Protein AF-A0AA38GU38-F1 (afdb_monomer_lite)

Foldseek 3Di:
DDPDDPCLQVVQQVLVCVLCVVPDPPQWDDHRLDIDGDDPDLVCQVVSVVVVVVSCVVSVNDDDPVPDDPPDQWDDDPQWIQHPLAIHGHPVLLVVLLPDDDDQWLVSLVVNCVSLVVVVVQAPPLVVLCVQVVVQSPDDDTRDQDPSNVVSSVVSSVRSNVGDHDHDDPDDDDDDDDDDDDDDDDDPDPPPPPPPPPPDDDDDDDDPDPPPVVVVVVVVVCVVVVVVVVVVVVLVVLVVCVQVVCVVFKDKDKFWAPKDKDWAQAKAWDKDWQGDDDDAWWFFFDKDKAKAAPVRHGDDCLFKFFQKKFKWKKKFFPPDDPVRRGDPPVPCPDPRMGTPAFLALLDDPAHRGDDMRGQLAQVADPGFDPPEGATDNDPVPHDPRIDMIMMMITIMTGNPQAPDSVCSSLLFLVQQVDQFFPVRHGDDPPAGGADRRRYHGTGGHGDPPDGTDMGIMIMMMMIIIGRDDPRRFYKGKYKDFLQQPVDQADDVPDPDRCRSHPQFDKQAADDDDPPDDDPFKDKTKDKDWNQAKAWWAKKEKDKFQQWQWKWKAWLVRHTQDIKGFDAADDDRNSRHGRGGSHIYMDGDDQPPHIHHRRIMMMMMTMGGRNDIGHRITTMMMIIGTHRDDPVVSPPDDDDDDDDDDDPPCVVVVVVVVVVVVVVVVVVVVVVVVVVVVVVVVPD

Radius of gyration: 35.23 Å; chains: 1; bounding box: 75×99×99 Å

pLDDT: mean 77.48, std 21.02, range [23.34, 98.44]

Structure (mmCIF, N/CA/C/O backbone):
data_AF-A0AA38GU38-F1
#
_entry.id   AF-A0AA38GU38-F1
#
loop_
_atom_site.group_PDB
_atom_site.id
_atom_site.type_symbol
_atom_site.label_atom_id
_atom_site.label_alt_id
_atom_site.label_comp_id
_atom_site.label_asym_id
_atom_site.label_entity_id
_atom_site.label_seq_id
_atom_site.pdbx_PDB_ins_code
_atom_site.Cartn_x
_atom_site.Cartn_y
_atom_site.Cartn_z
_atom_site.occupancy
_atom_site.B_iso_or_equiv
_atom_site.auth_seq_id
_atom_site.auth_comp_id
_atom_site.auth_asym_id
_atom_site.auth_atom_id
_atom_site.pdbx_PDB_model_num
ATOM 1 N N . MET A 1 1 ? -27.903 15.390 -1.158 1.00 78.94 1 MET A N 1
ATOM 2 C CA . MET A 1 1 ? -26.995 16.475 -0.728 1.00 78.94 1 MET A CA 1
ATOM 3 C C . MET A 1 1 ? -27.728 17.801 -0.882 1.00 78.94 1 MET A C 1
ATOM 5 O O . MET A 1 1 ? -28.230 18.030 -1.975 1.00 78.94 1 MET A O 1
ATOM 9 N N . PRO A 1 2 ? -27.889 18.611 0.179 1.00 84.00 2 PRO A N 1
ATOM 10 C CA . PRO A 1 2 ? -28.575 19.902 0.093 1.00 84.00 2 PRO A CA 1
ATOM 11 C C . PRO A 1 2 ? -27.717 20.959 -0.626 1.00 84.00 2 PRO A C 1
ATOM 13 O O . PRO A 1 2 ? -26.487 20.878 -0.616 1.00 84.00 2 PRO A O 1
ATOM 16 N N . PHE A 1 3 ? -28.366 21.948 -1.247 1.00 77.62 3 PHE A N 1
ATOM 17 C CA . PHE A 1 3 ? -27.696 23.068 -1.919 1.00 77.62 3 PHE A CA 1
ATOM 18 C C . PHE A 1 3 ? -27.073 24.052 -0.914 1.00 77.62 3 PHE A C 1
ATOM 20 O O . PHE A 1 3 ? -27.555 24.190 0.207 1.00 77.62 3 PHE A O 1
ATOM 27 N N . GLY A 1 4 ? -26.016 24.757 -1.333 1.00 80.44 4 GLY A N 1
ATOM 28 C CA . GLY A 1 4 ? -25.374 25.824 -0.548 1.00 80.44 4 GLY A CA 1
ATOM 29 C C . GLY A 1 4 ? -24.222 25.379 0.360 1.00 80.44 4 GLY A C 1
ATOM 30 O O . GLY A 1 4 ? -23.578 26.225 0.974 1.00 80.44 4 GLY A O 1
ATOM 31 N N . LEU A 1 5 ? -23.914 24.079 0.430 1.00 85.56 5 LEU A N 1
ATOM 32 C CA . LEU A 1 5 ? -22.725 23.597 1.139 1.00 85.56 5 LEU A CA 1
ATOM 33 C C . LEU A 1 5 ? -21.456 23.888 0.328 1.00 85.56 5 LEU A C 1
ATOM 35 O O . LEU A 1 5 ? -21.386 23.558 -0.855 1.00 85.56 5 LEU A O 1
ATOM 39 N N . ILE A 1 6 ? -20.427 24.418 0.995 1.00 83.19 6 ILE A N 1
ATOM 40 C CA . ILE A 1 6 ? -19.150 24.832 0.380 1.00 83.19 6 ILE A CA 1
ATOM 41 C C . ILE A 1 6 ? -18.487 23.683 -0.403 1.00 83.19 6 ILE A C 1
ATOM 43 O O . ILE A 1 6 ? -17.951 23.899 -1.485 1.00 83.19 6 ILE A O 1
ATOM 47 N N . ASN A 1 7 ? -18.596 22.447 0.095 1.00 88.69 7 ASN A N 1
ATOM 48 C CA . ASN A 1 7 ? -17.994 21.256 -0.517 1.00 88.69 7 ASN A CA 1
ATOM 49 C C . ASN A 1 7 ? -18.990 20.390 -1.307 1.00 88.69 7 ASN A C 1
ATOM 51 O O . ASN A 1 7 ? -18.673 19.247 -1.644 1.00 88.69 7 ASN A O 1
ATOM 55 N N . ALA A 1 8 ? -20.203 20.881 -1.594 1.00 87.81 8 ALA A N 1
ATOM 56 C CA . ALA A 1 8 ? -21.181 20.085 -2.337 1.00 87.81 8 ALA A CA 1
ATOM 57 C C . ALA A 1 8 ? -20.684 19.742 -3.747 1.00 87.81 8 ALA A C 1
ATOM 59 O O . ALA A 1 8 ? -20.763 18.587 -4.154 1.00 87.81 8 ALA A O 1
ATOM 60 N N . GLY A 1 9 ? -20.121 20.721 -4.464 1.00 84.12 9 GLY A N 1
ATOM 61 C CA . GLY A 1 9 ? -19.617 20.524 -5.827 1.00 84.12 9 GLY A CA 1
ATOM 62 C C . GLY A 1 9 ? -18.460 19.526 -5.896 1.00 84.12 9 GLY A C 1
ATOM 63 O O . GLY A 1 9 ? -18.486 18.613 -6.712 1.00 84.12 9 GLY A O 1
ATOM 64 N N . THR A 1 10 ? -17.486 19.631 -4.987 1.00 86.62 10 THR A N 1
ATOM 65 C CA . THR A 1 10 ? -16.333 18.713 -4.930 1.00 86.62 10 THR A CA 1
ATOM 66 C C . THR A 1 10 ? -16.742 17.297 -4.532 1.00 86.62 10 THR A C 1
ATOM 68 O O . THR A 1 10 ? -16.254 16.322 -5.101 1.00 86.62 10 THR A O 1
ATOM 71 N N . THR A 1 11 ? -17.687 17.170 -3.597 1.00 88.62 11 THR A N 1
ATOM 72 C CA . THR A 1 11 ? -18.250 15.870 -3.208 1.00 88.62 11 THR A CA 1
ATOM 73 C C . THR A 1 11 ? -19.031 15.240 -4.361 1.00 88.62 11 THR A C 1
ATOM 75 O O . THR A 1 11 ? -18.888 14.043 -4.609 1.00 88.62 11 THR A O 1
ATOM 78 N N . PHE A 1 12 ? -19.820 16.036 -5.091 1.00 89.00 12 PHE A N 1
ATOM 79 C CA . PHE A 1 12 ? -20.568 15.569 -6.257 1.00 89.00 12 PHE A CA 1
ATOM 80 C C . PHE A 1 12 ? -19.630 15.125 -7.382 1.00 89.00 12 PHE A C 1
ATOM 82 O O . PHE A 1 12 ? -19.765 14.005 -7.864 1.00 89.00 12 PHE A O 1
ATOM 89 N N . GLN A 1 13 ? -18.627 15.942 -7.727 1.00 90.62 13 GLN A N 1
ATOM 90 C CA . GLN A 1 13 ? -17.620 15.605 -8.736 1.00 90.62 13 GLN A CA 1
ATOM 91 C C . GLN A 1 13 ? -16.947 14.269 -8.422 1.00 90.62 13 GLN A C 1
ATOM 93 O O . GLN A 1 13 ? -16.880 13.405 -9.286 1.00 90.62 13 GLN A O 1
ATOM 98 N N . ARG A 1 14 ? -16.498 14.062 -7.177 1.00 90.94 14 ARG A N 1
ATOM 99 C CA . ARG A 1 14 ? -15.852 12.805 -6.777 1.00 90.94 14 ARG A CA 1
ATOM 100 C C . ARG A 1 14 ? -16.788 11.603 -6.922 1.00 90.94 14 ARG A C 1
ATOM 102 O O . ARG A 1 14 ? -16.346 10.542 -7.349 1.00 90.94 14 ARG A O 1
ATOM 109 N N . ALA A 1 15 ? -18.063 11.753 -6.568 1.00 91.50 15 ALA A N 1
ATOM 110 C CA . ALA A 1 15 ? -19.044 10.684 -6.728 1.00 91.50 15 ALA A CA 1
ATOM 111 C C . ALA A 1 15 ? -19.285 10.345 -8.209 1.00 91.50 15 ALA A C 1
ATOM 113 O O . ALA A 1 15 ? -19.337 9.169 -8.563 1.00 91.50 15 ALA A O 1
ATOM 114 N N . MET A 1 16 ? -19.375 11.361 -9.071 1.00 91.31 16 MET A N 1
ATOM 115 C CA . MET A 1 16 ? -19.514 11.177 -10.517 1.00 91.31 16 MET A CA 1
ATOM 116 C C . MET A 1 16 ? -18.248 10.553 -11.124 1.00 91.31 16 MET A C 1
ATOM 118 O O . MET A 1 16 ? -18.344 9.598 -11.887 1.00 91.31 16 MET A O 1
ATOM 122 N N . ASP A 1 17 ? -17.058 10.998 -10.716 1.00 88.06 17 ASP A N 1
ATOM 123 C CA . ASP A 1 17 ? -15.782 10.411 -11.140 1.00 88.06 17 ASP A CA 1
ATOM 124 C C . ASP A 1 17 ? -15.694 8.921 -10.789 1.00 88.06 17 ASP A C 1
ATOM 126 O O . ASP A 1 17 ? -15.291 8.112 -11.620 1.00 88.06 17 ASP A O 1
ATOM 130 N N . MET A 1 18 ? -16.118 8.543 -9.579 1.00 90.88 18 MET A N 1
ATOM 131 C CA . MET A 1 18 ? -16.163 7.141 -9.155 1.00 90.88 18 MET A CA 1
ATOM 132 C C . MET A 1 18 ? -17.200 6.331 -9.942 1.00 90.88 18 MET A C 1
ATOM 134 O O . MET A 1 18 ? -16.926 5.194 -10.316 1.00 90.88 18 MET A O 1
ATOM 138 N N . ALA A 1 19 ? -18.378 6.900 -10.220 1.00 91.06 19 ALA A N 1
ATOM 139 C CA . ALA A 1 19 ? -19.432 6.213 -10.966 1.00 91.06 19 ALA A CA 1
ATOM 140 C C . ALA A 1 19 ? -19.010 5.879 -12.408 1.00 91.06 19 ALA A C 1
ATOM 142 O O . ALA A 1 19 ? -19.388 4.837 -12.942 1.00 91.06 19 ALA A O 1
ATOM 143 N N . PHE A 1 20 ? -18.199 6.729 -13.039 1.00 91.81 20 PHE A N 1
ATOM 144 C CA . PHE A 1 20 ? -17.807 6.588 -14.444 1.00 91.81 20 PHE A CA 1
ATOM 145 C C . PHE A 1 20 ? -16.311 6.325 -14.648 1.00 91.81 20 PHE A C 1
ATOM 147 O O . PHE A 1 20 ? -15.825 6.512 -15.761 1.00 91.81 20 PHE A O 1
ATOM 154 N N . VAL A 1 21 ? -15.585 5.872 -13.620 1.00 90.25 21 VAL A N 1
ATOM 155 C CA . VAL A 1 21 ? -14.116 5.713 -13.641 1.00 90.25 21 VAL A CA 1
ATOM 156 C C . VAL A 1 21 ? -13.598 4.939 -14.862 1.00 90.25 21 VAL A C 1
ATOM 158 O O . VAL A 1 21 ? -12.584 5.305 -15.447 1.00 90.25 21 VAL A O 1
ATOM 161 N N . ASP A 1 22 ? -14.343 3.931 -15.319 1.00 88.50 22 ASP A N 1
ATOM 162 C CA . ASP A 1 22 ? -13.954 3.090 -16.457 1.00 88.50 22 ASP A CA 1
ATOM 163 C C . ASP A 1 22 ? -14.033 3.817 -17.810 1.00 88.50 22 ASP A C 1
ATOM 165 O O . ASP A 1 22 ? -13.331 3.445 -18.758 1.00 88.50 22 ASP A O 1
ATOM 169 N N . TYR A 1 23 ? -14.897 4.834 -17.899 1.00 88.44 23 TYR A N 1
ATOM 170 C CA . TYR A 1 23 ? -15.282 5.541 -19.126 1.00 88.44 23 TYR A CA 1
ATOM 171 C C . TYR A 1 23 ? -14.782 6.985 -19.186 1.00 88.44 23 TYR A C 1
ATOM 173 O O . TYR A 1 23 ? -14.699 7.557 -20.281 1.00 88.44 23 TYR A O 1
ATOM 181 N N . LYS A 1 24 ? -14.476 7.568 -18.023 1.00 85.12 24 LYS A N 1
ATOM 182 C CA . LYS A 1 24 ? -13.972 8.930 -17.873 1.00 85.12 24 LYS A CA 1
ATOM 183 C C . LYS A 1 24 ? -12.735 9.132 -18.747 1.00 85.12 24 LYS A C 1
ATOM 185 O O . LYS A 1 24 ? -11.891 8.246 -18.854 1.00 85.12 24 LYS A O 1
ATOM 190 N N . ASP A 1 25 ? -12.693 10.273 -19.427 1.00 78.50 25 ASP A N 1
ATOM 191 C CA . ASP A 1 25 ? -11.630 10.708 -20.345 1.00 78.50 25 ASP A CA 1
ATOM 192 C C . ASP A 1 25 ? -11.420 9.805 -21.581 1.00 78.50 25 ASP A C 1
ATOM 194 O O . ASP A 1 25 ? -10.601 10.111 -22.444 1.00 78.50 25 ASP A O 1
ATOM 198 N N . LYS A 1 26 ? -12.208 8.728 -21.730 1.00 83.12 26 LYS A N 1
ATOM 199 C CA . LYS A 1 26 ? -12.199 7.836 -22.904 1.00 83.12 26 LYS A CA 1
ATOM 200 C C . LYS A 1 26 ? -13.375 8.100 -23.838 1.00 83.12 26 LYS A C 1
ATOM 202 O O . LYS A 1 26 ? -13.187 8.208 -25.047 1.00 83.12 26 LYS A O 1
ATOM 207 N N . ILE A 1 27 ? -14.582 8.161 -23.272 1.00 86.50 27 ILE A N 1
ATOM 208 C CA . ILE A 1 27 ? -15.843 8.380 -24.008 1.00 86.50 27 ILE A CA 1
ATOM 209 C C . ILE A 1 27 ? -16.762 9.406 -23.331 1.00 86.50 27 ILE A C 1
ATOM 211 O O . ILE A 1 27 ? -17.794 9.772 -23.892 1.00 86.50 27 ILE A O 1
ATOM 215 N N . ILE A 1 28 ? -16.424 9.862 -22.119 1.00 87.62 28 ILE A N 1
ATOM 216 C CA . ILE A 1 28 ? -17.206 10.850 -21.371 1.00 87.62 28 ILE A CA 1
ATOM 217 C C . ILE A 1 28 ? -16.297 11.822 -20.609 1.00 87.62 28 ILE A C 1
ATOM 219 O O . ILE A 1 28 ? -15.354 11.403 -19.940 1.00 87.62 28 ILE A O 1
ATOM 223 N N . VAL A 1 29 ? -16.603 13.118 -20.694 1.00 86.44 29 VAL A N 1
ATOM 224 C CA . VAL A 1 29 ? -16.071 14.169 -19.813 1.00 86.44 29 VAL A CA 1
ATOM 225 C C . VAL A 1 29 ? -17.142 14.537 -18.795 1.00 86.44 29 VAL A C 1
ATOM 227 O O . VAL A 1 29 ? -18.324 14.643 -19.130 1.00 86.44 29 VAL A O 1
ATOM 230 N N . ILE A 1 30 ? -16.723 14.724 -17.546 1.00 87.06 30 ILE A N 1
ATOM 231 C CA . ILE A 1 30 ? -17.608 14.954 -16.405 1.00 87.06 30 ILE A CA 1
ATOM 232 C C . ILE A 1 30 ? -17.157 16.210 -15.683 1.00 87.06 30 ILE A C 1
ATOM 234 O O . ILE A 1 30 ? -16.032 16.266 -15.183 1.00 87.06 30 ILE A O 1
ATOM 238 N N . TYR A 1 31 ? -18.053 17.184 -15.570 1.00 84.19 31 TYR A N 1
ATOM 239 C CA . TYR A 1 31 ? -17.835 18.362 -14.746 1.00 84.19 31 TYR A CA 1
ATOM 240 C C . TYR A 1 31 ? -19.055 18.625 -13.873 1.00 84.19 31 TYR A C 1
ATOM 242 O O . TYR A 1 31 ? -20.083 19.090 -14.346 1.00 84.19 31 TYR A O 1
ATOM 250 N N . ILE A 1 32 ? -18.919 18.341 -12.582 1.00 85.88 32 ILE A N 1
ATOM 251 C CA . ILE A 1 32 ? -19.969 18.403 -11.570 1.00 85.88 32 ILE A CA 1
ATOM 252 C C . ILE A 1 32 ? -21.215 17.664 -12.078 1.00 85.88 32 ILE A C 1
ATOM 254 O O . ILE A 1 32 ? -21.217 16.435 -12.079 1.00 85.88 32 ILE A O 1
ATOM 258 N N . ASP A 1 33 ? -22.255 18.382 -12.493 1.00 86.06 33 ASP A N 1
ATOM 259 C CA . ASP A 1 33 ? -23.531 17.864 -12.980 1.00 86.06 33 ASP A CA 1
ATOM 260 C C . ASP A 1 33 ? -23.630 17.761 -14.508 1.00 86.06 33 ASP A C 1
ATOM 262 O O . ASP A 1 33 ? -24.558 17.122 -15.009 1.00 86.06 33 ASP A O 1
ATOM 266 N N . ASP A 1 34 ? -22.659 18.302 -15.243 1.00 86.12 34 ASP A N 1
ATOM 267 C CA . ASP A 1 34 ? -22.602 18.236 -16.698 1.00 86.12 34 ASP A CA 1
ATOM 268 C C . ASP A 1 34 ? -21.835 16.994 -17.179 1.00 86.12 34 ASP A C 1
ATOM 270 O O . ASP A 1 34 ? -20.682 16.742 -16.811 1.00 86.12 34 ASP A O 1
ATOM 274 N N . LEU A 1 35 ? -22.487 16.227 -18.056 1.00 88.31 35 LEU A N 1
ATOM 275 C CA . LEU A 1 35 ? -21.951 15.025 -18.690 1.00 88.31 35 LEU A CA 1
ATOM 276 C C . LEU A 1 35 ? -21.861 15.224 -20.199 1.00 88.31 35 LEU A C 1
ATOM 278 O O . LEU A 1 35 ? -22.879 15.422 -20.864 1.00 88.31 35 LEU A O 1
ATOM 282 N N . MET A 1 36 ? -20.655 15.106 -20.747 1.00 88.62 36 MET A N 1
ATOM 283 C CA . MET A 1 36 ? -20.411 15.220 -22.179 1.00 88.62 36 MET A CA 1
ATOM 284 C C . MET A 1 36 ? -19.872 13.907 -22.740 1.00 88.62 36 MET A C 1
ATOM 286 O O . MET A 1 36 ? -18.704 13.572 -22.564 1.00 88.62 36 MET A O 1
ATOM 290 N N . LEU A 1 37 ? -20.740 13.169 -23.431 1.00 88.75 37 LEU A N 1
ATOM 291 C CA . LEU A 1 37 ? -20.391 11.949 -24.156 1.00 88.75 37 LEU A CA 1
ATOM 292 C C . LEU A 1 37 ? -19.831 12.299 -25.539 1.00 88.75 37 LEU A C 1
ATOM 294 O O . LEU A 1 37 ? -20.440 13.073 -26.279 1.00 88.75 37 LEU A O 1
ATOM 298 N N . PHE A 1 38 ? -18.735 11.658 -25.928 1.00 87.06 38 PHE A N 1
ATOM 299 C CA . PHE A 1 38 ? -18.154 11.784 -27.260 1.00 87.06 38 PHE A CA 1
ATOM 300 C C . PHE A 1 38 ? -17.706 10.417 -27.786 1.00 87.06 38 PHE A C 1
ATOM 302 O O . PHE A 1 38 ? -17.314 9.533 -27.029 1.00 87.06 38 PHE A O 1
ATOM 309 N N . SER A 1 39 ? -17.759 10.247 -29.107 1.00 85.88 39 SER A N 1
ATOM 310 C CA . SER A 1 39 ? -17.326 9.020 -29.782 1.00 85.88 39 SER A CA 1
ATOM 311 C C . SER A 1 39 ? -16.623 9.377 -31.084 1.00 85.88 39 SER A C 1
ATOM 313 O O . SER A 1 39 ? -17.010 10.326 -31.765 1.00 85.88 39 SER A O 1
ATOM 315 N N . LYS A 1 40 ? -15.607 8.593 -31.460 1.00 81.81 40 LYS A N 1
ATOM 316 C CA . LYS A 1 40 ? -14.831 8.821 -32.692 1.00 81.81 40 LYS A CA 1
ATOM 317 C C . LYS A 1 40 ? -15.660 8.591 -33.959 1.00 81.81 40 LYS A C 1
ATOM 319 O O . LYS A 1 40 ? -15.433 9.245 -34.972 1.00 81.81 40 LYS A O 1
ATOM 324 N N . LYS A 1 41 ? -16.608 7.650 -33.909 1.00 82.88 41 LYS A N 1
ATOM 325 C CA . LYS A 1 41 ? -17.479 7.278 -35.029 1.00 82.88 41 LYS A CA 1
ATOM 326 C C . LYS A 1 41 ? -18.945 7.369 -34.632 1.00 82.88 41 LYS A C 1
ATOM 328 O O . LYS A 1 41 ? -19.314 7.139 -33.479 1.00 82.88 41 LYS A O 1
ATOM 333 N N . ARG A 1 42 ? -19.800 7.672 -35.609 1.00 81.38 42 ARG A N 1
ATOM 334 C CA . ARG A 1 42 ? -21.248 7.827 -35.401 1.00 81.38 42 ARG A CA 1
ATOM 335 C C . ARG A 1 42 ? -21.910 6.508 -35.004 1.00 81.38 42 ARG A C 1
ATOM 337 O O . ARG A 1 42 ? -22.881 6.521 -34.253 1.00 81.38 42 ARG A O 1
ATOM 344 N N . GLU A 1 43 ? -21.383 5.395 -35.499 1.00 84.38 43 GLU A N 1
ATOM 345 C CA . GLU A 1 43 ? -21.880 4.037 -35.266 1.00 84.38 43 GLU A CA 1
ATOM 346 C C . GLU A 1 43 ? -21.598 3.573 -33.830 1.00 84.38 43 GLU A C 1
ATOM 348 O O . GLU A 1 43 ? -22.392 2.842 -33.239 1.00 84.38 43 GLU A O 1
ATOM 353 N N . ASP A 1 44 ? -20.497 4.047 -33.242 1.00 86.06 44 ASP A N 1
ATOM 354 C CA . ASP A 1 44 ? -20.101 3.725 -31.868 1.00 86.06 44 ASP A CA 1
ATOM 355 C C . ASP A 1 44 ? -20.923 4.509 -30.839 1.00 86.06 44 ASP A C 1
ATOM 357 O O . ASP A 1 44 ? -21.210 4.007 -29.753 1.00 86.06 44 ASP A O 1
ATOM 361 N N . HIS A 1 45 ? -21.396 5.698 -31.218 1.00 87.88 45 HIS A N 1
ATOM 362 C CA . HIS A 1 45 ? -22.025 6.645 -30.303 1.00 87.88 45 HIS A CA 1
ATOM 363 C C . HIS A 1 45 ? -23.288 6.124 -29.613 1.00 87.88 45 HIS A C 1
ATOM 365 O O . HIS A 1 45 ? -23.504 6.407 -28.439 1.00 87.88 45 HIS A O 1
ATOM 371 N N . LEU A 1 46 ? -24.117 5.335 -30.305 1.00 89.06 46 LEU A N 1
ATOM 372 C CA . LEU A 1 46 ? -25.306 4.740 -29.682 1.00 89.06 46 LEU A CA 1
ATOM 373 C C . LEU A 1 46 ? -24.936 3.674 -28.645 1.00 89.06 46 LEU A C 1
ATOM 375 O O . LEU A 1 46 ? -25.572 3.605 -27.597 1.00 89.06 46 LEU A O 1
ATOM 379 N N . ARG A 1 47 ? -23.889 2.885 -28.913 1.00 91.12 47 ARG A N 1
ATOM 380 C CA . ARG A 1 47 ? -23.395 1.862 -27.980 1.00 91.12 47 ARG A CA 1
ATOM 381 C C . ARG A 1 47 ? -22.750 2.499 -26.757 1.00 91.12 47 ARG A C 1
ATOM 383 O O . ARG A 1 47 ? -22.944 2.032 -25.641 1.00 91.12 47 ARG A O 1
ATOM 390 N N . ASP A 1 48 ? -21.993 3.571 -26.955 1.00 91.69 48 ASP A N 1
ATOM 391 C CA . ASP A 1 48 ? -21.377 4.306 -25.853 1.00 91.69 48 ASP A CA 1
ATOM 392 C C . ASP A 1 48 ? -22.431 5.028 -25.007 1.00 91.69 48 ASP A C 1
ATOM 394 O O . ASP A 1 48 ? -22.382 4.962 -23.779 1.00 91.69 48 ASP A O 1
ATOM 398 N N . LEU A 1 49 ? -23.446 5.620 -25.645 1.00 91.69 49 LEU A N 1
ATOM 399 C CA . LEU A 1 49 ? -24.595 6.191 -24.947 1.00 91.69 49 LEU A CA 1
ATOM 400 C C . LEU A 1 49 ? -25.324 5.140 -24.103 1.00 91.69 49 LEU A C 1
ATOM 402 O O . LEU A 1 49 ? -25.649 5.409 -22.950 1.00 91.69 49 LEU A O 1
ATOM 406 N N . GLU A 1 50 ? -25.549 3.941 -24.641 1.00 93.00 50 GLU A N 1
ATOM 407 C CA . GLU A 1 50 ? -26.174 2.843 -23.901 1.00 93.00 50 GLU A CA 1
ATOM 408 C C . GLU A 1 50 ? -25.375 2.473 -22.643 1.00 93.00 50 GLU A C 1
ATOM 410 O O . GLU A 1 50 ? -25.953 2.408 -21.558 1.00 93.00 50 GLU A O 1
ATOM 415 N N . LYS A 1 51 ? -24.046 2.324 -22.747 1.00 93.19 51 LYS A N 1
ATOM 416 C CA . LYS A 1 51 ? -23.174 2.050 -21.588 1.00 93.19 51 LYS A CA 1
ATOM 417 C C . LYS A 1 51 ? -23.285 3.136 -20.520 1.00 93.19 51 LYS A C 1
ATOM 419 O O . LYS A 1 51 ? -23.398 2.828 -19.333 1.00 93.19 51 LYS A O 1
ATOM 424 N N . ILE A 1 52 ? -23.266 4.407 -20.927 1.00 93.50 52 ILE A N 1
ATOM 425 C CA . ILE A 1 52 ? -23.369 5.533 -19.992 1.00 93.50 52 ILE A CA 1
ATOM 426 C C . ILE A 1 52 ? -24.745 5.564 -19.324 1.00 93.50 52 ILE A C 1
ATOM 428 O O . ILE A 1 52 ? -24.821 5.731 -18.109 1.00 93.50 52 ILE A O 1
ATOM 432 N N . LEU A 1 53 ? -25.831 5.328 -20.064 1.00 93.25 53 LEU A N 1
ATOM 433 C CA . LEU A 1 53 ? -27.177 5.261 -19.489 1.00 93.25 53 LEU A CA 1
ATOM 434 C C . LEU A 1 53 ? -27.338 4.077 -18.526 1.00 93.25 53 LEU A C 1
ATOM 436 O O . LEU A 1 53 ? -27.911 4.245 -17.450 1.00 93.25 53 LEU A O 1
ATOM 440 N N . GLN A 1 54 ? -26.784 2.907 -18.852 1.00 93.94 54 GLN A N 1
ATOM 441 C CA . GLN A 1 54 ? -26.742 1.760 -17.938 1.00 93.94 54 GLN A CA 1
ATOM 442 C C . GLN A 1 54 ? -25.965 2.093 -16.660 1.00 93.94 54 GLN A C 1
ATOM 444 O O . GLN A 1 54 ? -26.400 1.744 -15.561 1.00 93.94 54 GLN A O 1
ATOM 449 N N . ARG A 1 55 ? -24.856 2.833 -16.778 1.00 93.81 55 ARG A N 1
ATOM 450 C CA . ARG A 1 55 ? -24.082 3.282 -15.617 1.00 93.81 55 ARG A CA 1
ATOM 451 C C . ARG A 1 55 ? -24.855 4.288 -14.763 1.00 93.81 55 ARG A C 1
ATOM 453 O O . ARG A 1 55 ? -24.843 4.172 -13.537 1.00 93.81 55 ARG A O 1
ATOM 460 N N . CYS A 1 56 ? -25.594 5.207 -15.385 1.00 93.94 56 CYS A N 1
ATOM 461 C CA . CYS A 1 56 ? -26.513 6.092 -14.672 1.00 93.94 56 CYS A CA 1
ATOM 462 C C . CYS A 1 56 ? -27.558 5.295 -13.878 1.00 93.94 56 CYS A C 1
ATOM 464 O O . CYS A 1 56 ? -27.777 5.585 -12.704 1.00 93.94 56 CYS A O 1
ATOM 466 N N . ILE A 1 57 ? -28.158 4.262 -14.481 1.00 94.25 57 ILE A N 1
ATOM 467 C CA . ILE A 1 57 ? -29.139 3.392 -13.813 1.00 94.25 57 ILE A CA 1
ATOM 468 C C . ILE A 1 57 ? -28.503 2.678 -12.613 1.00 94.25 57 ILE A C 1
ATOM 470 O O . ILE A 1 57 ? -29.059 2.726 -11.514 1.00 94.25 57 ILE A O 1
ATOM 474 N N . LEU A 1 58 ? -27.322 2.079 -12.797 1.00 93.56 58 LEU A N 1
ATOM 475 C CA . LEU A 1 58 ? -26.595 1.356 -11.748 1.00 93.56 58 LEU A CA 1
ATOM 476 C C . LEU A 1 58 ? -26.320 2.238 -10.521 1.00 93.56 58 LEU A C 1
ATOM 478 O O . LEU A 1 58 ? -26.572 1.830 -9.388 1.00 93.56 58 LEU A O 1
ATOM 482 N N . HIS A 1 59 ? -25.852 3.467 -10.746 1.00 92.25 59 HIS A N 1
ATOM 483 C CA . HIS A 1 59 ? -25.522 4.411 -9.675 1.00 92.25 59 HIS A CA 1
ATOM 484 C C . HIS A 1 59 ? -26.688 5.318 -9.264 1.00 92.25 59 HIS A C 1
ATOM 486 O O . HIS A 1 59 ? -26.496 6.239 -8.470 1.00 92.25 59 HIS A O 1
ATOM 492 N N . LYS A 1 60 ? -27.905 5.058 -9.764 1.00 94.19 60 LYS A N 1
ATOM 493 C CA . LYS A 1 60 ? -29.120 5.841 -9.476 1.00 94.19 60 LYS A CA 1
ATOM 494 C C . LYS A 1 60 ? -28.971 7.336 -9.805 1.00 94.19 60 LYS A C 1
ATOM 496 O O . LYS A 1 60 ? -29.558 8.194 -9.145 1.00 94.19 60 LYS A O 1
ATOM 501 N N . ILE A 1 61 ? -28.198 7.646 -10.841 1.00 94.25 61 ILE A N 1
ATOM 502 C CA . ILE A 1 61 ? -28.007 8.996 -11.368 1.00 94.25 61 ILE A CA 1
ATOM 503 C C . ILE A 1 61 ? -29.156 9.295 -12.329 1.00 94.25 61 ILE A C 1
ATOM 505 O O . ILE A 1 61 ? -29.393 8.567 -13.290 1.00 94.25 61 ILE A O 1
ATOM 509 N N . SER A 1 62 ? -29.877 10.381 -12.066 1.00 91.69 62 SER A N 1
ATOM 510 C CA . SER A 1 62 ? -30.990 10.825 -12.908 1.00 91.69 62 SER A CA 1
ATOM 511 C C . SER A 1 62 ? -30.547 11.970 -13.813 1.00 91.69 62 SER A C 1
ATOM 513 O O . SER A 1 62 ? -30.049 12.983 -13.328 1.00 91.69 62 SER A O 1
ATOM 515 N N . LEU A 1 63 ? -30.760 11.823 -15.121 1.00 91.31 63 LEU A N 1
ATOM 516 C CA . LEU A 1 63 ? -30.498 12.869 -16.112 1.00 91.31 63 LEU A CA 1
ATOM 517 C C . LEU A 1 63 ? -31.761 13.702 -16.342 1.00 91.31 63 LEU A C 1
ATOM 519 O O . LEU A 1 63 ? -32.865 13.163 -16.317 1.00 91.31 63 LEU A O 1
ATOM 523 N N . ASN A 1 64 ? -31.612 15.006 -16.585 1.00 90.88 64 ASN A N 1
ATOM 524 C CA . ASN A 1 64 ? -32.736 15.893 -16.890 1.00 90.88 64 ASN A CA 1
ATOM 525 C C . ASN A 1 64 ? -33.022 15.908 -18.404 1.00 90.88 64 ASN A C 1
ATOM 527 O O . ASN A 1 64 ? -32.320 16.618 -19.127 1.00 90.88 64 ASN A O 1
ATOM 531 N N . PRO A 1 65 ? -34.088 15.246 -18.898 1.00 87.25 65 PRO A N 1
ATOM 532 C CA . PRO A 1 65 ? -34.299 15.082 -20.337 1.00 87.25 65 PRO A CA 1
ATOM 533 C C . PRO A 1 65 ? -34.513 16.404 -21.078 1.00 87.25 65 PRO A C 1
ATOM 535 O O . PRO A 1 65 ? -34.173 16.512 -22.248 1.00 87.25 65 PRO A O 1
ATOM 538 N N . LYS A 1 66 ? -35.045 17.434 -20.399 1.00 87.75 66 LYS A N 1
ATOM 539 C CA . LYS A 1 66 ? -35.279 18.760 -20.999 1.00 87.75 66 LYS A CA 1
ATOM 540 C C . LYS A 1 66 ? -33.985 19.530 -21.265 1.00 87.75 66 LYS A C 1
ATOM 542 O O . LYS A 1 66 ? -34.002 20.467 -22.053 1.00 87.75 66 LYS A O 1
ATOM 547 N N . LYS A 1 67 ? -32.901 19.176 -20.570 1.00 82.56 67 LYS A N 1
ATOM 548 C CA . LYS A 1 67 ? -31.577 19.796 -20.713 1.00 82.56 67 LYS A CA 1
ATOM 549 C C . LYS A 1 67 ? -30.581 18.897 -21.454 1.00 82.56 67 LYS A C 1
ATOM 551 O O . LYS A 1 67 ? -29.460 19.323 -21.695 1.00 82.56 67 LYS A O 1
ATOM 556 N N . SER A 1 68 ? -30.968 17.672 -21.806 1.00 87.19 68 SER A N 1
ATOM 557 C CA . SER A 1 68 ? -30.099 16.726 -22.505 1.00 87.19 68 SER A CA 1
ATOM 558 C C . SER A 1 68 ? -30.192 16.899 -24.021 1.00 87.19 68 SER A C 1
ATOM 560 O O . SER A 1 68 ? -31.281 16.861 -24.591 1.00 87.19 68 SER A O 1
ATOM 562 N N . GLY A 1 69 ? -29.040 17.039 -24.677 1.00 84.75 69 GLY A N 1
ATOM 563 C CA . GLY A 1 69 ? -28.903 16.937 -26.130 1.00 84.75 69 GLY A CA 1
ATOM 564 C C . GLY A 1 69 ? -28.324 15.577 -26.516 1.00 84.75 69 GLY A C 1
ATOM 565 O O . GLY A 1 69 ? -27.355 15.129 -25.911 1.00 84.75 69 GLY A O 1
ATOM 566 N N . PHE A 1 70 ? -28.899 14.919 -27.523 1.00 84.00 70 PHE A N 1
ATOM 567 C CA . PHE A 1 70 ? -28.424 13.620 -28.007 1.00 84.00 70 PHE A CA 1
ATOM 568 C C . PHE A 1 70 ? -28.086 13.687 -29.494 1.00 84.00 70 PHE A C 1
ATOM 570 O O . PHE A 1 70 ? -28.810 14.311 -30.269 1.00 84.00 70 PHE A O 1
ATOM 577 N N . ARG A 1 71 ? -27.014 12.990 -29.899 1.00 80.25 71 ARG A N 1
ATOM 578 C CA . ARG A 1 71 ? -26.591 12.848 -31.305 1.00 80.25 71 ARG A CA 1
ATOM 579 C C . ARG A 1 71 ? -26.347 14.190 -32.017 1.00 80.25 71 ARG A C 1
ATOM 581 O O . ARG A 1 71 ? -26.659 14.345 -33.199 1.00 80.25 71 ARG A O 1
ATOM 588 N N . VAL A 1 72 ? -25.781 15.142 -31.289 1.00 84.44 72 VAL A N 1
ATOM 589 C CA . VAL A 1 72 ? -25.382 16.454 -31.807 1.00 84.44 72 VAL A CA 1
ATOM 590 C C . VAL A 1 72 ? -24.001 16.378 -32.466 1.00 84.44 72 VAL A C 1
ATOM 592 O O . VAL A 1 72 ? -23.194 15.514 -32.131 1.00 84.44 72 VAL A O 1
ATOM 595 N N . THR A 1 73 ? -23.738 17.249 -33.439 1.00 82.06 73 THR A N 1
ATOM 596 C CA . THR A 1 73 ? -22.415 17.385 -34.083 1.00 82.06 73 THR A CA 1
ATOM 597 C C . THR A 1 73 ? -21.500 18.366 -33.354 1.00 82.06 73 THR A C 1
ATOM 599 O O . THR A 1 73 ? -20.295 18.361 -33.586 1.00 82.06 73 THR A O 1
ATOM 602 N N . GLU A 1 74 ? -22.077 19.181 -32.473 1.00 82.62 74 GLU A N 1
ATOM 603 C CA . GLU A 1 74 ? -21.397 20.124 -31.594 1.00 82.62 74 GLU A CA 1
ATOM 604 C C . GLU A 1 74 ? -22.022 20.054 -30.194 1.00 82.62 74 GLU A C 1
ATOM 606 O O . GLU A 1 74 ? -23.240 19.914 -30.061 1.00 82.62 74 GLU A O 1
ATOM 611 N N . GLY A 1 75 ? -21.199 20.101 -29.148 1.00 81.81 75 GLY A N 1
ATOM 612 C CA . GLY A 1 75 ? -21.646 20.023 -27.756 1.00 81.81 75 GLY A CA 1
ATOM 613 C C . GLY A 1 75 ? -21.169 21.218 -26.940 1.00 81.81 75 GLY A C 1
ATOM 614 O O . GLY A 1 75 ? -20.034 21.660 -27.099 1.00 81.81 75 GLY A O 1
ATOM 615 N N . LYS A 1 76 ? -22.027 21.733 -26.054 1.00 82.25 76 LYS A N 1
ATOM 616 C CA . LYS A 1 76 ? -21.708 22.843 -25.146 1.00 82.25 76 LYS A CA 1
ATOM 617 C C . LYS A 1 76 ? -21.338 22.305 -23.766 1.00 82.25 76 LYS A C 1
ATOM 619 O O . LYS A 1 76 ? -22.129 21.581 -23.168 1.00 82.25 76 LYS A O 1
ATOM 624 N N . LEU A 1 77 ? -20.176 22.699 -23.249 1.00 81.31 77 LEU A N 1
ATOM 625 C CA . LEU A 1 77 ? -19.726 22.387 -21.889 1.00 81.31 77 LEU A CA 1
ATOM 626 C C . LEU A 1 77 ? -18.917 23.574 -21.340 1.00 81.31 77 LEU A C 1
ATOM 628 O O . LEU A 1 77 ? -18.036 24.095 -22.018 1.00 81.31 77 LEU A O 1
ATOM 632 N N . LEU A 1 78 ? -19.246 24.050 -20.134 1.00 78.44 78 LEU A N 1
ATOM 633 C CA . LEU A 1 78 ? -18.570 25.176 -19.452 1.00 78.44 78 LEU A CA 1
ATOM 634 C C . LEU A 1 78 ? -18.461 26.490 -20.250 1.00 78.44 78 LEU A C 1
ATOM 636 O O . LEU A 1 78 ? -17.575 27.315 -20.013 1.00 78.44 78 LEU A O 1
ATOM 640 N N . GLY A 1 79 ? -19.394 26.725 -21.175 1.00 75.50 79 GLY A N 1
ATOM 641 C CA . GLY A 1 79 ? -19.373 27.902 -22.050 1.00 75.50 79 GLY A CA 1
ATOM 642 C C . GLY A 1 79 ? -18.345 27.808 -23.183 1.00 75.50 79 GLY A C 1
ATOM 643 O O . GLY A 1 79 ? -17.930 28.840 -23.712 1.00 75.50 79 GLY A O 1
ATOM 644 N N . HIS A 1 80 ? -17.944 26.588 -23.538 1.00 82.44 80 HIS A N 1
ATOM 645 C CA . HIS A 1 80 ? -17.201 26.248 -24.746 1.00 82.44 80 HIS A CA 1
ATOM 646 C C . HIS A 1 80 ? -18.053 25.343 -25.638 1.00 82.44 80 HIS A C 1
ATOM 648 O O . HIS A 1 80 ? -18.896 24.593 -25.140 1.00 82.44 80 HIS A O 1
ATOM 654 N N . ILE A 1 81 ? -17.825 25.423 -26.946 1.00 83.94 81 ILE A N 1
ATOM 655 C CA . ILE A 1 81 ? -18.436 24.566 -27.962 1.00 83.94 81 ILE A CA 1
ATOM 656 C C . ILE A 1 81 ? -17.362 23.617 -28.483 1.00 83.94 81 ILE A C 1
ATOM 658 O O . ILE A 1 81 ? -16.311 24.061 -28.935 1.00 83.94 81 ILE A O 1
ATOM 662 N N . PHE A 1 82 ? -17.626 22.320 -28.429 1.00 83.94 82 PHE A N 1
ATOM 663 C CA . PHE A 1 82 ? -16.733 21.287 -28.940 1.00 83.94 82 PHE A CA 1
ATOM 664 C C . PHE A 1 82 ? -17.339 20.683 -30.197 1.00 83.94 82 PHE A C 1
ATOM 666 O O . PHE A 1 82 ? -18.478 20.209 -30.170 1.00 83.94 82 PHE A O 1
ATOM 673 N N . SER A 1 83 ? -16.572 20.675 -31.280 1.00 83.56 83 SER A N 1
ATOM 674 C CA . SER A 1 83 ? -16.958 20.090 -32.561 1.00 83.56 83 SER A CA 1
ATOM 675 C C . SER A 1 83 ? -15.788 19.318 -33.176 1.00 83.56 83 SER A C 1
ATOM 677 O O . SER A 1 83 ? -14.702 19.231 -32.601 1.00 83.56 83 SER A O 1
ATOM 679 N N . LYS A 1 84 ? -15.995 18.743 -34.366 1.00 79.31 84 LYS A N 1
ATOM 680 C CA . LYS A 1 84 ? -14.923 18.055 -35.105 1.00 79.31 84 LYS A CA 1
ATOM 681 C C . LYS A 1 84 ? -13.783 19.000 -35.518 1.00 79.31 84 LYS A C 1
ATOM 683 O O . LYS A 1 84 ? -12.681 18.536 -35.775 1.00 79.31 84 LYS A O 1
ATOM 688 N N . GLU A 1 85 ? -14.060 20.299 -35.619 1.00 77.12 85 GLU A N 1
ATOM 689 C CA . GLU A 1 85 ? -13.103 21.346 -35.984 1.00 77.12 85 GLU A CA 1
ATOM 690 C C . GLU A 1 85 ? -12.232 21.790 -34.801 1.00 77.12 85 GLU A C 1
ATOM 692 O O . GLU A 1 85 ? -11.212 22.435 -35.019 1.00 77.12 85 GLU A O 1
ATOM 697 N N . GLY A 1 86 ? -12.616 21.453 -33.565 1.00 80.12 86 GLY A N 1
ATOM 698 C CA . GLY A 1 86 ? -11.891 21.811 -32.350 1.00 80.12 86 GLY A CA 1
ATOM 699 C C . GLY A 1 86 ? -12.789 22.410 -31.267 1.00 80.12 86 GLY A C 1
ATOM 700 O O . GLY A 1 86 ? -14.000 22.190 -31.229 1.00 80.12 86 GLY A O 1
ATOM 701 N N . THR A 1 87 ? -12.173 23.160 -30.358 1.00 84.56 87 THR A N 1
ATOM 702 C CA . THR A 1 87 ? -12.843 23.876 -29.269 1.00 84.56 87 THR A CA 1
ATOM 703 C C . THR A 1 87 ? -13.022 25.336 -29.657 1.00 84.56 87 THR A C 1
ATOM 705 O O . THR A 1 87 ? -12.060 26.015 -30.016 1.00 84.56 87 THR A O 1
ATOM 708 N N . ASN A 1 88 ? -14.248 25.831 -29.545 1.00 85.38 88 ASN A N 1
ATOM 709 C CA . ASN A 1 88 ? -14.622 27.219 -29.773 1.00 85.38 88 ASN A CA 1
ATOM 710 C C . ASN A 1 88 ? -15.217 27.831 -28.491 1.00 85.38 88 ASN A C 1
ATOM 712 O O . ASN A 1 88 ? -15.639 27.124 -27.571 1.00 85.38 88 ASN A O 1
ATOM 716 N N . ILE A 1 89 ? -15.245 29.156 -28.410 1.00 85.94 89 ILE A N 1
ATOM 717 C CA . ILE A 1 89 ? -15.919 29.889 -27.340 1.00 85.94 89 ILE A CA 1
ATOM 718 C C . ILE A 1 89 ? -17.405 29.973 -27.690 1.00 85.94 89 ILE A C 1
ATOM 720 O O . ILE A 1 89 ? -17.779 30.248 -28.827 1.00 85.94 89 ILE A O 1
ATOM 724 N N . ASP A 1 90 ? -18.268 29.749 -26.704 1.00 85.75 90 ASP A N 1
ATOM 725 C CA . ASP A 1 90 ? -19.704 29.924 -26.889 1.00 85.75 90 ASP A CA 1
ATOM 726 C C . ASP A 1 90 ? -20.060 31.375 -27.259 1.00 85.75 90 ASP A C 1
ATOM 728 O O . ASP A 1 90 ? -19.611 32.329 -26.614 1.00 85.75 90 ASP A O 1
ATOM 732 N N . LEU A 1 91 ? -20.906 31.542 -28.278 1.00 85.25 91 LEU A N 1
ATOM 733 C CA . LEU A 1 91 ? -21.313 32.848 -28.800 1.00 85.25 91 LEU A CA 1
ATOM 734 C C . LEU A 1 91 ? -21.974 33.716 -27.724 1.00 85.25 91 LEU A C 1
ATOM 736 O O . LEU A 1 91 ? -21.737 34.923 -27.687 1.00 85.25 91 LEU A O 1
ATOM 740 N N . GLU A 1 92 ? -22.744 33.117 -26.810 1.00 85.75 92 GLU A N 1
ATOM 741 C CA . GLU A 1 92 ? -23.351 33.842 -25.683 1.00 85.75 92 GLU A CA 1
ATOM 742 C C . GLU A 1 92 ? -22.280 34.468 -24.778 1.00 85.75 92 GLU A C 1
ATOM 744 O O . GLU A 1 92 ? -22.434 35.589 -24.285 1.00 85.75 92 GLU A O 1
ATOM 749 N N . ARG A 1 93 ? -21.152 33.773 -24.594 1.00 86.12 93 ARG A N 1
ATOM 750 C CA . ARG A 1 93 ? -20.029 34.244 -23.782 1.00 86.12 93 ARG A CA 1
ATOM 751 C C . ARG A 1 93 ? -19.241 35.342 -24.492 1.00 86.12 93 ARG A C 1
ATOM 753 O O . ARG A 1 93 ? -18.874 36.322 -23.842 1.00 86.12 93 ARG A O 1
ATOM 760 N N . ILE A 1 94 ? -19.046 35.223 -25.808 1.00 86.19 94 ILE A N 1
ATOM 761 C CA . ILE A 1 94 ? -18.456 36.288 -26.635 1.00 86.19 94 ILE A CA 1
ATOM 762 C C . ILE A 1 94 ? -19.321 37.552 -26.552 1.00 86.19 94 ILE A C 1
ATOM 764 O O . ILE A 1 94 ? -18.815 38.632 -26.249 1.00 86.19 94 ILE A O 1
ATOM 768 N N . GLN A 1 95 ? -20.638 37.424 -26.730 1.00 87.19 95 GLN A N 1
ATOM 769 C CA . GLN A 1 95 ? -21.577 38.547 -26.635 1.00 87.19 95 GLN A CA 1
ATOM 770 C C . GLN A 1 95 ? -21.580 39.184 -25.241 1.00 87.19 95 GLN A C 1
ATOM 772 O O . GLN A 1 95 ? -21.565 40.411 -25.119 1.00 87.19 95 GLN A O 1
ATOM 777 N N . ALA A 1 96 ? -21.549 38.371 -24.182 1.00 87.69 96 ALA A N 1
ATOM 778 C CA . ALA A 1 96 ? -21.474 38.869 -22.814 1.00 87.69 96 ALA A CA 1
ATOM 779 C C . ALA A 1 96 ? -20.204 39.698 -22.568 1.00 87.69 96 ALA A C 1
ATOM 781 O O . ALA A 1 96 ? -20.278 40.713 -21.879 1.00 87.69 96 ALA A O 1
ATOM 782 N N . ILE A 1 97 ? -19.062 39.299 -23.144 1.00 87.69 97 ILE A N 1
ATOM 783 C CA . ILE A 1 97 ? -17.785 40.022 -23.034 1.00 87.69 97 ILE A CA 1
ATOM 784 C C . ILE A 1 97 ? -17.784 41.293 -23.882 1.00 87.69 97 ILE A C 1
ATOM 786 O O . ILE A 1 97 ? -17.361 42.348 -23.407 1.00 87.69 97 ILE A O 1
ATOM 790 N N . LYS A 1 98 ? -18.326 41.227 -25.099 1.00 86.69 98 LYS A N 1
ATOM 791 C CA . LYS A 1 98 ? -18.484 42.384 -25.987 1.00 86.69 98 LYS A CA 1
ATOM 792 C C . LYS A 1 98 ? -19.297 43.503 -25.334 1.00 86.69 98 LYS A C 1
ATOM 794 O O . LYS A 1 98 ? -18.943 44.676 -25.446 1.00 86.69 98 LYS A O 1
ATOM 799 N N . ASN A 1 99 ? -20.331 43.127 -24.585 1.00 87.50 99 ASN A N 1
ATOM 800 C CA . ASN A 1 99 ? -21.219 44.050 -23.881 1.00 87.50 99 ASN A CA 1
ATOM 801 C C . ASN A 1 99 ? -20.696 44.493 -22.501 1.00 87.50 99 ASN A C 1
ATOM 803 O O . ASN A 1 99 ? -21.398 45.218 -21.793 1.00 87.50 99 ASN A O 1
ATOM 807 N N . LEU A 1 100 ? -19.488 44.085 -22.086 1.00 89.25 100 LEU A N 1
ATOM 808 C CA . LEU A 1 100 ? -18.912 44.557 -20.826 1.00 89.25 100 LEU A CA 1
ATOM 809 C C . LEU A 1 100 ? -18.616 46.056 -20.901 1.00 89.25 100 LEU A C 1
ATOM 811 O O . LEU A 1 100 ? -17.854 46.528 -21.748 1.00 89.25 100 LEU A O 1
ATOM 815 N N . SER A 1 101 ? -19.183 46.794 -19.951 1.00 89.50 101 SER A N 1
ATOM 816 C CA . SER A 1 101 ? -18.807 48.174 -19.673 1.00 89.50 101 SER A CA 1
ATOM 817 C C . SER A 1 101 ? -17.472 48.230 -18.937 1.00 89.50 101 SER A C 1
ATOM 819 O O . SER A 1 101 ? -17.168 47.353 -18.123 1.00 89.50 101 SER A O 1
ATOM 821 N N . LEU A 1 102 ? -16.725 49.310 -19.147 1.00 90.69 102 LEU A N 1
ATOM 822 C CA . LEU A 1 102 ? -15.476 49.567 -18.439 1.00 90.69 102 LEU A CA 1
ATOM 823 C C . LEU A 1 102 ? -15.701 49.573 -16.907 1.00 90.69 102 LEU A C 1
ATOM 825 O O . LEU A 1 102 ? -16.509 50.372 -16.421 1.00 90.69 102 LEU A O 1
ATOM 829 N N . PRO A 1 103 ? -15.022 48.711 -16.127 1.00 91.25 103 PRO A N 1
ATOM 830 C CA . PRO A 1 103 ? -15.215 48.653 -14.680 1.00 91.25 103 PRO A CA 1
ATOM 831 C C . PRO A 1 103 ? -14.839 49.963 -13.983 1.00 91.25 103 PRO A C 1
ATOM 833 O O . PRO A 1 103 ? -13.770 50.506 -14.215 1.00 91.25 103 PRO A O 1
ATOM 836 N N . THR A 1 104 ? -15.661 50.461 -13.063 1.00 87.94 104 THR A N 1
ATOM 837 C CA . THR A 1 104 ? -15.398 51.736 -12.363 1.00 87.94 104 THR A CA 1
ATOM 838 C C . THR A 1 104 ? -14.651 51.573 -11.035 1.00 87.94 104 THR A C 1
ATOM 840 O O . THR A 1 104 ? -14.347 52.561 -10.372 1.00 87.94 104 THR A O 1
ATOM 843 N N . SER A 1 105 ? -14.340 50.339 -10.627 1.00 87.94 105 SER A N 1
ATOM 844 C CA . SER A 1 105 ? -13.717 50.032 -9.336 1.00 87.94 105 SER A CA 1
ATOM 845 C C . SER A 1 105 ? -12.725 48.871 -9.428 1.00 87.94 105 SER A C 1
ATOM 847 O O . SER A 1 105 ? -12.843 48.008 -10.300 1.00 87.94 105 SER A O 1
ATOM 849 N N . LYS A 1 106 ? -11.764 48.813 -8.495 1.00 85.44 106 LYS A N 1
ATOM 850 C CA . LYS A 1 106 ? -10.782 47.716 -8.400 1.00 85.44 106 LYS A CA 1
ATOM 851 C C . LYS A 1 106 ? -11.443 46.328 -8.280 1.00 85.44 106 LYS A C 1
ATOM 853 O O . LYS A 1 106 ? -11.058 45.438 -9.035 1.00 85.44 106 LYS A O 1
ATOM 858 N N . PRO A 1 107 ? -12.482 46.119 -7.442 1.00 88.56 107 PRO A N 1
ATOM 859 C CA . PRO A 1 107 ? -13.235 44.862 -7.447 1.00 88.56 107 PRO A CA 1
ATOM 860 C C . PRO A 1 107 ? -13.871 44.542 -8.806 1.00 88.56 107 PRO A C 1
ATOM 862 O O . PRO A 1 107 ? -13.884 43.387 -9.224 1.00 88.56 107 PRO A O 1
ATOM 865 N N . GLY A 1 108 ? -14.349 45.560 -9.528 1.00 88.38 108 GLY A N 1
ATOM 866 C CA . GLY A 1 108 ? -14.860 45.402 -10.889 1.00 88.38 108 GLY A CA 1
ATOM 867 C C . GLY A 1 108 ? -13.788 44.932 -11.878 1.00 88.38 108 GLY A C 1
ATOM 868 O O . GLY A 1 108 ? -14.071 44.075 -12.711 1.00 88.38 108 GLY A O 1
ATOM 869 N N . VAL A 1 109 ? -12.550 45.424 -11.758 1.00 89.00 109 VAL A N 1
ATOM 870 C CA . VAL A 1 109 ? -11.408 44.960 -12.570 1.00 89.00 109 VAL A CA 1
ATOM 871 C C . VAL A 1 109 ? -11.004 43.529 -12.205 1.00 89.00 109 VAL A C 1
ATOM 873 O O . VAL A 1 109 ? -10.770 42.719 -13.097 1.00 89.00 109 VAL A O 1
ATOM 876 N N . HIS A 1 110 ? -11.007 43.160 -10.921 1.00 87.31 110 HIS A N 1
ATOM 877 C CA . HIS A 1 110 ? -10.801 41.762 -10.519 1.00 87.31 110 HIS A CA 1
ATOM 878 C C . HIS A 1 110 ? -11.895 40.835 -11.069 1.00 87.31 110 HIS A C 1
ATOM 880 O O . HIS A 1 110 ? -11.594 39.740 -11.541 1.00 87.31 110 HIS A O 1
ATOM 886 N N . SER A 1 111 ? -13.157 41.282 -11.068 1.00 86.75 111 SER A N 1
ATOM 887 C CA . SER A 1 111 ? -14.267 40.543 -11.681 1.00 86.75 111 SER A CA 1
ATOM 888 C C . SER A 1 111 ? -14.092 40.400 -13.195 1.00 86.75 111 SER A C 1
ATOM 890 O O . SER A 1 111 ? -14.312 39.316 -13.734 1.00 86.75 111 SER A O 1
ATOM 892 N N . LEU A 1 112 ? -13.648 41.462 -13.877 1.00 88.19 112 LEU A N 1
ATOM 893 C CA . LEU A 1 112 ? -13.292 41.420 -15.293 1.00 88.19 112 LEU A CA 1
ATOM 894 C C . LEU A 1 112 ? -12.206 40.370 -15.552 1.00 88.19 112 LEU A C 1
ATOM 896 O O . LEU A 1 112 ? -12.432 39.483 -16.372 1.00 88.19 112 LEU A O 1
ATOM 900 N N . PHE A 1 113 ? -11.081 40.417 -14.830 1.00 88.50 113 PHE A N 1
ATOM 901 C CA . PHE A 1 113 ? -10.006 39.431 -14.981 1.00 88.50 113 PHE A CA 1
ATOM 902 C C . PHE A 1 113 ? -10.476 38.007 -14.698 1.00 88.50 113 PHE A C 1
ATOM 904 O O . PHE A 1 113 ? -10.126 37.101 -15.447 1.00 88.50 113 PHE A O 1
ATOM 911 N N . GLY A 1 114 ? -11.346 37.800 -13.708 1.00 84.31 114 GLY A N 1
ATOM 912 C CA . GLY A 1 114 ? -11.977 36.499 -13.484 1.00 84.31 114 GLY A CA 1
ATOM 913 C C . GLY A 1 114 ? -12.755 35.989 -14.705 1.00 84.31 114 GLY A C 1
ATOM 914 O O . GLY A 1 114 ? -12.691 34.803 -15.020 1.00 84.31 114 GLY A O 1
ATOM 915 N N . LYS A 1 115 ? -13.448 36.874 -15.434 1.00 84.81 115 LYS A N 1
ATOM 916 C CA . LYS A 1 115 ? -14.213 36.512 -16.641 1.00 84.81 115 LYS A CA 1
ATOM 917 C C . LYS A 1 115 ? -13.320 36.233 -17.851 1.00 84.81 115 LYS A C 1
ATOM 919 O O . LYS A 1 115 ? -13.585 35.266 -18.565 1.00 84.81 115 LYS A O 1
ATOM 924 N N . VAL A 1 116 ? -12.293 37.058 -18.081 1.00 87.12 116 VAL A N 1
ATOM 925 C CA . VAL A 1 116 ? -11.435 36.959 -19.278 1.00 87.12 116 VAL A CA 1
ATOM 926 C C . VAL A 1 116 ? -10.300 35.941 -19.135 1.00 87.12 116 VAL A C 1
ATOM 928 O O . VAL A 1 116 ? -9.944 35.310 -20.123 1.00 87.12 116 VAL A O 1
ATOM 931 N N . ASN A 1 117 ? -9.795 35.680 -17.922 1.00 84.81 117 ASN A N 1
ATOM 932 C CA . ASN A 1 117 ? -8.712 34.709 -17.699 1.00 84.81 117 ASN A CA 1
ATOM 933 C C . ASN A 1 117 ? -9.099 33.279 -18.090 1.00 84.81 117 ASN A C 1
ATOM 935 O O . ASN A 1 117 ? -8.234 32.499 -18.481 1.00 84.81 117 ASN A O 1
ATOM 939 N N . VAL A 1 118 ? -10.389 32.935 -18.023 1.00 80.88 118 VAL A N 1
ATOM 940 C CA . VAL A 1 118 ? -10.898 31.628 -18.478 1.00 80.88 118 VAL A CA 1
ATOM 941 C C . VAL A 1 118 ? -10.710 31.444 -19.990 1.00 80.88 118 VAL A C 1
ATOM 943 O O . VAL A 1 118 ? -10.624 30.319 -20.463 1.00 80.88 118 VAL A O 1
ATOM 946 N N . LEU A 1 119 ? -10.597 32.537 -20.750 1.00 84.69 119 LEU A N 1
ATOM 947 C CA . LEU A 1 119 ? -10.439 32.532 -22.206 1.00 84.69 119 LEU A CA 1
ATOM 948 C C . LEU A 1 119 ? -8.999 32.809 -22.655 1.00 84.69 119 LEU A C 1
ATOM 950 O O . LEU A 1 119 ? -8.750 32.933 -23.850 1.00 84.69 119 LEU A O 1
ATOM 954 N N . ARG A 1 120 ? -8.039 32.885 -21.722 1.00 84.56 120 ARG A N 1
ATOM 955 C CA . ARG A 1 120 ? -6.644 33.255 -22.019 1.00 84.56 120 ARG A CA 1
ATOM 956 C C . ARG A 1 120 ? -5.991 32.389 -23.101 1.00 84.56 120 ARG A C 1
ATOM 958 O O . ARG A 1 120 ? -5.157 32.884 -23.837 1.00 84.56 120 ARG A O 1
ATOM 965 N N . SER A 1 121 ? -6.364 31.110 -23.206 1.00 80.88 121 SER A N 1
ATOM 966 C CA . SER A 1 121 ? -5.799 30.172 -24.189 1.00 80.88 121 SER A CA 1
ATOM 967 C C . SER A 1 121 ? -6.219 30.472 -25.629 1.00 80.88 121 SER A C 1
ATOM 969 O O . SER A 1 121 ? -5.583 29.988 -26.555 1.00 80.88 121 SER A O 1
ATOM 971 N N . PHE A 1 122 ? -7.285 31.251 -25.815 1.00 82.44 122 PHE A N 1
ATOM 972 C CA . PHE A 1 122 ? -7.794 31.663 -27.122 1.00 82.44 122 PHE A CA 1
ATOM 973 C C . PHE A 1 122 ? -7.204 32.999 -27.591 1.00 82.44 122 PHE A C 1
ATOM 975 O O . PHE A 1 122 ? -7.463 33.426 -28.711 1.00 82.44 122 PHE A O 1
ATOM 982 N N . VAL A 1 123 ? -6.436 33.679 -26.735 1.00 83.38 123 VAL A N 1
ATOM 983 C CA . VAL A 1 123 ? -5.915 35.021 -26.992 1.00 83.38 123 VAL A CA 1
ATOM 984 C C . VAL A 1 123 ? -4.391 34.982 -26.950 1.00 83.38 123 VAL A C 1
ATOM 986 O O . VAL A 1 123 ? -3.797 34.729 -25.903 1.00 83.38 123 VAL A O 1
ATOM 989 N N . LEU A 1 124 ? -3.759 35.248 -28.094 1.00 77.69 124 LEU A N 1
ATOM 990 C CA . LEU A 1 124 ? -2.304 35.346 -28.200 1.00 77.69 124 LEU A CA 1
ATOM 991 C C . LEU A 1 124 ? -1.783 36.498 -27.323 1.00 77.69 124 LEU A C 1
ATOM 993 O O . LEU A 1 124 ? -2.408 37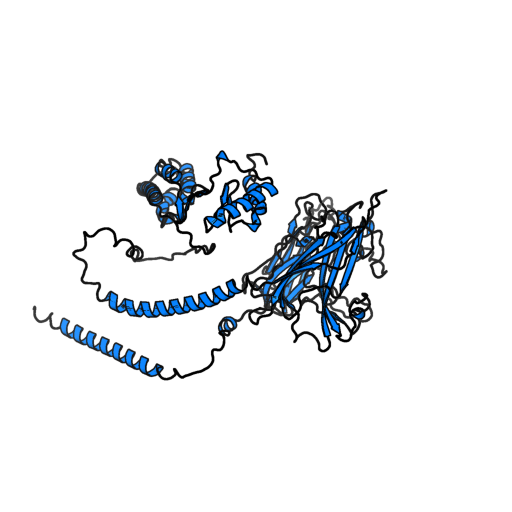.556 -27.258 1.00 77.69 124 LEU A O 1
ATOM 997 N N . ASP A 1 125 ? -0.667 36.268 -26.627 1.00 80.62 125 ASP A N 1
ATOM 998 C CA . ASP A 1 125 ? 0.015 37.254 -25.776 1.00 80.62 125 ASP A CA 1
ATOM 999 C C . ASP A 1 125 ? -0.900 37.954 -24.754 1.00 80.62 125 ASP A C 1
ATOM 1001 O O . ASP A 1 125 ? -0.738 39.125 -24.408 1.00 80.62 125 ASP A O 1
ATOM 1005 N N . PHE A 1 126 ? -1.868 37.211 -24.203 1.00 84.38 126 PHE A N 1
ATOM 1006 C CA . PHE A 1 126 ? -2.845 37.722 -23.236 1.00 84.38 126 PHE A CA 1
ATOM 1007 C C . PHE A 1 126 ? -2.207 38.457 -22.036 1.00 84.38 126 PHE A C 1
ATOM 1009 O O . PHE A 1 126 ? -2.752 39.444 -21.536 1.00 84.38 126 PHE A O 1
ATOM 1016 N N . SER A 1 127 ? -1.033 38.012 -21.578 1.00 82.88 127 SER A N 1
ATOM 1017 C CA . SER A 1 127 ? -0.277 38.666 -20.498 1.00 82.88 127 SER A CA 1
ATOM 1018 C C . SER A 1 127 ? 0.207 40.070 -20.876 1.00 82.88 127 SER A C 1
ATOM 1020 O O . SER A 1 127 ? 0.216 40.960 -20.029 1.00 82.88 127 SER A O 1
ATOM 1022 N N . GLU A 1 128 ? 0.575 40.291 -22.139 1.00 85.75 128 GLU A N 1
ATOM 1023 C CA . GLU A 1 128 ? 0.974 41.607 -22.641 1.00 85.75 128 GLU A CA 1
ATOM 1024 C C . GLU A 1 128 ? -0.248 42.518 -22.792 1.00 85.75 128 GLU A C 1
ATOM 1026 O O . GLU A 1 128 ? -0.236 43.656 -22.323 1.00 85.75 128 GLU A O 1
ATOM 1031 N N . LEU A 1 129 ? -1.354 41.987 -23.324 1.00 84.69 129 LEU A N 1
ATOM 1032 C CA . LEU A 1 129 ? -2.616 42.725 -23.458 1.00 84.69 129 LEU A CA 1
ATOM 1033 C C . LEU A 1 129 ? -3.195 43.179 -22.112 1.00 84.69 129 LEU A C 1
ATOM 1035 O O . LEU A 1 129 ? -3.865 44.206 -22.039 1.00 84.69 129 LEU A O 1
ATOM 1039 N N . THR A 1 130 ? -2.954 42.422 -21.042 1.00 88.31 130 THR A N 1
ATOM 1040 C CA . THR A 1 130 ? -3.461 42.735 -19.697 1.00 88.31 130 THR A CA 1
ATOM 1041 C C . THR A 1 130 ? -2.503 43.579 -18.858 1.00 88.31 130 THR A C 1
ATOM 1043 O O . THR A 1 130 ? -2.921 44.096 -17.819 1.00 88.31 130 THR A O 1
ATOM 1046 N N . LYS A 1 131 ? -1.256 43.775 -19.307 1.00 88.94 131 LYS A N 1
ATOM 1047 C CA . LYS A 1 131 ? -0.185 44.453 -18.562 1.00 88.94 131 LYS A CA 1
ATOM 1048 C C . LYS A 1 131 ? -0.588 45.838 -18.063 1.00 88.94 131 LYS A C 1
ATOM 1050 O O . LYS A 1 131 ? -0.540 46.081 -16.862 1.00 88.94 131 LYS A O 1
ATOM 1055 N N . GLU A 1 132 ? -1.070 46.698 -18.957 1.00 87.31 132 GLU A N 1
ATOM 1056 C CA . GLU A 1 132 ? -1.461 48.075 -18.619 1.00 87.31 132 GLU A CA 1
ATOM 1057 C C . GLU A 1 132 ? -2.601 48.110 -17.589 1.00 87.31 132 GLU A C 1
ATOM 1059 O O . GLU A 1 132 ? -2.617 48.933 -16.674 1.00 87.31 132 GLU A O 1
ATOM 1064 N N . ILE A 1 133 ? -3.542 47.162 -17.677 1.00 88.81 133 ILE A N 1
ATOM 1065 C CA . ILE A 1 133 ? -4.642 47.033 -16.712 1.00 88.81 133 ILE A CA 1
ATOM 1066 C C . ILE A 1 133 ? -4.127 46.544 -15.357 1.00 88.81 133 ILE A C 1
ATOM 1068 O O . ILE A 1 133 ? -4.540 47.062 -14.319 1.00 88.81 133 ILE A O 1
ATOM 1072 N N . THR A 1 134 ? -3.204 45.586 -15.351 1.00 88.19 134 THR A N 1
ATOM 1073 C CA . THR A 1 134 ? -2.578 45.074 -14.129 1.00 88.19 134 THR A CA 1
ATOM 1074 C C . THR A 1 134 ? -1.698 46.131 -13.457 1.00 88.19 134 THR A C 1
ATOM 1076 O O . THR A 1 134 ? -1.712 46.238 -12.230 1.00 88.19 134 THR A O 1
ATOM 1079 N N . ASP A 1 135 ? -0.986 46.957 -14.221 1.00 86.75 135 ASP A N 1
ATOM 1080 C CA . ASP A 1 135 ? -0.138 48.024 -13.689 1.00 86.75 135 ASP A CA 1
ATOM 1081 C C . ASP A 1 135 ? -0.965 49.130 -13.020 1.00 86.75 135 ASP A C 1
ATOM 1083 O O . ASP A 1 135 ? -0.647 49.533 -11.900 1.00 86.75 135 ASP A O 1
ATOM 1087 N N . MET A 1 136 ? -2.106 49.519 -13.601 1.00 83.81 136 MET A N 1
ATOM 1088 C CA . MET A 1 136 ? -3.062 50.442 -12.961 1.00 83.81 136 MET A CA 1
ATOM 1089 C C . MET A 1 136 ? -3.683 49.895 -11.665 1.00 83.81 136 MET A C 1
ATOM 1091 O O . MET A 1 136 ? -4.202 50.654 -10.841 1.00 83.81 136 MET A O 1
ATOM 1095 N N . MET A 1 137 ? -3.673 48.574 -11.477 1.00 84.94 137 MET A N 1
ATOM 1096 C CA . MET A 1 137 ? -4.187 47.931 -10.268 1.00 84.94 137 MET A CA 1
ATOM 1097 C C . MET A 1 137 ? -3.176 47.937 -9.113 1.00 84.94 137 MET A C 1
ATOM 1099 O O . MET A 1 137 ? -3.578 47.712 -7.966 1.00 84.94 137 MET A O 1
ATOM 1103 N N . LYS A 1 138 ? -1.896 48.246 -9.372 1.00 81.75 138 LYS A N 1
ATOM 1104 C CA . LYS A 1 138 ? -0.845 48.337 -8.347 1.00 81.75 138 LYS A CA 1
ATOM 1105 C C . LYS A 1 138 ? -1.057 49.583 -7.466 1.00 81.75 138 LYS A C 1
ATOM 1107 O O . LYS A 1 138 ? -1.341 50.673 -7.949 1.00 81.75 138 LYS A O 1
ATOM 1112 N N . GLY A 1 139 ? -0.933 49.427 -6.144 1.00 74.56 139 GLY A N 1
ATOM 1113 C CA . GLY A 1 139 ? -1.048 50.522 -5.162 1.00 74.56 139 GLY A CA 1
ATOM 1114 C C . GLY A 1 139 ? -2.411 50.642 -4.458 1.00 74.56 139 GLY A C 1
ATOM 1115 O O . GLY A 1 139 ? -3.370 49.941 -4.779 1.00 74.56 139 GLY A O 1
ATOM 1116 N N . LYS A 1 140 ? -2.503 51.530 -3.454 1.00 68.50 140 LYS A N 1
ATOM 1117 C CA . LYS A 1 140 ? -3.701 51.716 -2.598 1.00 68.50 140 LYS A CA 1
ATOM 1118 C C . LYS A 1 140 ? -4.688 52.782 -3.099 1.00 68.50 140 LYS A C 1
ATOM 1120 O O . LYS A 1 140 ? -5.761 52.922 -2.525 1.00 68.50 140 LYS A O 1
ATOM 1125 N N . GLU A 1 141 ? -4.352 53.512 -4.160 1.00 74.25 141 GLU A N 1
ATOM 1126 C CA . GLU A 1 141 ? -5.180 54.608 -4.684 1.00 74.25 141 GLU A CA 1
ATOM 1127 C C . GLU A 1 141 ? -6.462 54.119 -5.381 1.00 74.25 141 GLU A C 1
ATOM 1129 O O . GLU A 1 141 ? -6.598 52.938 -5.720 1.00 74.25 141 GLU A O 1
ATOM 1134 N N . SER A 1 142 ? -7.421 55.027 -5.591 1.00 74.88 142 SER A N 1
ATOM 1135 C CA . SER A 1 142 ? -8.645 54.747 -6.348 1.00 74.88 142 SER A CA 1
ATOM 1136 C C . SER A 1 142 ? -8.335 54.465 -7.825 1.00 74.88 142 SER A C 1
ATOM 1138 O O . SER A 1 142 ? -7.403 55.027 -8.396 1.00 74.88 142 SER A O 1
ATOM 1140 N N . LEU A 1 143 ? -9.108 53.564 -8.446 1.00 83.81 143 LEU A N 1
ATOM 1141 C CA . LEU A 1 143 ? -8.901 53.161 -9.841 1.00 83.81 143 LEU A CA 1
ATOM 1142 C C . LEU A 1 143 ? -9.062 54.367 -10.778 1.00 83.81 143 LEU A C 1
ATOM 1144 O O . LEU A 1 143 ? -10.144 54.949 -10.862 1.00 83.81 143 LEU A O 1
ATOM 1148 N N . LYS A 1 144 ? -8.004 54.697 -11.521 1.00 85.00 144 LYS A N 1
ATOM 1149 C CA . LYS A 1 144 ? -8.024 55.699 -12.590 1.00 85.00 144 LYS A CA 1
ATOM 1150 C C . LYS A 1 144 ? -7.614 55.030 -13.894 1.00 85.00 144 LYS A C 1
ATOM 1152 O O . LYS A 1 144 ? -6.490 54.562 -14.016 1.00 85.00 144 LYS A O 1
ATOM 1157 N N . TRP A 1 145 ? -8.527 54.993 -14.859 1.00 87.81 145 TRP A N 1
ATOM 1158 C CA . TRP A 1 145 ? -8.243 54.440 -16.181 1.00 87.81 145 TRP A CA 1
ATOM 1159 C C . TRP A 1 145 ? -7.389 55.402 -16.999 1.00 87.81 145 TRP A C 1
ATOM 1161 O O . TRP A 1 145 ? -7.892 56.452 -17.416 1.00 87.81 145 TRP A O 1
ATOM 1171 N N . SER A 1 146 ? -6.139 55.015 -17.251 1.00 88.44 146 SER A N 1
ATOM 1172 C CA . SER A 1 146 ? -5.279 55.655 -18.245 1.00 88.44 146 SER A CA 1
ATOM 1173 C C . SER A 1 146 ? -5.822 55.432 -19.660 1.00 88.44 146 SER A C 1
ATOM 1175 O O . SER A 1 146 ? -6.748 54.639 -19.883 1.00 88.44 146 SER A O 1
ATOM 1177 N N . LYS A 1 147 ? -5.266 56.158 -20.630 1.00 89.94 147 LYS A N 1
ATOM 1178 C CA . LYS A 1 147 ? -5.622 55.985 -22.040 1.00 89.94 147 LYS A CA 1
ATOM 1179 C C . LYS A 1 147 ? -5.219 54.583 -22.509 1.00 89.94 147 LYS A C 1
ATOM 1181 O O . LYS A 1 147 ? -6.037 53.867 -23.078 1.00 89.94 147 LYS A O 1
ATOM 1186 N N . GLU A 1 148 ? -4.014 54.173 -22.140 1.00 89.31 148 GLU A N 1
ATOM 1187 C CA . GLU A 1 148 ? -3.387 52.887 -22.439 1.00 89.31 148 GLU A CA 1
ATOM 1188 C C . GLU A 1 148 ? -4.201 51.732 -21.840 1.00 89.31 148 GLU A C 1
ATOM 1190 O O . GLU A 1 148 ? -4.468 50.731 -22.500 1.00 89.31 148 GLU A O 1
ATOM 1195 N N . GLY A 1 149 ? -4.710 51.911 -20.619 1.00 89.50 149 GLY A N 1
ATOM 1196 C CA . GLY A 1 149 ? -5.591 50.957 -19.960 1.00 89.50 149 GLY A CA 1
ATOM 1197 C C . GLY A 1 149 ? -6.932 50.758 -20.668 1.00 89.50 149 GLY A C 1
ATOM 1198 O O . GLY A 1 149 ? -7.412 49.632 -20.793 1.00 89.50 149 GLY A O 1
ATOM 1199 N N . ARG A 1 150 ? -7.554 51.840 -21.153 1.00 92.12 150 ARG A N 1
ATOM 1200 C CA . ARG A 1 150 ? -8.814 51.760 -21.919 1.00 92.12 150 ARG A CA 1
ATOM 1201 C C . ARG A 1 150 ? -8.600 51.091 -23.270 1.00 92.12 150 ARG A C 1
ATOM 1203 O O . ARG A 1 150 ? -9.425 50.282 -23.683 1.00 92.12 150 ARG A O 1
ATOM 1210 N N . GLU A 1 151 ? -7.491 51.406 -23.929 1.00 92.50 151 GLU A N 1
ATOM 1211 C CA . GLU A 1 151 ? -7.096 50.756 -25.177 1.00 92.50 151 GLU A CA 1
ATOM 1212 C C . GLU A 1 151 ? -6.846 49.258 -24.964 1.00 92.50 151 GLU A C 1
ATOM 1214 O O . GLU A 1 151 ? -7.343 48.445 -25.738 1.00 92.50 151 GLU A O 1
ATOM 1219 N N . ALA A 1 152 ? -6.158 48.877 -23.884 1.00 91.38 152 ALA A N 1
ATOM 1220 C CA . ALA A 1 152 ? -5.967 47.481 -23.499 1.00 91.38 152 ALA A CA 1
ATOM 1221 C C . ALA A 1 152 ? -7.303 46.753 -23.264 1.00 91.38 152 ALA A C 1
ATOM 1223 O O . ALA A 1 152 ? -7.489 45.632 -23.735 1.00 91.38 152 ALA A O 1
ATOM 1224 N N . PHE A 1 153 ? -8.270 47.399 -22.603 1.00 92.25 153 PHE A N 1
ATOM 1225 C CA . PHE A 1 153 ? -9.595 46.819 -22.361 1.00 92.25 153 PHE A CA 1
ATOM 1226 C C . PHE A 1 153 ? -10.350 46.503 -23.660 1.00 92.25 153 PHE A C 1
ATOM 1228 O O . PHE A 1 153 ? -10.876 45.399 -23.810 1.00 92.25 153 PHE A O 1
ATOM 1235 N N . GLU A 1 154 ? -10.377 47.434 -24.617 1.00 92.56 154 GLU A N 1
ATOM 1236 C CA . GLU A 1 154 ? -11.031 47.190 -25.908 1.00 92.56 154 GLU A CA 1
ATOM 1237 C C . GLU A 1 154 ? -10.249 46.187 -26.772 1.00 92.56 154 GLU A C 1
ATOM 1239 O O . GLU A 1 154 ? -10.869 45.343 -27.417 1.00 92.56 154 GLU A O 1
ATOM 1244 N N . LYS A 1 155 ? -8.907 46.182 -26.720 1.00 91.00 155 LYS A N 1
ATOM 1245 C CA . LYS A 1 155 ? -8.079 45.162 -27.393 1.00 91.00 155 LYS A CA 1
ATOM 1246 C C . LYS A 1 155 ? -8.370 43.751 -26.881 1.00 91.00 155 LYS A C 1
ATOM 1248 O O . LYS A 1 155 ? -8.462 42.829 -27.683 1.00 91.00 155 LYS A O 1
ATOM 1253 N N . ILE A 1 156 ? -8.559 43.572 -25.570 1.00 91.00 156 ILE A N 1
ATOM 1254 C CA . ILE A 1 156 ? -8.932 42.271 -24.989 1.00 91.00 156 ILE A CA 1
ATOM 1255 C C . ILE A 1 156 ? -10.295 41.813 -25.523 1.00 91.00 156 ILE A C 1
ATOM 1257 O O . ILE A 1 156 ? -10.453 40.645 -25.875 1.00 91.00 156 ILE A O 1
ATOM 1261 N N . LYS A 1 157 ? -11.279 42.717 -25.606 1.00 90.44 157 LYS A N 1
ATOM 1262 C CA . LYS A 1 157 ? -12.611 42.393 -26.145 1.00 90.44 157 LYS A CA 1
ATOM 1263 C C . LYS A 1 157 ? -12.545 41.999 -27.621 1.00 90.44 157 LYS A C 1
ATOM 1265 O O . LYS A 1 157 ? -13.126 40.983 -27.990 1.00 90.44 157 LYS A O 1
ATOM 1270 N N . ASP A 1 158 ? -11.808 42.757 -28.430 1.00 90.19 158 ASP A N 1
ATOM 1271 C CA . ASP A 1 158 ? -11.616 42.483 -29.859 1.00 90.19 158 ASP A CA 1
ATOM 1272 C C . ASP A 1 158 ? -10.873 41.158 -30.097 1.00 90.19 158 ASP A C 1
ATOM 1274 O O . ASP A 1 158 ? -11.275 40.362 -30.944 1.00 90.19 158 ASP A O 1
ATOM 1278 N N . ALA A 1 159 ? -9.841 40.867 -29.299 1.00 88.50 159 ALA A N 1
ATOM 1279 C CA . ALA A 1 159 ? -9.093 39.616 -29.395 1.00 88.50 159 ALA A CA 1
ATOM 1280 C C . ALA A 1 159 ? -9.946 38.387 -29.042 1.00 88.50 159 ALA A C 1
ATOM 1282 O O . ALA A 1 159 ? -9.820 37.349 -29.685 1.00 88.50 159 ALA A O 1
ATOM 1283 N N . ILE A 1 160 ? -10.845 38.506 -28.058 1.00 88.44 160 ILE A N 1
ATOM 1284 C CA . ILE A 1 160 ? -11.793 37.438 -27.703 1.00 88.44 160 ILE A CA 1
ATOM 1285 C C . ILE A 1 160 ? -12.867 37.268 -28.788 1.00 88.44 160 ILE A C 1
ATOM 1287 O O . ILE A 1 160 ? -13.274 36.145 -29.067 1.00 88.44 160 ILE A O 1
ATOM 1291 N N . GLU A 1 161 ? -13.320 38.355 -29.420 1.00 87.06 161 GLU A N 1
ATOM 1292 C CA . GLU A 1 161 ? -14.274 38.291 -30.538 1.00 87.06 161 GLU A CA 1
ATOM 1293 C C . GLU A 1 161 ? -13.664 37.621 -31.780 1.00 87.06 161 GLU A C 1
ATOM 1295 O O . GLU A 1 161 ? -14.354 36.895 -32.491 1.00 87.06 161 GLU A O 1
ATOM 1300 N N . LYS A 1 162 ? -12.362 37.820 -32.009 1.00 85.44 162 LYS A N 1
ATOM 1301 C CA . LYS A 1 162 ? -11.595 37.238 -33.123 1.00 85.44 162 LYS A CA 1
ATOM 1302 C C . LYS A 1 162 ? -10.871 35.939 -32.755 1.00 85.44 162 LYS A C 1
ATOM 1304 O O . LYS A 1 162 ? -9.979 35.512 -33.489 1.00 85.44 162 LYS A O 1
ATOM 1309 N N . ALA A 1 163 ? -11.225 35.332 -31.624 1.00 84.06 163 ALA A N 1
ATOM 1310 C CA . ALA A 1 163 ? -10.587 34.120 -31.133 1.00 84.06 163 ALA A CA 1
ATOM 1311 C C . ALA A 1 163 ? -10.636 32.991 -32.187 1.00 84.06 163 ALA A C 1
ATOM 1313 O O . ALA A 1 163 ? -11.708 32.712 -32.735 1.00 84.06 163 ALA A O 1
ATOM 1314 N N . PRO A 1 164 ? -9.506 32.320 -32.476 1.00 83.19 164 PRO A N 1
ATOM 1315 C CA . PRO A 1 164 ? -9.487 31.183 -33.381 1.00 83.19 164 PRO A CA 1
ATOM 1316 C C . PRO A 1 164 ? -10.097 29.939 -32.722 1.00 83.19 164 PRO A C 1
ATOM 1318 O O . PRO A 1 164 ? -10.167 29.820 -31.497 1.00 83.19 164 PRO A O 1
ATOM 1321 N N . ILE A 1 165 ? -10.483 28.968 -33.551 1.00 80.69 165 ILE A N 1
ATOM 1322 C CA . ILE A 1 165 ? -10.830 27.622 -33.085 1.00 80.69 165 ILE A CA 1
ATOM 1323 C C . ILE A 1 165 ? -9.538 26.917 -32.659 1.00 80.69 165 ILE A C 1
ATOM 1325 O O . ILE A 1 165 ? -8.570 26.875 -33.419 1.00 80.69 165 ILE A O 1
ATOM 1329 N N . LEU A 1 166 ? -9.525 26.354 -31.450 1.00 80.56 166 LEU A N 1
ATOM 1330 C CA . LEU A 1 166 ? -8.385 25.600 -30.933 1.00 80.56 166 LEU A CA 1
ATOM 1331 C C . LEU A 1 166 ? -8.546 24.117 -31.276 1.00 80.56 166 LEU A C 1
ATOM 1333 O O . LEU A 1 166 ? -9.457 23.458 -30.775 1.00 80.56 166 LEU A O 1
ATOM 1337 N N . VAL A 1 167 ? -7.661 23.574 -32.109 1.00 72.69 167 VAL A N 1
ATOM 1338 C CA . VAL A 1 167 ? -7.642 22.138 -32.421 1.00 72.69 167 VAL A CA 1
ATOM 1339 C C . VAL A 1 167 ? -6.921 21.401 -31.292 1.00 72.69 167 VAL A C 1
ATOM 1341 O O . VAL A 1 167 ? -5.756 21.671 -31.011 1.00 72.69 167 VAL A O 1
ATOM 1344 N N . LEU A 1 168 ? -7.624 20.482 -30.629 1.00 54.25 168 LEU A N 1
ATOM 1345 C CA . LEU A 1 168 ? -7.029 19.563 -29.660 1.00 54.25 168 LEU A CA 1
ATOM 1346 C C . LEU A 1 168 ? -6.346 18.437 -30.438 1.00 54.25 168 LEU A C 1
ATOM 1348 O O . LEU A 1 168 ? -7.032 17.559 -30.960 1.00 54.25 168 LEU A O 1
ATOM 1352 N N . ASP A 1 169 ? -5.017 18.467 -30.535 1.00 43.44 169 ASP A N 1
ATOM 1353 C CA . ASP A 1 169 ? -4.276 17.314 -31.042 1.00 43.44 169 ASP A CA 1
ATOM 1354 C C . ASP A 1 169 ? -4.272 16.220 -29.964 1.00 43.44 169 ASP A C 1
ATOM 1356 O O . ASP A 1 169 ? -4.062 16.493 -28.778 1.00 43.44 169 ASP A O 1
ATOM 1360 N N . THR A 1 170 ? -4.598 14.985 -30.345 1.00 38.81 170 THR A N 1
ATOM 1361 C CA . THR A 1 170 ? -4.814 13.866 -29.415 1.00 38.81 170 THR A CA 1
ATOM 1362 C C . THR A 1 170 ? -3.494 13.308 -28.888 1.00 38.81 170 THR A C 1
ATOM 1364 O O . THR A 1 170 ? -3.117 12.195 -29.232 1.00 38.81 170 THR A O 1
ATOM 1367 N N . LEU A 1 171 ? -2.808 14.068 -28.037 1.00 31.56 171 LEU A N 1
ATOM 1368 C CA . LEU A 1 171 ? -1.744 13.608 -27.145 1.00 31.56 171 LEU A CA 1
ATOM 1369 C C . LEU A 1 171 ? -1.910 14.355 -25.810 1.00 31.56 171 LEU A C 1
ATOM 1371 O O . LEU A 1 171 ? -1.944 15.583 -25.764 1.00 31.56 171 LEU A O 1
ATOM 1375 N N . GLN A 1 172 ? -2.123 13.603 -24.730 1.00 34.50 172 GLN A N 1
ATOM 1376 C CA . GLN A 1 172 ? -2.457 14.104 -23.392 1.00 34.50 172 GLN A CA 1
ATOM 1377 C C . GLN A 1 172 ? -1.490 15.185 -22.878 1.00 34.50 172 GLN A C 1
ATOM 1379 O O . GLN A 1 172 ? -0.282 14.989 -22.862 1.00 34.50 172 GLN A O 1
ATOM 1384 N N . PHE A 1 173 ? -2.066 16.285 -22.377 1.00 31.28 173 PHE A N 1
ATOM 1385 C CA . PHE A 1 173 ? -1.624 17.053 -21.203 1.00 31.28 173 PHE A CA 1
ATOM 1386 C C . PHE A 1 173 ? -0.110 17.055 -20.890 1.00 31.28 173 PHE A C 1
ATOM 1388 O O . PHE A 1 173 ? 0.312 16.587 -19.837 1.00 31.28 173 PHE A O 1
ATOM 1395 N N . ALA A 1 174 ? 0.697 17.686 -21.742 1.00 25.84 174 ALA A N 1
ATOM 1396 C CA . ALA A 1 174 ? 2.008 18.206 -21.358 1.00 25.84 174 ALA A CA 1
ATOM 1397 C C . ALA A 1 174 ? 1.953 19.739 -21.405 1.00 25.84 174 ALA A C 1
ATOM 1399 O O . ALA A 1 174 ? 1.936 20.354 -22.470 1.00 25.84 174 ALA A O 1
ATOM 1400 N N . ILE A 1 175 ? 1.858 20.368 -20.232 1.00 29.02 175 ILE A N 1
ATOM 1401 C CA . ILE A 1 175 ? 1.987 21.820 -20.088 1.00 29.02 175 ILE A CA 1
ATOM 1402 C C . ILE A 1 175 ? 3.443 22.182 -20.401 1.00 29.02 175 ILE A C 1
ATOM 1404 O O . ILE A 1 175 ? 4.332 21.912 -19.597 1.00 29.02 175 ILE A O 1
ATOM 1408 N N . LEU A 1 176 ? 3.686 22.824 -21.545 1.00 25.31 176 LEU A N 1
ATOM 1409 C CA . LEU A 1 176 ? 4.951 23.500 -21.822 1.00 25.31 176 LEU A CA 1
ATOM 1410 C C . LEU A 1 176 ? 4.839 24.954 -21.334 1.00 25.31 176 LEU A C 1
ATOM 1412 O O . LEU A 1 176 ? 4.180 25.788 -21.955 1.00 25.31 176 LEU A O 1
ATOM 1416 N N . VAL A 1 177 ? 5.471 25.260 -20.199 1.00 25.28 177 VAL A N 1
ATOM 1417 C CA . VAL A 1 177 ? 5.771 26.643 -19.803 1.00 25.28 177 VAL A CA 1
ATOM 1418 C C . VAL A 1 177 ? 6.993 27.079 -20.610 1.00 25.28 177 VAL A C 1
ATOM 1420 O O . VAL A 1 177 ? 8.112 26.675 -20.304 1.00 25.28 177 VAL A O 1
ATOM 1423 N N . LEU A 1 178 ? 6.797 27.896 -21.645 1.00 28.97 178 LEU A N 1
ATOM 1424 C CA . LEU A 1 178 ? 7.901 28.609 -22.288 1.00 28.97 178 LEU A CA 1
ATOM 1425 C C . LEU A 1 178 ? 8.267 29.823 -21.427 1.00 28.97 178 LEU A C 1
ATOM 1427 O O . LEU A 1 178 ? 7.545 30.819 -21.400 1.00 28.97 178 LEU A O 1
ATOM 1431 N N . PHE A 1 179 ? 9.400 29.746 -20.726 1.00 23.34 179 PHE A N 1
ATOM 1432 C CA . PHE A 1 179 ? 10.098 30.937 -20.246 1.00 23.34 179 PHE A CA 1
ATOM 1433 C C . PHE A 1 179 ? 10.746 31.620 -21.455 1.00 23.34 179 PHE A C 1
ATOM 1435 O O . PHE A 1 179 ? 11.752 31.150 -21.984 1.00 23.34 179 PHE A O 1
ATOM 1442 N N . GLY A 1 180 ? 10.163 32.731 -21.900 1.00 26.16 180 GLY A N 1
ATOM 1443 C CA . GLY A 1 180 ? 10.851 33.671 -22.773 1.00 26.16 180 GLY A CA 1
ATOM 1444 C C . GLY A 1 180 ? 11.856 34.472 -21.951 1.00 26.16 180 GLY A C 1
ATOM 1445 O O . GLY A 1 180 ? 11.467 35.365 -21.202 1.00 26.16 180 GLY A O 1
ATOM 1446 N N . LEU A 1 181 ? 13.145 34.164 -22.088 1.00 25.69 181 LEU A N 1
ATOM 1447 C CA . LEU A 1 181 ? 14.186 35.167 -21.894 1.00 25.69 181 LEU A CA 1
ATOM 1448 C C . LEU A 1 181 ? 14.264 35.976 -23.186 1.00 25.69 181 LEU A C 1
ATOM 1450 O O . LEU A 1 181 ? 14.648 35.445 -24.225 1.00 25.69 181 LEU A O 1
ATOM 1454 N N . LEU A 1 182 ? 13.904 37.252 -23.116 1.00 27.48 182 LEU A N 1
ATOM 1455 C CA . LEU A 1 182 ? 14.296 38.232 -24.118 1.00 27.48 182 LEU A CA 1
ATOM 1456 C C . LEU A 1 182 ? 14.624 39.533 -23.398 1.00 27.48 182 LEU A C 1
ATOM 1458 O O . LEU A 1 182 ? 13.743 40.298 -23.013 1.00 27.48 182 LEU A O 1
ATOM 1462 N N . GLU A 1 183 ? 15.922 39.766 -23.235 1.00 28.53 183 GLU A N 1
ATOM 1463 C CA . GLU A 1 183 ? 16.453 41.114 -23.169 1.00 28.53 183 GLU A CA 1
ATOM 1464 C C . GLU A 1 183 ? 17.019 41.445 -24.558 1.00 28.53 183 GLU A C 1
ATOM 1466 O O . GLU A 1 183 ? 17.959 40.817 -25.039 1.00 28.53 183 GLU A O 1
ATOM 1471 N N . SER A 1 184 ? 16.416 42.462 -25.173 1.00 31.97 184 SER A N 1
ATOM 1472 C CA . SER A 1 184 ? 16.902 43.282 -26.291 1.00 31.97 184 SER A CA 1
ATOM 1473 C C . SER A 1 184 ? 16.929 42.739 -27.738 1.00 31.97 184 SER A C 1
ATOM 1475 O O . SER A 1 184 ? 17.529 41.725 -28.075 1.00 31.97 184 SER A O 1
ATOM 1477 N N . SER A 1 185 ? 16.350 43.587 -28.600 1.00 34.38 185 SER A N 1
ATOM 1478 C CA . SER A 1 185 ? 16.511 43.744 -30.056 1.00 34.38 185 SER A CA 1
ATOM 1479 C C . SER A 1 185 ? 15.904 42.696 -31.006 1.00 34.38 185 SER A C 1
ATOM 1481 O O . SER A 1 185 ? 16.489 41.664 -31.298 1.00 34.38 185 SER A O 1
ATOM 1483 N N . GLU A 1 186 ? 14.729 43.077 -31.529 1.00 43.97 186 GLU A N 1
ATOM 1484 C CA . GLU A 1 186 ? 14.216 42.869 -32.895 1.00 43.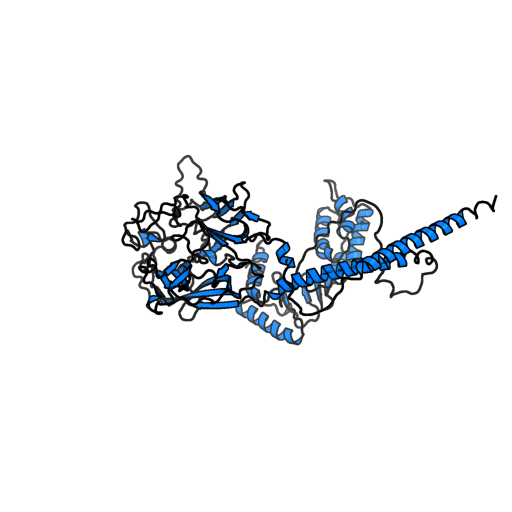97 186 GLU A CA 1
ATOM 1485 C C . GLU A 1 186 ? 14.328 41.476 -33.531 1.00 43.97 186 GLU A C 1
ATOM 1487 O O . GLU A 1 186 ? 15.313 41.176 -34.191 1.00 43.97 186 GLU A O 1
ATOM 1492 N N . LEU A 1 187 ? 13.239 40.691 -33.477 1.00 33.06 187 LEU A N 1
ATOM 1493 C CA . LEU A 1 187 ? 12.797 39.829 -34.594 1.00 33.06 187 LEU A CA 1
ATOM 1494 C C . LEU A 1 187 ? 11.394 39.240 -34.342 1.00 33.06 187 LEU A C 1
ATOM 1496 O O . LEU A 1 187 ? 11.165 38.034 -34.350 1.00 33.06 187 LEU A O 1
ATOM 1500 N N . GLY A 1 188 ? 10.413 40.116 -34.125 1.00 37.81 188 GLY A N 1
ATOM 1501 C CA . GLY A 1 188 ? 8.999 39.747 -34.041 1.00 37.81 188 GLY A CA 1
ATOM 1502 C C . GLY A 1 188 ? 8.279 39.889 -35.381 1.00 37.81 188 GLY A C 1
ATOM 1503 O O . GLY A 1 188 ? 7.406 40.739 -35.485 1.00 37.81 188 GLY A O 1
ATOM 1504 N N . THR A 1 189 ? 8.635 39.135 -36.434 1.00 41.16 189 THR A N 1
ATOM 1505 C CA . THR A 1 189 ? 7.828 39.100 -37.688 1.00 41.16 189 THR A CA 1
ATOM 1506 C C . THR A 1 189 ? 8.085 37.875 -38.590 1.00 41.16 189 THR A C 1
ATOM 1508 O O . THR A 1 189 ? 8.112 38.009 -39.811 1.00 41.16 189 THR A O 1
ATOM 1511 N N . LEU A 1 190 ? 8.279 36.657 -38.058 1.00 32.28 190 LEU A N 1
ATOM 1512 C CA . LEU A 1 190 ? 8.545 35.495 -38.934 1.00 32.28 190 LEU A CA 1
ATOM 1513 C C . LEU A 1 190 ? 7.875 34.169 -38.535 1.00 32.28 190 LEU A C 1
ATOM 1515 O O . LEU A 1 190 ? 8.466 33.114 -38.713 1.00 32.28 190 LEU A O 1
ATOM 1519 N N . ILE A 1 191 ? 6.633 34.189 -38.036 1.00 34.19 191 ILE A N 1
ATOM 1520 C CA . ILE A 1 191 ? 5.777 32.974 -38.006 1.00 34.19 191 ILE A CA 1
ATOM 1521 C C . ILE A 1 191 ? 4.384 33.216 -38.639 1.00 34.19 191 ILE A C 1
ATOM 1523 O O . ILE A 1 191 ? 3.686 32.271 -38.988 1.00 34.19 191 ILE A O 1
ATOM 1527 N N . PHE A 1 192 ? 4.010 34.467 -38.950 1.00 33.84 192 PHE A N 1
ATOM 1528 C CA . PHE A 1 192 ? 2.699 34.807 -39.536 1.00 33.84 192 PHE A CA 1
ATOM 1529 C C . PHE A 1 192 ? 2.664 35.022 -41.065 1.00 33.84 192 PHE A C 1
ATOM 1531 O O . PHE A 1 192 ? 1.644 35.460 -41.594 1.00 33.84 192 PHE A O 1
ATOM 1538 N N . VAL A 1 193 ? 3.729 34.703 -41.814 1.00 32.47 193 VAL A N 1
ATOM 1539 C CA . VAL A 1 193 ? 3.763 34.951 -43.278 1.00 32.47 193 VAL A CA 1
ATOM 1540 C C . VAL A 1 193 ? 3.368 33.733 -44.132 1.00 32.47 193 VAL A C 1
ATOM 1542 O O . VAL A 1 193 ? 3.048 33.903 -45.304 1.00 32.47 193 VAL A O 1
ATOM 1545 N N . PHE A 1 194 ? 3.250 32.516 -43.583 1.00 30.28 194 PHE A N 1
ATOM 1546 C CA . PHE A 1 194 ? 2.891 31.343 -44.407 1.00 30.28 194 PHE A CA 1
ATOM 1547 C C . PHE A 1 194 ? 1.388 31.036 -44.542 1.00 30.28 194 PHE A C 1
ATOM 1549 O O . PHE A 1 194 ? 1.030 30.112 -45.265 1.00 30.28 194 PHE A O 1
ATOM 1556 N N . SER A 1 195 ? 0.493 31.831 -43.936 1.00 33.09 195 SER A N 1
ATOM 1557 C CA . SER A 1 195 ? -0.966 31.620 -44.052 1.00 33.09 195 SER A CA 1
ATOM 1558 C C . SER A 1 195 ? -1.756 32.794 -44.651 1.00 33.09 195 SER A C 1
ATOM 1560 O O . SER A 1 195 ? -2.945 32.633 -44.915 1.00 33.09 195 SER A O 1
ATOM 1562 N N . CYS A 1 196 ? -1.146 33.960 -44.902 1.00 31.28 196 CYS A N 1
ATOM 1563 C CA . CYS A 1 196 ? -1.875 35.157 -45.361 1.00 31.28 196 CYS A CA 1
ATOM 1564 C C . CYS A 1 196 ? -1.629 35.532 -46.840 1.00 31.28 196 CYS A C 1
ATOM 1566 O O . CYS A 1 196 ? -1.966 36.630 -47.269 1.00 31.28 196 CYS A O 1
ATOM 1568 N N . LEU A 1 197 ? -1.060 34.627 -47.645 1.00 32.25 197 LEU A N 1
ATOM 1569 C CA . LEU A 1 197 ? -0.796 34.856 -49.078 1.00 32.25 197 LEU A CA 1
ATOM 1570 C C . LEU A 1 197 ? -1.845 34.253 -50.032 1.00 32.25 197 LEU A C 1
ATOM 1572 O O . LEU A 1 197 ? -1.673 34.323 -51.245 1.00 32.25 197 LEU A O 1
ATOM 1576 N N . LEU A 1 198 ? -2.957 33.711 -49.520 1.00 39.22 198 LEU A N 1
ATOM 1577 C CA . LEU A 1 198 ? -4.040 33.163 -50.355 1.00 39.22 198 LEU A CA 1
ATOM 1578 C C . LEU A 1 198 ? -5.298 34.046 -50.446 1.00 39.22 198 LEU A C 1
ATOM 1580 O O . LEU A 1 198 ? -6.296 33.610 -51.011 1.00 39.22 198 LEU A O 1
ATOM 1584 N N . ALA A 1 199 ? -5.268 35.293 -49.961 1.00 34.47 199 ALA A N 1
ATOM 1585 C CA . ALA A 1 199 ? -6.458 36.151 -49.977 1.00 34.47 199 ALA A CA 1
ATOM 1586 C C . ALA A 1 199 ? -6.173 37.657 -50.164 1.00 34.47 199 ALA A C 1
ATOM 1588 O O . ALA A 1 199 ? -6.573 38.445 -49.321 1.00 34.47 199 ALA A O 1
ATOM 1589 N N . CYS A 1 200 ? -5.476 38.065 -51.238 1.00 28.89 200 CYS A N 1
ATOM 1590 C CA . CYS A 1 200 ? -5.693 39.339 -51.973 1.00 28.89 200 CYS A CA 1
ATOM 1591 C C . CYS A 1 200 ? -4.540 39.625 -52.959 1.00 28.89 200 CYS A C 1
ATOM 1593 O O . CYS A 1 200 ? -3.416 39.870 -52.520 1.00 28.89 200 CYS A O 1
ATOM 1595 N N . PRO A 1 201 ? -4.776 39.680 -54.282 1.00 32.81 201 PRO A N 1
ATOM 1596 C CA . PRO A 1 201 ? -3.766 40.073 -55.257 1.00 32.81 201 PRO A CA 1
ATOM 1597 C C . PRO A 1 201 ? -3.854 41.576 -55.552 1.00 32.81 201 PRO A C 1
ATOM 1599 O O . PRO A 1 201 ? -4.319 41.980 -56.614 1.00 32.81 201 PRO A O 1
ATOM 1602 N N . CYS A 1 202 ? -3.429 42.428 -54.620 1.00 34.50 202 CYS A N 1
ATOM 1603 C CA . CYS A 1 202 ? -3.313 43.863 -54.894 1.00 34.50 202 CYS A CA 1
ATOM 1604 C C . CYS A 1 202 ? -2.513 44.595 -53.815 1.00 34.50 202 CYS A C 1
ATOM 1606 O O . CYS A 1 202 ? -3.111 45.304 -53.029 1.00 34.50 202 CYS A O 1
ATOM 1608 N N . LEU A 1 203 ? -1.184 44.428 -53.772 1.00 34.41 203 LEU A N 1
ATOM 1609 C CA . LEU A 1 203 ? -0.204 45.447 -53.329 1.00 34.41 203 LEU A CA 1
ATOM 1610 C C . LEU A 1 203 ? 1.187 44.809 -53.164 1.00 34.41 203 LEU A C 1
ATOM 1612 O O . LEU A 1 203 ? 1.657 44.613 -52.053 1.00 34.41 203 LEU A O 1
ATOM 1616 N N . VAL A 1 204 ? 1.869 44.483 -54.268 1.00 31.39 204 VAL A N 1
ATOM 1617 C CA . VAL A 1 204 ? 3.333 44.300 -54.244 1.00 31.39 204 VAL A CA 1
ATOM 1618 C C . VAL A 1 204 ? 3.929 44.798 -55.563 1.00 31.39 204 VAL A C 1
ATOM 1620 O O . VAL A 1 204 ? 4.095 44.055 -56.528 1.00 31.39 204 VAL A O 1
ATOM 1623 N N . LYS A 1 205 ? 4.257 46.085 -55.606 1.00 33.28 205 LYS A N 1
ATOM 1624 C CA . LYS A 1 205 ? 5.412 46.584 -56.356 1.00 33.28 205 LYS A CA 1
ATOM 1625 C C . LYS A 1 205 ? 6.284 47.292 -55.323 1.00 33.28 205 LYS A C 1
ATOM 1627 O O . LYS A 1 205 ? 5.742 48.000 -54.487 1.00 33.28 205 LYS A O 1
ATOM 1632 N N . ASP A 1 206 ? 7.586 47.038 -55.390 1.00 37.94 206 ASP A N 1
ATOM 1633 C CA . ASP A 1 206 ? 8.664 47.716 -54.646 1.00 37.94 206 ASP A CA 1
ATOM 1634 C C . ASP A 1 206 ? 9.286 47.021 -53.428 1.00 37.94 206 ASP A C 1
ATOM 1636 O O . ASP A 1 206 ? 9.789 47.685 -52.530 1.00 37.94 206 ASP A O 1
ATOM 1640 N N . MET A 1 207 ? 9.418 45.689 -53.435 1.00 30.47 207 MET A N 1
ATOM 1641 C CA . MET A 1 207 ? 10.408 45.053 -52.545 1.00 30.47 207 MET A CA 1
ATOM 1642 C C . MET A 1 207 ? 10.998 43.749 -53.101 1.00 30.47 207 MET A C 1
ATOM 1644 O O . MET A 1 207 ? 10.984 42.702 -52.465 1.00 30.47 207 MET A O 1
ATOM 1648 N N . ILE A 1 208 ? 11.522 43.789 -54.329 1.00 38.66 208 ILE A N 1
ATOM 1649 C CA . ILE A 1 208 ? 12.331 42.695 -54.887 1.00 38.66 208 ILE A CA 1
ATOM 1650 C C . ILE A 1 208 ? 13.670 43.284 -55.309 1.00 38.66 208 ILE A C 1
ATOM 1652 O O . ILE A 1 208 ? 13.795 43.779 -56.426 1.00 38.66 208 ILE A O 1
ATOM 1656 N N . LYS A 1 209 ? 14.654 43.231 -54.407 1.00 33.62 209 LYS A N 1
ATOM 1657 C CA . LYS A 1 209 ? 16.086 43.263 -54.751 1.00 33.62 209 LYS A CA 1
ATOM 1658 C C . LYS A 1 209 ? 16.998 42.609 -53.698 1.00 33.62 209 LYS A C 1
ATOM 1660 O O . LYS A 1 209 ? 18.038 42.098 -54.092 1.00 33.62 209 LYS A O 1
ATOM 1665 N N . ASP A 1 210 ? 16.553 42.429 -52.450 1.00 40.94 210 ASP A N 1
ATOM 1666 C CA . ASP A 1 210 ? 17.421 41.874 -51.385 1.00 40.94 210 ASP A CA 1
ATOM 1667 C C . ASP A 1 210 ? 17.203 40.384 -51.037 1.00 40.94 210 ASP A C 1
ATOM 1669 O O . ASP A 1 210 ? 17.867 39.829 -50.165 1.00 40.94 210 ASP A O 1
ATOM 1673 N N . VAL A 1 211 ? 16.317 39.674 -51.746 1.00 37.59 211 VAL A N 1
ATOM 1674 C CA . VAL A 1 211 ? 15.920 38.291 -51.386 1.00 37.59 211 VAL A CA 1
ATOM 1675 C C . VAL A 1 211 ? 16.893 37.210 -51.898 1.00 37.59 211 VAL A C 1
ATOM 1677 O O . VAL A 1 211 ? 16.922 36.095 -51.379 1.00 37.59 211 VAL A O 1
ATOM 1680 N N . TRP A 1 212 ? 17.753 37.509 -52.875 1.00 30.95 212 TRP A N 1
ATOM 1681 C CA . TRP A 1 212 ? 18.567 36.472 -53.533 1.00 30.95 212 TRP A CA 1
ATOM 1682 C C . TRP A 1 212 ? 19.793 35.994 -52.737 1.00 30.95 212 TRP A C 1
ATOM 1684 O O . TRP A 1 212 ? 20.244 34.869 -52.945 1.00 30.95 212 TRP A O 1
ATOM 1694 N N . VAL A 1 213 ? 20.310 36.786 -51.793 1.00 39.34 213 VAL A N 1
ATOM 1695 C CA . VAL A 1 213 ? 21.482 36.394 -50.978 1.00 39.34 213 VAL A CA 1
ATOM 1696 C C . VAL A 1 213 ? 21.071 35.563 -49.755 1.00 39.34 213 VAL A C 1
ATOM 1698 O O . VAL A 1 213 ? 21.777 34.632 -49.368 1.00 39.34 213 VAL A O 1
ATOM 1701 N N . ILE A 1 214 ? 19.883 35.817 -49.199 1.00 41.69 214 ILE A N 1
ATOM 1702 C CA . ILE A 1 214 ? 19.355 35.093 -48.031 1.00 41.69 214 ILE A CA 1
ATOM 1703 C C . ILE A 1 214 ? 18.936 33.663 -48.415 1.00 41.69 214 ILE A C 1
ATOM 1705 O O . ILE A 1 214 ? 19.159 32.720 -47.655 1.00 41.69 214 ILE A O 1
ATOM 1709 N N . MET A 1 215 ? 18.434 33.462 -49.638 1.00 34.31 215 MET A N 1
ATOM 1710 C CA . MET A 1 215 ? 17.940 32.161 -50.108 1.00 34.31 215 MET A CA 1
ATOM 1711 C C . MET A 1 215 ? 19.052 31.108 -50.310 1.00 34.31 215 MET A C 1
ATOM 1713 O O . MET A 1 215 ? 18.795 29.910 -50.195 1.00 34.31 215 MET A O 1
ATOM 1717 N N . TYR A 1 216 ? 20.300 31.532 -50.553 1.00 37.44 216 TYR A N 1
ATOM 1718 C CA . TYR A 1 216 ? 21.435 30.621 -50.776 1.00 37.44 216 TYR A CA 1
ATOM 1719 C C . TYR A 1 216 ? 22.091 30.133 -49.470 1.00 37.44 216 TYR A C 1
ATOM 1721 O O . TYR A 1 216 ? 22.583 29.006 -49.406 1.00 37.44 216 TYR A O 1
ATOM 1729 N N . LEU A 1 217 ? 22.054 30.939 -48.402 1.00 40.50 217 LEU A N 1
ATOM 1730 C CA . LEU A 1 217 ? 22.544 30.547 -47.071 1.00 40.50 217 LEU A CA 1
ATOM 1731 C C . LEU A 1 217 ? 21.505 29.725 -46.286 1.00 40.50 217 LEU A C 1
ATOM 1733 O O . LEU A 1 217 ? 21.878 28.848 -45.506 1.00 40.50 217 LEU A O 1
ATOM 1737 N N . TYR A 1 218 ? 20.210 29.930 -46.557 1.00 40.16 218 TYR A N 1
ATOM 1738 C CA . TYR A 1 218 ? 19.117 29.176 -45.936 1.00 40.16 218 TYR A CA 1
ATOM 1739 C C . TYR A 1 218 ? 19.099 27.681 -46.313 1.00 40.16 218 TYR A C 1
ATOM 1741 O O . TYR A 1 218 ? 18.735 26.856 -45.477 1.00 40.16 218 TYR A O 1
ATOM 1749 N N . SER A 1 219 ? 19.532 27.283 -47.519 1.00 46.31 219 SER A N 1
ATOM 1750 C CA . SER A 1 219 ? 19.373 25.883 -47.968 1.00 46.31 219 SER A CA 1
ATOM 1751 C C . SER A 1 219 ? 20.328 24.887 -47.289 1.00 46.31 219 SER A C 1
ATOM 1753 O O . SER A 1 219 ? 19.970 23.727 -47.085 1.00 46.31 219 SER A O 1
ATOM 1755 N N . ARG A 1 220 ? 21.524 25.327 -46.867 1.00 44.31 220 ARG A N 1
ATOM 1756 C CA . ARG A 1 220 ? 22.505 24.462 -46.180 1.00 44.31 220 ARG A CA 1
ATOM 1757 C C . ARG A 1 220 ? 22.246 24.327 -44.680 1.00 44.31 220 ARG A C 1
ATOM 1759 O O . ARG A 1 220 ? 22.474 23.253 -44.128 1.00 44.31 220 ARG A O 1
ATOM 1766 N N . ALA A 1 221 ? 21.727 25.376 -44.041 1.00 50.44 221 ALA A N 1
ATOM 1767 C CA . ALA A 1 221 ? 21.318 25.332 -42.638 1.00 50.44 221 ALA A CA 1
AT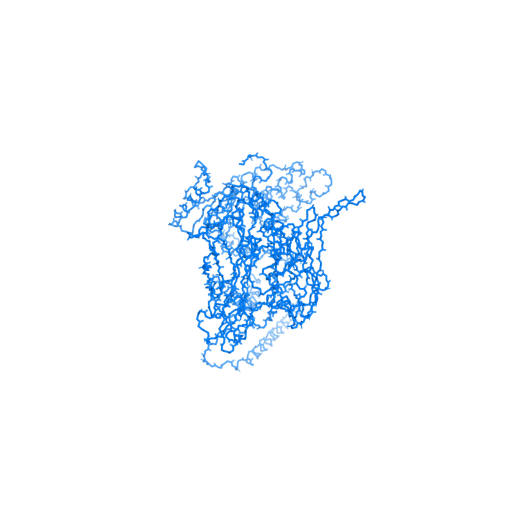OM 1768 C C . ALA A 1 221 ? 20.066 24.462 -42.445 1.00 50.44 221 ALA A C 1
ATOM 1770 O O . ALA A 1 221 ? 20.008 23.683 -41.498 1.00 50.44 221 ALA A O 1
ATOM 1771 N N . TRP A 1 222 ? 19.115 24.511 -43.386 1.00 46.91 222 TRP A N 1
ATOM 1772 C CA . TRP A 1 222 ? 17.930 23.649 -43.373 1.00 46.91 222 TRP A CA 1
ATOM 1773 C C . TRP A 1 222 ? 18.255 22.170 -43.581 1.00 46.91 222 TRP A C 1
ATOM 1775 O O . TRP A 1 222 ? 17.648 21.329 -42.930 1.00 46.91 222 TRP A O 1
ATOM 1785 N N . LEU A 1 223 ? 19.245 21.824 -44.409 1.00 50.19 223 LEU A N 1
ATOM 1786 C CA . LEU A 1 223 ? 19.683 20.431 -44.557 1.00 50.19 223 LEU A CA 1
ATOM 1787 C C . LEU A 1 223 ? 20.301 19.880 -43.262 1.00 50.19 223 LEU A C 1
ATOM 1789 O O . LEU A 1 223 ? 19.954 18.778 -42.849 1.00 50.19 223 LEU A O 1
ATOM 1793 N N . LEU A 1 224 ? 21.133 20.662 -42.568 1.00 53.62 224 LEU A N 1
ATOM 1794 C CA . LEU A 1 224 ? 21.713 20.262 -41.279 1.00 53.62 224 LEU A CA 1
ATOM 1795 C C . LEU A 1 224 ? 20.673 20.212 -40.153 1.00 53.62 224 LEU A C 1
ATOM 1797 O O . LEU A 1 224 ? 20.674 19.257 -39.385 1.00 53.62 224 LEU A O 1
ATOM 1801 N N . LEU A 1 225 ? 19.754 21.181 -40.090 1.00 54.38 225 LEU A N 1
ATOM 1802 C CA . LEU A 1 225 ? 18.649 21.187 -39.126 1.00 54.38 225 LEU A CA 1
ATOM 1803 C C . LEU A 1 225 ? 17.641 20.070 -39.400 1.00 54.38 225 LEU A C 1
ATOM 1805 O O . LEU A 1 225 ? 17.152 19.475 -38.453 1.00 54.38 225 LEU A O 1
ATOM 1809 N N . SER A 1 226 ? 17.374 19.728 -40.663 1.00 51.38 226 SER A N 1
ATOM 1810 C CA . SER A 1 226 ? 16.502 18.602 -41.019 1.00 51.38 226 SER A CA 1
ATOM 1811 C C . SER A 1 226 ? 17.146 17.251 -40.707 1.00 51.38 226 SER A C 1
ATOM 1813 O O . SER A 1 226 ? 16.455 16.362 -40.233 1.00 51.38 226 SER A O 1
ATOM 1815 N N . LEU A 1 227 ? 18.465 17.101 -40.878 1.00 51.06 227 LEU A N 1
ATOM 1816 C CA . LEU A 1 227 ? 19.193 15.898 -40.462 1.00 51.06 227 LEU A CA 1
ATOM 1817 C C . LEU A 1 227 ? 19.278 15.785 -38.933 1.00 51.06 227 LEU A C 1
ATOM 1819 O O . LEU A 1 227 ? 19.123 14.684 -38.411 1.00 51.06 227 LEU A O 1
ATOM 1823 N N . LEU A 1 228 ? 19.449 16.905 -38.215 1.00 53.94 228 LEU A N 1
ATOM 1824 C CA . LEU A 1 228 ? 19.363 16.936 -36.750 1.00 53.94 228 LEU A CA 1
ATOM 1825 C C . LEU A 1 228 ? 17.946 16.598 -36.276 1.00 53.94 228 LEU A C 1
ATOM 1827 O O . LEU A 1 228 ? 17.798 15.807 -35.357 1.00 53.94 228 LEU A O 1
ATOM 1831 N N . TRP A 1 229 ? 16.923 17.146 -36.939 1.00 48.19 229 TRP A N 1
ATOM 1832 C CA . TRP A 1 229 ? 15.516 16.897 -36.639 1.00 48.19 229 TRP A CA 1
ATOM 1833 C C . TRP A 1 229 ? 15.132 15.445 -36.927 1.00 48.19 229 TRP A C 1
ATOM 1835 O O . TRP A 1 229 ? 14.478 14.823 -36.106 1.00 48.19 229 TRP A O 1
ATOM 1845 N N . ILE A 1 230 ? 15.604 14.852 -38.029 1.00 52.88 230 ILE A N 1
ATOM 1846 C CA . ILE A 1 230 ? 15.410 13.426 -38.328 1.00 52.88 230 ILE A CA 1
ATOM 1847 C C . ILE A 1 230 ? 16.148 12.555 -37.304 1.00 52.88 230 ILE A C 1
ATOM 1849 O O . ILE A 1 230 ? 15.586 11.559 -36.865 1.00 52.88 230 ILE A O 1
ATOM 1853 N N . ALA A 1 231 ? 17.352 12.935 -36.859 1.00 48.84 231 ALA A N 1
ATOM 1854 C CA . ALA A 1 231 ? 18.077 12.217 -35.810 1.00 48.84 231 ALA A CA 1
ATOM 1855 C C . ALA A 1 231 ? 17.384 12.317 -34.436 1.00 48.84 231 ALA A C 1
ATOM 1857 O O . ALA A 1 231 ? 17.309 11.313 -33.725 1.00 48.84 231 ALA A O 1
ATOM 1858 N N . THR A 1 232 ? 16.823 13.482 -34.080 1.00 51.09 232 THR A N 1
ATOM 1859 C CA . THR A 1 232 ? 16.051 13.685 -32.840 1.00 51.09 232 THR A CA 1
ATOM 1860 C C . THR A 1 232 ? 14.671 13.042 -32.902 1.00 51.09 232 THR A C 1
ATOM 1862 O O . THR A 1 232 ? 14.226 12.470 -31.918 1.00 51.09 232 THR A O 1
ATOM 1865 N N . VAL A 1 233 ? 14.012 13.055 -34.064 1.00 47.81 233 VAL A N 1
ATOM 1866 C CA . VAL A 1 233 ? 12.731 12.375 -34.291 1.00 47.81 233 VAL A CA 1
ATOM 1867 C C . VAL A 1 233 ? 12.938 10.865 -34.324 1.00 47.81 233 VAL A C 1
ATOM 1869 O O . VAL A 1 233 ? 12.106 10.156 -33.786 1.00 47.81 233 VAL A O 1
ATOM 1872 N N . HIS A 1 234 ? 14.047 10.335 -34.853 1.00 40.44 234 HIS A N 1
ATOM 1873 C CA . HIS A 1 234 ? 14.353 8.904 -34.728 1.00 40.44 234 HIS A CA 1
ATOM 1874 C C . HIS A 1 234 ? 14.682 8.497 -33.288 1.00 40.44 234 HIS A C 1
ATOM 1876 O O . HIS A 1 234 ? 14.188 7.469 -32.842 1.00 40.44 234 HIS A O 1
ATOM 1882 N N . THR A 1 235 ? 15.433 9.296 -32.524 1.00 41.72 235 THR A N 1
ATOM 1883 C CA . THR A 1 235 ? 15.692 8.993 -31.099 1.00 41.72 235 THR A CA 1
ATOM 1884 C C . THR A 1 235 ? 14.443 9.153 -30.221 1.00 41.72 235 THR A C 1
ATOM 1886 O O . THR A 1 235 ? 14.251 8.362 -29.297 1.00 41.72 235 THR A O 1
ATOM 1889 N N . GLN A 1 236 ? 13.544 10.090 -30.541 1.00 41.56 236 GLN A N 1
ATOM 1890 C CA . GLN A 1 236 ? 12.238 10.242 -29.882 1.00 41.56 236 GLN A CA 1
ATOM 1891 C C . GLN A 1 236 ? 11.223 9.176 -30.305 1.00 41.56 236 GLN A C 1
ATOM 1893 O O . GLN A 1 236 ? 10.461 8.705 -29.469 1.00 41.56 236 GLN A O 1
ATOM 1898 N N . LEU A 1 237 ? 11.240 8.735 -31.567 1.00 36.72 237 LEU A N 1
ATOM 1899 C CA . LEU A 1 237 ? 10.385 7.645 -32.032 1.00 36.72 237 LEU A CA 1
ATOM 1900 C C . LEU A 1 237 ? 10.816 6.324 -31.392 1.00 36.72 237 LEU A C 1
ATOM 1902 O O . LEU A 1 237 ? 9.944 5.588 -30.964 1.00 36.72 237 LEU A O 1
ATOM 1906 N N . ILE A 1 238 ? 12.125 6.071 -31.233 1.00 38.66 238 ILE A N 1
ATOM 1907 C CA . ILE A 1 238 ? 12.656 4.875 -30.551 1.00 38.66 238 ILE A CA 1
ATOM 1908 C C . ILE A 1 238 ? 12.270 4.861 -29.057 1.00 38.66 238 ILE A C 1
ATOM 1910 O O . ILE A 1 238 ? 11.872 3.814 -28.546 1.00 38.66 238 ILE A O 1
ATOM 1914 N N . THR A 1 239 ? 12.290 6.016 -28.376 1.00 36.94 239 THR A N 1
ATOM 1915 C CA . THR A 1 239 ? 11.933 6.136 -26.944 1.00 36.94 239 THR A CA 1
ATOM 1916 C C . THR A 1 239 ? 10.422 6.185 -26.674 1.00 36.94 239 THR A C 1
ATOM 1918 O O . THR A 1 239 ? 9.965 5.638 -25.671 1.00 36.94 239 THR A O 1
ATOM 1921 N N . GLN A 1 240 ? 9.612 6.756 -27.574 1.00 36.03 240 GLN A N 1
ATOM 1922 C CA . GLN A 1 240 ? 8.148 6.652 -27.491 1.00 36.03 240 GLN A CA 1
ATOM 1923 C C . GLN A 1 240 ? 7.650 5.259 -27.871 1.00 36.03 240 GLN A C 1
ATOM 1925 O O . GLN A 1 240 ? 6.748 4.755 -27.206 1.00 36.03 240 GLN A O 1
ATOM 1930 N N . THR A 1 241 ? 8.268 4.574 -28.844 1.00 34.91 241 THR A N 1
ATOM 1931 C CA . THR A 1 241 ? 7.947 3.158 -29.052 1.00 34.91 241 THR A CA 1
ATOM 1932 C C . THR A 1 241 ? 8.296 2.320 -27.827 1.00 34.91 241 THR A C 1
ATOM 1934 O O . THR A 1 241 ? 7.491 1.476 -27.472 1.00 34.91 241 THR A O 1
ATOM 1937 N N . SER A 1 242 ? 9.402 2.554 -27.108 1.00 38.41 242 SER A N 1
ATOM 1938 C CA . SER A 1 242 ? 9.725 1.727 -25.929 1.00 38.41 242 SER A CA 1
ATOM 1939 C C . SER A 1 242 ? 8.764 1.908 -24.746 1.00 38.41 242 SER A C 1
ATOM 1941 O O . SER A 1 242 ? 8.567 0.962 -23.991 1.00 38.41 242 SER A O 1
ATOM 1943 N N . LEU A 1 243 ? 8.153 3.089 -24.587 1.00 40.56 243 LEU A N 1
ATOM 1944 C CA . LEU A 1 243 ? 7.203 3.366 -23.498 1.00 40.56 243 LEU A CA 1
ATOM 1945 C C . LEU A 1 243 ? 5.756 2.965 -23.845 1.00 40.56 243 LEU A C 1
ATOM 1947 O O . LEU A 1 243 ? 5.046 2.478 -22.970 1.00 40.56 243 LEU A O 1
ATOM 1951 N N . ASP A 1 244 ? 5.333 3.082 -25.110 1.00 34.78 244 ASP A N 1
ATOM 1952 C CA . ASP A 1 244 ? 3.977 2.698 -25.555 1.00 34.78 244 ASP A CA 1
ATOM 1953 C C . ASP A 1 244 ? 3.878 1.223 -26.025 1.00 34.78 244 ASP A C 1
ATOM 1955 O O . ASP A 1 244 ? 2.784 0.670 -26.143 1.00 34.78 244 ASP A O 1
ATOM 1959 N N . LEU A 1 245 ? 5.007 0.526 -26.242 1.00 42.56 245 LEU A N 1
ATOM 1960 C CA . LEU A 1 245 ? 5.030 -0.920 -26.540 1.00 42.56 245 LEU A CA 1
ATOM 1961 C C . LEU A 1 245 ? 4.744 -1.808 -25.313 1.00 42.56 245 LEU A C 1
ATOM 1963 O O . LEU A 1 245 ? 4.408 -2.980 -25.492 1.00 42.56 245 LEU A O 1
ATOM 1967 N N . ASN A 1 246 ? 4.860 -1.295 -24.081 1.00 42.06 246 ASN A N 1
ATOM 1968 C CA . ASN A 1 246 ? 4.805 -2.126 -22.867 1.00 42.06 246 ASN A CA 1
ATOM 1969 C C . ASN A 1 246 ? 3.427 -2.214 -22.196 1.00 42.06 246 ASN A C 1
ATOM 1971 O O . ASN A 1 246 ? 3.161 -3.200 -21.507 1.00 42.06 246 ASN A O 1
ATOM 1975 N N . ALA A 1 247 ? 2.498 -1.288 -22.461 1.00 42.50 247 ALA A N 1
ATOM 1976 C CA . ALA A 1 247 ? 1.127 -1.392 -21.944 1.00 42.50 247 ALA A CA 1
ATOM 1977 C C . ALA A 1 247 ? 0.394 -2.660 -22.447 1.00 42.50 247 ALA A C 1
ATOM 1979 O O . ALA A 1 247 ? -0.536 -3.138 -21.801 1.00 42.50 247 ALA A O 1
ATOM 1980 N N . GLY A 1 248 ? 0.843 -3.241 -23.570 1.00 49.84 248 GLY A N 1
ATOM 1981 C CA . GLY A 1 248 ? 0.371 -4.526 -24.099 1.00 49.84 248 GLY A CA 1
ATOM 1982 C C . GLY A 1 248 ? 1.113 -5.772 -23.586 1.00 49.84 248 GLY A C 1
ATOM 1983 O O . GLY A 1 248 ? 0.720 -6.879 -23.947 1.00 49.84 248 GLY A O 1
ATOM 1984 N N . LYS A 1 249 ? 2.170 -5.621 -22.773 1.00 74.88 249 LYS A N 1
ATOM 1985 C CA . LYS A 1 249 ? 3.005 -6.733 -22.271 1.00 74.88 249 LYS A CA 1
ATOM 1986 C C . LYS A 1 249 ? 2.710 -7.145 -20.829 1.00 74.88 249 LYS A C 1
ATOM 1988 O O . LYS A 1 249 ? 3.073 -8.253 -20.437 1.00 74.88 249 LYS A O 1
ATOM 1993 N N . ILE A 1 250 ? 2.062 -6.288 -20.037 1.00 89.19 250 ILE A N 1
ATOM 1994 C CA . ILE A 1 250 ? 1.703 -6.622 -18.654 1.00 89.19 250 ILE A CA 1
ATOM 1995 C C . ILE A 1 250 ? 0.570 -7.651 -18.666 1.00 89.19 250 ILE A C 1
ATOM 1997 O O . ILE A 1 250 ? -0.562 -7.370 -19.061 1.00 89.19 250 ILE A O 1
ATOM 2001 N N . LYS A 1 251 ? 0.886 -8.857 -18.207 1.00 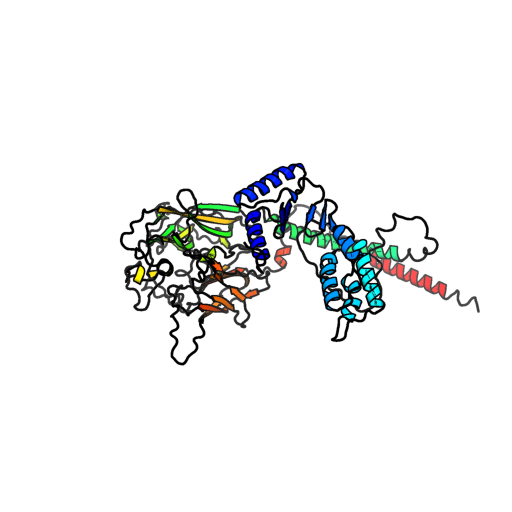93.94 251 LYS A N 1
ATOM 2002 C CA . LYS A 1 251 ? -0.048 -9.950 -17.964 1.00 93.94 251 LYS A CA 1
ATOM 2003 C C . LYS A 1 251 ? -0.687 -9.799 -16.588 1.00 93.94 251 LYS A C 1
ATOM 2005 O O . LYS A 1 251 ? -0.116 -9.213 -15.667 1.00 93.94 251 LYS A O 1
ATOM 2010 N N . SER A 1 252 ? -1.887 -10.350 -16.453 1.00 94.81 252 SER A N 1
ATOM 2011 C CA . SER A 1 252 ? -2.590 -10.433 -15.180 1.00 94.81 252 SER A CA 1
ATOM 2012 C C . SER A 1 252 ? -3.394 -11.722 -15.098 1.00 94.81 252 SER A C 1
ATOM 2014 O O . SER A 1 252 ? -3.928 -12.194 -16.105 1.00 94.81 252 SER A O 1
ATOM 2016 N N . ALA A 1 253 ? -3.477 -12.291 -13.900 1.00 95.38 253 ALA A N 1
ATOM 2017 C CA . ALA A 1 253 ? -4.298 -13.452 -13.599 1.00 95.38 253 ALA A CA 1
ATOM 2018 C C . ALA A 1 253 ? -4.802 -13.387 -12.161 1.00 95.38 253 ALA A C 1
ATOM 2020 O O . ALA A 1 253 ? -4.141 -12.840 -11.275 1.00 95.38 253 ALA A O 1
ATOM 2021 N N . VAL A 1 254 ? -5.982 -13.971 -11.962 1.00 95.69 254 VAL A N 1
ATOM 2022 C CA . VAL A 1 254 ? -6.648 -14.090 -10.667 1.00 95.69 254 VAL A CA 1
ATOM 2023 C C . VAL A 1 254 ? -6.548 -15.532 -10.197 1.00 95.69 254 VAL A C 1
ATOM 2025 O O . VAL A 1 254 ? -6.893 -16.456 -10.933 1.00 95.69 254 VAL A O 1
ATOM 2028 N N . PHE A 1 255 ? -6.132 -15.706 -8.953 1.00 95.44 255 PHE A N 1
ATOM 2029 C CA . PHE A 1 255 ? -5.961 -16.987 -8.289 1.00 95.44 255 PHE A CA 1
ATOM 2030 C C . PHE A 1 255 ? -6.777 -17.024 -6.993 1.00 95.44 255 PHE A C 1
ATOM 2032 O O . PHE A 1 255 ? -7.306 -16.005 -6.529 1.00 95.44 255 PHE A O 1
ATOM 2039 N N . LYS A 1 256 ? -6.895 -18.213 -6.402 1.00 94.81 256 LYS A N 1
ATOM 2040 C CA . LYS A 1 256 ? -7.552 -18.424 -5.110 1.00 94.81 256 LYS A CA 1
ATOM 2041 C C . LYS A 1 256 ? -6.677 -19.301 -4.224 1.00 94.81 256 LYS A C 1
ATOM 2043 O O . LYS A 1 256 ? -6.152 -20.309 -4.685 1.00 94.81 256 LYS A O 1
ATOM 2048 N N . SER A 1 257 ? -6.562 -18.940 -2.949 1.00 94.62 257 SER A N 1
ATOM 2049 C CA . SER A 1 257 ? -5.955 -19.808 -1.939 1.00 94.62 257 SER A CA 1
ATOM 2050 C C . SER A 1 257 ? -6.772 -21.093 -1.761 1.00 94.62 257 SER A C 1
ATOM 2052 O O . SER A 1 257 ? -7.945 -21.138 -2.141 1.00 94.62 257 SER A O 1
ATOM 2054 N N . PRO A 1 258 ? -6.228 -22.118 -1.088 1.00 93.56 258 PRO A N 1
ATOM 2055 C CA . PRO A 1 258 ? -7.059 -23.155 -0.494 1.00 93.56 258 PRO A CA 1
ATOM 2056 C C . PRO A 1 258 ? -8.124 -22.553 0.433 1.00 93.56 258 PRO A C 1
ATOM 2058 O O . PRO A 1 258 ? -7.940 -21.473 1.008 1.00 93.56 258 PRO A O 1
ATOM 2061 N N . ALA A 1 259 ? -9.245 -23.259 0.561 1.00 94.81 259 ALA A N 1
ATOM 2062 C CA . ALA A 1 259 ? -10.354 -22.834 1.399 1.00 94.81 259 ALA A CA 1
ATOM 2063 C C . ALA A 1 259 ? -9.963 -22.843 2.883 1.00 94.81 259 ALA A C 1
ATOM 2065 O O . ALA A 1 259 ? -9.347 -23.796 3.366 1.00 94.81 259 ALA A O 1
ATOM 2066 N N . PHE A 1 260 ? -10.414 -21.840 3.627 1.00 94.12 260 PHE A N 1
ATOM 2067 C CA . PHE A 1 260 ? -10.387 -21.838 5.086 1.00 94.12 260 PHE A CA 1
ATOM 2068 C C . PHE A 1 260 ? -11.769 -21.584 5.657 1.00 94.12 260 PHE A C 1
ATOM 2070 O O . PHE A 1 260 ? -12.667 -21.111 4.970 1.00 94.12 260 PHE A O 1
ATOM 2077 N N . THR A 1 261 ? -11.967 -21.961 6.916 1.00 94.50 261 THR A N 1
ATOM 2078 C CA . THR A 1 261 ? -13.281 -21.894 7.549 1.00 94.50 261 THR A CA 1
ATOM 2079 C C . THR A 1 261 ? -13.214 -21.068 8.818 1.00 94.50 261 THR A C 1
ATOM 2081 O O . THR A 1 261 ? -12.439 -21.386 9.713 1.00 94.50 261 THR A O 1
ATOM 2084 N N . LEU A 1 262 ? -14.073 -20.055 8.911 1.00 94.38 262 LEU A N 1
ATOM 2085 C CA . LEU A 1 262 ? -14.151 -19.146 10.050 1.00 94.38 262 LEU A CA 1
ATOM 2086 C C . LEU A 1 262 ? -15.562 -19.124 10.644 1.00 94.38 262 LEU A C 1
ATOM 2088 O O . LEU A 1 262 ? -16.555 -18.915 9.942 1.00 94.38 262 LEU A O 1
ATOM 2092 N N . GLY A 1 263 ? -15.658 -19.377 11.947 1.00 94.69 263 GLY A N 1
ATOM 2093 C CA . GLY A 1 263 ? -16.830 -19.071 12.767 1.00 94.69 263 GLY A CA 1
ATOM 2094 C C . GLY A 1 263 ? -16.673 -17.732 13.483 1.00 94.69 263 GLY A C 1
ATOM 2095 O O . GLY A 1 263 ? -15.592 -17.161 13.496 1.00 94.69 263 GLY A O 1
ATOM 2096 N N . HIS A 1 264 ? -17.741 -17.258 14.124 1.00 95.50 264 HIS A N 1
ATOM 2097 C CA . HIS A 1 264 ? -17.731 -15.995 14.874 1.00 95.50 264 HIS A CA 1
ATOM 2098 C C . HIS A 1 264 ? -16.567 -15.931 15.873 1.00 95.50 264 HIS A C 1
ATOM 2100 O O . HIS A 1 264 ? -16.377 -16.861 16.665 1.00 95.50 264 HIS A O 1
ATOM 2106 N N . GLY A 1 265 ? -15.806 -14.837 15.842 1.00 94.25 265 GLY A N 1
ATOM 2107 C CA . GLY A 1 265 ? -14.654 -14.600 16.713 1.00 94.25 265 GLY A CA 1
ATOM 2108 C C . GLY A 1 265 ? -13.416 -15.431 16.389 1.00 94.25 265 GLY A C 1
ATOM 2109 O O . GLY A 1 265 ? -12.378 -15.184 16.991 1.00 94.25 265 GLY A O 1
ATOM 2110 N N . GLN A 1 266 ? -13.495 -16.430 15.506 1.00 95.88 266 GLN A N 1
ATOM 2111 C CA . GLN A 1 266 ? -12.366 -17.322 15.252 1.00 95.88 266 GLN A CA 1
ATOM 2112 C C . GLN A 1 266 ? -11.272 -16.617 14.454 1.00 95.88 266 GLN A C 1
ATOM 2114 O O . GLN A 1 266 ? -11.551 -15.752 13.618 1.00 95.88 266 GLN A O 1
ATOM 2119 N N . VAL A 1 267 ? -10.038 -17.040 14.698 1.00 95.75 267 VAL A N 1
ATOM 2120 C CA . VAL A 1 267 ? -8.863 -16.619 13.947 1.00 95.75 267 VAL A CA 1
ATOM 2121 C C . VAL A 1 267 ? -8.378 -17.762 13.079 1.00 95.75 267 VAL A C 1
ATOM 2123 O O . VAL A 1 267 ? -8.385 -18.930 13.471 1.00 95.75 267 VAL A O 1
ATOM 2126 N N . GLN A 1 268 ? -7.969 -17.397 11.877 1.00 94.38 268 GLN A N 1
ATOM 2127 C CA . GLN A 1 268 ? -7.298 -18.258 10.935 1.00 94.38 268 GLN A CA 1
ATOM 2128 C C . GLN A 1 268 ? -5.938 -17.638 10.657 1.00 94.38 268 GLN A C 1
ATOM 2130 O O . GLN A 1 268 ? -5.911 -16.540 10.126 1.00 94.38 268 GLN A O 1
ATOM 2135 N N . ASP A 1 269 ? -4.850 -18.339 10.963 1.00 91.88 269 ASP A N 1
ATOM 2136 C CA . ASP A 1 269 ? -3.480 -17.922 10.629 1.00 91.88 269 ASP A CA 1
ATOM 2137 C C . ASP A 1 269 ? -2.747 -19.097 9.970 1.00 91.88 269 ASP A C 1
ATOM 2139 O O . ASP A 1 269 ? -2.026 -19.866 10.608 1.00 91.88 269 ASP A O 1
ATOM 2143 N N . LYS A 1 270 ? -3.051 -19.327 8.685 1.00 87.62 270 LYS A N 1
ATOM 2144 C CA . LYS A 1 270 ? -2.594 -20.518 7.951 1.00 87.62 270 LYS A CA 1
ATOM 2145 C C . LYS A 1 270 ? -1.574 -20.187 6.887 1.00 87.62 270 LYS A C 1
ATOM 2147 O O . LYS A 1 270 ? -1.742 -19.255 6.107 1.00 87.62 270 LYS A O 1
ATOM 2152 N N . PHE A 1 271 ? -0.588 -21.069 6.793 1.00 86.44 271 PHE A N 1
ATOM 2153 C CA . PHE A 1 271 ? 0.411 -21.093 5.738 1.00 86.44 271 PHE A CA 1
ATOM 2154 C C . PHE A 1 271 ? 0.022 -22.118 4.667 1.00 86.44 271 PHE A C 1
ATOM 2156 O O . PHE A 1 271 ? -0.139 -23.307 4.952 1.00 86.44 271 PHE A O 1
ATOM 2163 N N . TYR A 1 272 ? -0.102 -21.654 3.429 1.00 88.31 272 TYR A N 1
ATOM 2164 C CA . TYR A 1 272 ? -0.355 -22.456 2.239 1.00 88.31 272 TYR A CA 1
ATOM 2165 C C . TYR A 1 272 ? 0.900 -22.498 1.382 1.00 88.31 272 TYR A C 1
ATOM 2167 O O . TYR A 1 272 ? 1.430 -21.462 0.993 1.00 88.31 272 TYR A O 1
ATOM 2175 N N . TYR A 1 273 ? 1.355 -23.701 1.060 1.00 86.00 273 TYR A N 1
ATOM 2176 C CA . TYR A 1 273 ? 2.577 -23.925 0.299 1.00 86.00 273 TYR A CA 1
ATOM 2177 C C . TYR A 1 273 ? 2.258 -24.452 -1.090 1.00 86.00 273 TYR A C 1
ATOM 2179 O O . TYR A 1 273 ? 1.335 -25.255 -1.241 1.00 86.00 273 TYR A O 1
ATOM 2187 N N . GLY A 1 274 ? 3.046 -24.028 -2.079 1.00 86.25 274 GLY A N 1
ATOM 2188 C CA . GLY A 1 274 ? 2.820 -24.412 -3.469 1.00 86.25 274 GLY A CA 1
ATOM 2189 C C . GLY A 1 274 ? 1.547 -23.785 -4.023 1.00 86.25 274 GLY A C 1
ATOM 2190 O O . GLY A 1 274 ? 0.797 -24.453 -4.728 1.00 86.25 274 GLY A O 1
ATOM 2191 N N . ILE A 1 275 ? 1.263 -22.534 -3.645 1.00 90.38 275 ILE A N 1
ATOM 2192 C CA . ILE A 1 275 ? 0.113 -21.815 -4.194 1.00 90.38 275 ILE A CA 1
ATOM 2193 C C . ILE A 1 275 ? 0.299 -21.543 -5.687 1.00 90.38 275 ILE A C 1
ATOM 2195 O O . ILE A 1 275 ? 1.425 -21.400 -6.172 1.00 90.38 275 ILE A O 1
ATOM 2199 N N . ASP A 1 276 ? -0.815 -21.419 -6.405 1.00 92.56 276 ASP A N 1
ATOM 2200 C CA . ASP A 1 276 ? -0.779 -21.029 -7.808 1.00 92.56 276 ASP A CA 1
ATOM 2201 C C . ASP A 1 276 ? -0.213 -19.614 -7.947 1.00 92.56 276 ASP A C 1
ATOM 2203 O O . ASP A 1 276 ? -0.683 -18.658 -7.326 1.00 92.56 276 ASP A O 1
ATOM 2207 N N . PHE A 1 277 ? 0.808 -19.478 -8.778 1.00 93.31 277 PHE A N 1
ATOM 2208 C CA . PHE A 1 277 ? 1.487 -18.216 -9.018 1.00 93.31 277 PHE A CA 1
ATOM 2209 C C . PHE A 1 277 ? 2.056 -18.215 -10.444 1.00 93.31 277 PHE A C 1
ATOM 2211 O O . PHE A 1 277 ? 2.346 -19.295 -10.976 1.00 93.31 277 PHE A O 1
ATOM 2218 N N . PRO A 1 278 ? 2.208 -17.049 -11.101 1.00 93.56 278 PRO A N 1
ATOM 2219 C CA . PRO A 1 278 ? 2.850 -16.976 -12.409 1.00 93.56 278 PRO A CA 1
ATOM 2220 C C . PRO A 1 278 ? 4.225 -17.661 -12.421 1.00 93.56 278 PRO A C 1
ATOM 2222 O O . PRO A 1 278 ? 5.063 -17.403 -11.560 1.00 93.56 278 PRO A O 1
ATOM 2225 N N . LYS A 1 279 ? 4.438 -18.551 -13.397 1.00 89.94 279 LYS A N 1
ATOM 2226 C CA . LYS A 1 279 ? 5.668 -19.343 -13.549 1.00 89.94 279 LYS A CA 1
ATOM 2227 C C . LYS A 1 279 ? 6.563 -18.789 -14.657 1.00 89.94 279 LYS A C 1
ATOM 2229 O O . LYS A 1 279 ? 6.078 -18.167 -15.601 1.00 89.94 279 LYS A O 1
ATOM 2234 N N . GLY A 1 280 ? 7.845 -19.136 -14.585 1.00 90.62 280 GLY A N 1
ATOM 2235 C CA . GLY A 1 280 ? 8.869 -18.763 -15.560 1.00 90.62 280 GLY A CA 1
ATOM 2236 C C . GLY A 1 280 ? 9.725 -17.593 -15.087 1.00 90.62 280 GLY A C 1
ATOM 2237 O O . GLY A 1 280 ? 9.526 -17.075 -13.992 1.00 90.62 280 GLY A O 1
ATOM 2238 N N . HIS A 1 281 ? 10.675 -17.185 -15.926 1.00 93.81 281 HIS A N 1
ATOM 2239 C CA . HIS A 1 281 ? 11.495 -16.009 -15.665 1.00 93.81 281 HIS A CA 1
ATOM 2240 C C . HIS A 1 281 ? 10.676 -14.757 -15.994 1.00 93.81 281 HIS A C 1
ATOM 2242 O O . HIS A 1 281 ? 10.405 -14.473 -17.163 1.00 93.81 281 HIS A O 1
ATOM 2248 N N . ILE A 1 282 ? 10.215 -14.057 -14.960 1.00 94.81 282 ILE A N 1
ATOM 2249 C CA . ILE A 1 282 ? 9.249 -12.960 -15.081 1.00 94.81 282 ILE A CA 1
ATOM 2250 C C . ILE A 1 282 ? 9.616 -11.792 -14.166 1.00 94.81 282 ILE A C 1
ATOM 2252 O O . ILE A 1 282 ? 10.366 -11.935 -13.199 1.00 94.81 282 ILE A O 1
ATOM 2256 N N . ALA A 1 283 ? 9.021 -10.639 -14.451 1.00 95.44 283 ALA A N 1
ATOM 2257 C CA . ALA A 1 283 ? 9.101 -9.445 -13.627 1.00 95.44 283 ALA A CA 1
ATOM 2258 C C . ALA A 1 283 ? 7.730 -9.128 -13.023 1.00 95.44 283 ALA A C 1
ATOM 2260 O O . ALA A 1 283 ? 6.781 -8.810 -13.743 1.00 95.44 283 ALA A O 1
ATOM 2261 N N . LEU A 1 284 ? 7.610 -9.212 -11.699 1.00 95.19 284 LEU A N 1
ATOM 2262 C CA . LEU A 1 284 ? 6.383 -8.863 -10.988 1.00 95.19 284 LEU A CA 1
ATOM 2263 C C . LEU A 1 284 ? 6.205 -7.346 -10.943 1.00 95.19 284 LEU A C 1
ATOM 2265 O O . LEU A 1 284 ? 7.163 -6.592 -10.752 1.00 95.19 284 LEU A O 1
ATOM 2269 N N . LYS A 1 285 ? 4.951 -6.922 -11.112 1.00 94.25 285 LYS A N 1
ATOM 2270 C CA . LYS A 1 285 ? 4.526 -5.522 -11.210 1.00 94.25 285 LYS A CA 1
ATOM 2271 C C . LYS A 1 285 ? 3.544 -5.123 -10.115 1.00 94.25 285 LYS A C 1
ATOM 2273 O O . LYS A 1 285 ? 3.508 -3.956 -9.747 1.00 94.25 285 LYS A O 1
ATOM 2278 N N . GLY A 1 286 ? 2.761 -6.062 -9.590 1.00 91.81 286 GLY A N 1
ATOM 2279 C CA . GLY A 1 286 ? 1.801 -5.789 -8.524 1.00 91.81 286 GLY A CA 1
ATOM 2280 C C . GLY A 1 286 ? 1.106 -7.048 -8.017 1.00 91.81 286 GLY A C 1
ATOM 2281 O O . GLY A 1 286 ? 1.087 -8.075 -8.702 1.00 91.81 286 GLY A O 1
ATOM 2282 N N . PHE A 1 287 ? 0.540 -6.946 -6.817 1.00 91.56 287 PHE A N 1
ATOM 2283 C CA . PHE A 1 287 ? -0.228 -8.001 -6.167 1.00 91.56 287 PHE A CA 1
ATOM 2284 C C . PHE A 1 287 ? -1.355 -7.371 -5.345 1.00 91.56 287 PHE A C 1
ATOM 2286 O O . PHE A 1 287 ? -1.090 -6.583 -4.436 1.00 91.56 287 PHE A O 1
ATOM 2293 N N . ASP A 1 288 ? -2.589 -7.776 -5.623 1.00 89.00 288 ASP A N 1
ATOM 2294 C CA . ASP A 1 288 ? -3.788 -7.352 -4.900 1.00 89.00 288 ASP A CA 1
ATOM 2295 C C . ASP A 1 288 ? -4.490 -8.566 -4.295 1.00 89.00 288 ASP A C 1
ATOM 2297 O O . ASP A 1 288 ? -4.579 -9.606 -4.945 1.00 89.00 288 ASP A O 1
ATOM 2301 N N . ALA A 1 289 ? -5.024 -8.445 -3.077 1.00 90.88 289 ALA A N 1
ATOM 2302 C CA . ALA A 1 289 ? -5.690 -9.550 -2.389 1.00 90.88 289 ALA A CA 1
ATOM 2303 C C . ALA A 1 289 ? -6.952 -9.108 -1.646 1.00 90.88 289 ALA A C 1
ATOM 2305 O O . ALA A 1 289 ? -7.003 -8.029 -1.054 1.00 90.88 289 ALA A O 1
ATOM 2306 N N . GLU A 1 290 ? -7.953 -9.982 -1.617 1.00 91.31 290 GLU A N 1
ATOM 2307 C CA . GLU A 1 290 ? -9.165 -9.805 -0.823 1.00 91.31 290 GLU A CA 1
ATOM 2308 C C . GLU A 1 290 ? -9.753 -11.146 -0.368 1.00 91.31 290 GLU A C 1
ATOM 2310 O O . GLU A 1 290 ? -9.570 -12.182 -1.012 1.00 91.31 290 GLU A O 1
ATOM 2315 N N . VAL A 1 291 ? -10.490 -11.131 0.745 1.00 93.31 291 VAL A N 1
ATOM 2316 C CA . VAL A 1 291 ? -11.229 -12.307 1.220 1.00 93.31 291 VAL A CA 1
ATOM 2317 C C . VAL A 1 291 ? -12.562 -12.399 0.485 1.00 93.31 291 VAL A C 1
ATOM 2319 O O . VAL A 1 291 ? -13.311 -11.422 0.422 1.00 93.31 291 VAL A O 1
ATOM 2322 N N . VAL A 1 292 ? -12.876 -13.582 -0.041 1.00 95.50 292 VAL A N 1
ATOM 2323 C CA . VAL A 1 292 ? -14.121 -13.861 -0.765 1.00 95.50 292 VAL A CA 1
ATOM 2324 C C . VAL A 1 292 ? -14.832 -15.105 -0.233 1.00 95.50 292 VAL A C 1
ATOM 2326 O O . VAL A 1 292 ? -14.203 -15.995 0.342 1.00 95.50 292 VAL A O 1
ATOM 2329 N N . ASP A 1 293 ? -16.144 -15.177 -0.451 1.00 95.06 293 ASP A N 1
ATOM 2330 C CA . ASP A 1 293 ? -16.942 -16.386 -0.222 1.00 95.06 293 ASP A CA 1
ATOM 2331 C C . ASP A 1 293 ? -16.736 -17.451 -1.324 1.00 95.06 293 ASP A C 1
ATOM 2333 O O . ASP A 1 293 ? -15.995 -17.265 -2.296 1.00 95.06 293 ASP A O 1
ATOM 2337 N N . GLU A 1 294 ? -17.429 -18.584 -1.190 1.00 93.81 294 GLU A N 1
ATOM 2338 C CA . GLU A 1 294 ? -17.434 -19.680 -2.172 1.00 93.81 294 GLU A CA 1
ATOM 2339 C C . GLU A 1 294 ? -17.873 -19.240 -3.580 1.00 93.81 294 GLU A C 1
ATOM 2341 O O . GLU A 1 294 ? -17.376 -19.761 -4.580 1.00 93.81 294 GLU A O 1
ATOM 2346 N N . ASN A 1 295 ? -18.744 -18.232 -3.670 1.00 93.81 295 ASN A N 1
ATOM 2347 C CA . ASN A 1 295 ? -19.231 -17.674 -4.931 1.00 93.81 295 ASN A CA 1
ATOM 2348 C C . ASN A 1 295 ? -18.280 -16.612 -5.515 1.00 93.81 295 ASN A C 1
ATOM 2350 O O . ASN A 1 295 ? -18.494 -16.141 -6.631 1.00 93.81 295 ASN A O 1
ATOM 2354 N N . GLY A 1 296 ? -17.212 -16.246 -4.798 1.00 91.44 296 GLY A N 1
ATOM 2355 C CA . GLY A 1 296 ? -16.258 -15.213 -5.196 1.00 91.44 296 GLY A CA 1
ATOM 2356 C C . GLY A 1 296 ? -16.678 -13.782 -4.846 1.00 91.44 296 GLY A C 1
ATOM 2357 O O . GLY A 1 296 ? -16.025 -12.846 -5.314 1.00 91.44 296 GLY A O 1
ATOM 2358 N N . ASN A 1 297 ? -17.724 -13.600 -4.035 1.00 93.31 297 ASN A N 1
ATOM 2359 C CA . ASN A 1 297 ? -18.138 -12.287 -3.548 1.00 93.31 297 ASN A CA 1
ATOM 2360 C C . ASN A 1 297 ? -17.209 -11.821 -2.429 1.00 93.31 297 ASN A C 1
ATOM 2362 O O . ASN A 1 297 ? -16.916 -12.581 -1.506 1.00 93.31 297 ASN A O 1
ATOM 2366 N N . SER A 1 298 ? -16.788 -10.560 -2.486 1.00 92.44 298 SER A N 1
ATOM 2367 C CA . SER A 1 298 ? -15.958 -9.933 -1.458 1.00 92.44 298 SER A CA 1
ATOM 2368 C C . SER A 1 298 ? -16.655 -9.913 -0.101 1.00 92.44 298 SER A C 1
ATOM 2370 O O . SER A 1 298 ? -17.823 -9.529 0.007 1.00 92.44 298 SER A O 1
ATOM 2372 N N . ILE A 1 299 ? -15.919 -10.284 0.944 1.00 92.06 299 ILE A N 1
ATOM 2373 C CA . ILE A 1 299 ? -16.399 -10.224 2.323 1.00 92.06 299 ILE A CA 1
ATOM 2374 C C . ILE A 1 299 ? -16.111 -8.838 2.914 1.00 92.06 299 ILE A C 1
ATOM 2376 O O . ILE A 1 299 ? -14.979 -8.355 2.823 1.00 92.06 299 ILE A O 1
ATOM 2380 N N . PRO A 1 300 ? -17.098 -8.180 3.550 1.00 89.38 300 PRO A N 1
ATOM 2381 C CA . PRO A 1 300 ? -16.855 -6.944 4.282 1.00 89.38 300 PRO A CA 1
ATOM 2382 C C . PRO A 1 300 ? -15.858 -7.149 5.429 1.00 89.38 300 PRO A C 1
ATOM 2384 O O . PRO A 1 300 ? -15.969 -8.109 6.192 1.00 89.38 300 PRO A O 1
ATOM 2387 N N . LEU A 1 301 ? -14.937 -6.201 5.628 1.00 86.69 301 LEU A N 1
ATOM 2388 C CA . LEU A 1 301 ? -13.995 -6.261 6.758 1.00 86.69 301 LEU A CA 1
ATOM 2389 C C . LEU A 1 301 ? -14.663 -6.152 8.134 1.00 86.69 301 LEU A C 1
ATOM 2391 O O . LEU A 1 301 ? -14.102 -6.606 9.129 1.00 86.69 301 LEU A O 1
ATOM 2395 N N . SER A 1 302 ? -15.878 -5.602 8.181 1.00 86.31 302 SER A N 1
ATOM 2396 C CA . SER A 1 302 ? -16.721 -5.624 9.374 1.00 86.31 302 SER A CA 1
ATOM 2397 C C . SER A 1 302 ? -17.191 -7.015 9.773 1.00 86.31 302 SER A C 1
ATOM 2399 O O . SER A 1 302 ? -17.669 -7.190 10.891 1.00 86.31 302 SER A O 1
ATOM 2401 N N . GLU A 1 303 ? -17.063 -7.991 8.875 1.00 90.69 303 GLU A N 1
ATOM 2402 C CA . GLU A 1 303 ? -17.389 -9.388 9.127 1.00 90.69 303 GLU A CA 1
ATOM 2403 C C . GLU A 1 303 ? -16.133 -10.253 9.237 1.00 90.69 303 GLU A C 1
ATOM 2405 O O . GLU A 1 303 ? -16.011 -11.052 10.164 1.00 90.69 303 GLU A O 1
ATOM 2410 N N . THR A 1 304 ? -15.196 -10.107 8.299 1.00 93.06 304 THR A N 1
ATOM 2411 C CA . THR A 1 304 ? -13.922 -10.831 8.322 1.00 93.06 304 THR A CA 1
ATOM 2412 C C . THR A 1 304 ? -12.784 -9.868 8.064 1.00 93.06 304 THR A C 1
ATOM 2414 O O . THR A 1 304 ? -12.565 -9.401 6.948 1.00 93.06 304 THR A O 1
ATOM 2417 N N . TYR A 1 305 ? -12.046 -9.589 9.124 1.00 91.75 305 TYR A N 1
ATOM 2418 C CA . TYR A 1 305 ? -10.890 -8.728 9.104 1.00 91.75 305 TYR A CA 1
ATOM 2419 C C . TYR A 1 305 ? -9.669 -9.489 8.587 1.00 91.75 305 TYR A C 1
ATOM 2421 O O . TYR A 1 305 ? -9.216 -10.441 9.216 1.00 91.75 305 TYR A O 1
ATOM 2429 N N . LEU A 1 306 ? -9.131 -9.077 7.441 1.00 91.56 306 LEU A N 1
ATOM 2430 C CA . LEU A 1 306 ? -7.886 -9.618 6.899 1.00 91.56 306 LEU A CA 1
ATOM 2431 C C . LEU A 1 306 ? -6.701 -8.894 7.547 1.00 91.56 306 LEU A C 1
ATOM 2433 O O . LEU A 1 306 ? -6.216 -7.906 6.998 1.00 91.56 306 LEU A O 1
ATOM 2437 N N . HIS A 1 307 ? -6.268 -9.380 8.712 1.00 89.69 307 HIS A N 1
ATOM 2438 C CA . HIS A 1 307 ? -5.185 -8.774 9.488 1.00 89.69 307 HIS A CA 1
ATOM 2439 C C . HIS A 1 307 ? -3.895 -8.705 8.683 1.00 89.69 307 HIS A C 1
ATOM 2441 O O . HIS A 1 307 ? -3.258 -7.661 8.628 1.00 89.69 307 HIS A O 1
ATOM 2447 N N . HIS A 1 308 ? -3.495 -9.808 8.058 1.00 90.38 308 HIS A N 1
ATOM 2448 C CA . HIS A 1 308 ? -2.458 -9.779 7.046 1.00 90.38 308 HIS A CA 1
ATOM 2449 C C . HIS A 1 308 ? -2.601 -10.947 6.083 1.00 90.38 308 HIS A C 1
ATOM 2451 O O . HIS A 1 308 ? -3.257 -11.956 6.334 1.00 90.38 308 HIS A O 1
ATOM 2457 N N . TRP A 1 309 ? -1.979 -10.770 4.936 1.00 92.12 309 TRP A N 1
ATOM 2458 C CA . TRP A 1 309 ? -1.639 -11.840 4.023 1.00 92.12 309 TRP A CA 1
ATOM 2459 C C . TRP A 1 309 ? -0.195 -11.583 3.645 1.00 92.12 309 TRP A C 1
ATOM 2461 O O . TRP A 1 309 ? 0.175 -10.424 3.494 1.00 92.12 309 TRP A O 1
ATOM 2471 N N . VAL A 1 310 ? 0.617 -12.622 3.554 1.00 90.50 310 VAL A N 1
ATOM 2472 C CA . VAL A 1 310 ? 2.046 -12.498 3.264 1.00 90.50 310 VAL A CA 1
ATOM 2473 C C . VAL A 1 310 ? 2.401 -13.507 2.191 1.00 90.50 310 VAL A C 1
ATOM 2475 O O . VAL A 1 310 ? 2.009 -14.668 2.284 1.00 90.50 310 VAL A O 1
ATOM 2478 N N . VAL A 1 311 ? 3.118 -13.049 1.165 1.00 90.62 311 VAL A N 1
ATOM 2479 C CA . VAL A 1 311 ? 3.577 -13.893 0.063 1.00 90.62 311 VAL A CA 1
ATOM 2480 C C . VAL A 1 311 ? 5.097 -13.960 0.066 1.00 90.62 311 VAL A C 1
ATOM 2482 O O . VAL A 1 311 ? 5.784 -12.955 -0.150 1.00 90.62 311 VAL A O 1
ATOM 2485 N N . ASP A 1 312 ? 5.591 -15.175 0.279 1.00 87.88 312 ASP A N 1
ATOM 2486 C CA . ASP A 1 312 ? 7.004 -15.517 0.368 1.00 87.88 312 ASP A CA 1
ATOM 2487 C C . ASP A 1 312 ? 7.396 -16.480 -0.745 1.00 87.88 312 ASP A C 1
ATOM 2489 O O . ASP A 1 312 ? 6.628 -17.354 -1.156 1.00 87.88 312 ASP A O 1
ATOM 2493 N N . ARG A 1 313 ? 8.642 -16.362 -1.189 1.00 89.06 313 ARG A N 1
ATOM 2494 C CA . ARG A 1 313 ? 9.242 -17.301 -2.126 1.00 89.06 313 ARG A CA 1
ATOM 2495 C C . ARG A 1 313 ? 10.120 -18.299 -1.380 1.00 89.06 313 ARG A C 1
ATOM 2497 O O . ARG A 1 313 ? 10.833 -17.950 -0.439 1.00 89.06 313 ARG A O 1
ATOM 2504 N N . PHE A 1 314 ? 10.126 -19.542 -1.842 1.00 87.75 314 PHE A N 1
ATOM 2505 C CA . PHE A 1 314 ? 11.063 -20.555 -1.374 1.00 87.75 314 PHE A CA 1
ATOM 2506 C C . PHE A 1 314 ? 11.489 -21.488 -2.508 1.00 87.75 314 PHE A C 1
ATOM 2508 O O . PHE A 1 314 ? 10.794 -21.645 -3.508 1.00 87.75 314 PHE A O 1
ATOM 2515 N N . TYR A 1 315 ? 12.628 -22.142 -2.329 1.00 88.62 315 TYR A N 1
ATOM 2516 C CA . TYR A 1 315 ? 13.102 -23.224 -3.177 1.00 88.62 315 TYR A CA 1
ATOM 2517 C C . TYR A 1 315 ? 12.916 -24.556 -2.456 1.00 88.62 315 TYR A C 1
ATOM 2519 O O . TYR A 1 315 ? 13.135 -24.642 -1.247 1.00 88.62 315 TYR A O 1
ATOM 2527 N N . HIS A 1 316 ? 12.546 -25.606 -3.181 1.00 87.31 316 HIS A N 1
ATOM 2528 C CA . HIS A 1 316 ? 12.451 -26.967 -2.646 1.00 87.31 316 HIS A CA 1
ATOM 2529 C C . HIS A 1 316 ? 13.115 -27.973 -3.583 1.00 87.31 316 HIS A C 1
ATOM 2531 O O . HIS A 1 316 ? 13.185 -27.739 -4.787 1.00 87.31 316 HIS A O 1
ATOM 2537 N N . LYS A 1 317 ? 13.623 -29.089 -3.051 1.00 87.31 317 LYS A N 1
ATOM 2538 C CA . LYS A 1 317 ? 14.272 -30.112 -3.884 1.00 87.31 317 LYS A CA 1
ATOM 2539 C C . LYS A 1 317 ? 13.295 -30.755 -4.867 1.00 87.31 317 LYS A C 1
ATOM 2541 O O . LYS A 1 317 ? 12.233 -31.234 -4.479 1.00 87.31 317 LYS A O 1
ATOM 2546 N N . THR A 1 318 ? 13.740 -30.887 -6.111 1.00 85.19 318 THR A N 1
ATOM 2547 C CA . THR A 1 318 ? 13.013 -31.541 -7.217 1.00 85.19 318 THR A CA 1
ATOM 2548 C C . THR A 1 318 ? 12.737 -33.032 -6.991 1.00 85.19 318 THR A C 1
ATOM 2550 O O . THR A 1 318 ? 11.857 -33.605 -7.624 1.00 85.19 318 THR A O 1
ATOM 2553 N N . SER A 1 319 ? 13.469 -33.685 -6.083 1.00 82.62 319 SER A N 1
ATOM 2554 C CA . SER A 1 319 ? 13.260 -35.093 -5.725 1.00 82.62 319 SER A CA 1
ATOM 2555 C C . SER A 1 319 ? 12.066 -35.330 -4.794 1.00 82.62 319 SER A C 1
ATOM 2557 O O . SER A 1 319 ? 11.731 -36.486 -4.524 1.00 82.62 319 SER A O 1
ATOM 2559 N N . LEU A 1 320 ? 11.451 -34.271 -4.261 1.00 79.50 320 LEU A N 1
ATOM 2560 C CA . LEU A 1 320 ? 10.289 -34.378 -3.387 1.00 79.50 320 LEU A CA 1
ATOM 2561 C C . LEU A 1 320 ? 9.016 -34.632 -4.201 1.00 79.50 320 LEU A C 1
ATOM 2563 O O . LEU A 1 320 ? 8.785 -34.028 -5.243 1.00 79.50 320 LEU A O 1
ATOM 2567 N N . THR A 1 321 ? 8.154 -35.507 -3.692 1.00 69.88 321 THR A N 1
ATOM 2568 C CA . THR A 1 321 ? 6.789 -35.670 -4.218 1.00 69.88 321 THR A CA 1
ATOM 2569 C C . THR A 1 321 ? 5.915 -34.465 -3.860 1.00 69.88 321 THR A C 1
ATOM 2571 O O . THR A 1 321 ? 6.158 -33.799 -2.857 1.00 69.88 321 THR A O 1
ATOM 2574 N N . GLU A 1 322 ? 4.844 -34.221 -4.617 1.00 65.06 322 GLU A N 1
ATOM 2575 C CA . GLU A 1 322 ? 3.903 -33.103 -4.401 1.00 65.06 322 GLU A CA 1
ATOM 2576 C C . GLU A 1 322 ? 3.260 -33.085 -2.994 1.00 65.06 322 GLU A C 1
ATOM 2578 O O . GLU A 1 322 ? 2.867 -32.044 -2.471 1.00 65.06 322 GLU A O 1
ATOM 2583 N N . GLU A 1 323 ? 3.178 -34.239 -2.329 1.00 65.06 323 GLU A N 1
ATOM 2584 C CA . GLU A 1 323 ? 2.719 -34.335 -0.939 1.00 65.06 323 GLU A CA 1
ATOM 2585 C C . GLU A 1 323 ? 3.829 -33.971 0.066 1.00 65.06 323 GLU A C 1
ATOM 2587 O O . GLU A 1 323 ? 3.562 -33.444 1.145 1.00 65.06 323 GLU A O 1
ATOM 2592 N N . GLN A 1 324 ? 5.094 -34.199 -0.295 1.00 64.25 324 GLN A N 1
ATOM 2593 C CA . GLN A 1 324 ? 6.262 -33.828 0.506 1.00 64.25 324 GLN A CA 1
ATOM 2594 C C . GLN A 1 324 ? 6.652 -32.352 0.353 1.00 64.25 324 GLN A C 1
ATOM 2596 O O . GLN A 1 324 ? 7.271 -31.818 1.276 1.00 64.25 324 GLN A O 1
ATOM 2601 N N . THR A 1 325 ? 6.280 -31.696 -0.753 1.00 56.44 325 THR A N 1
ATOM 2602 C CA . THR A 1 325 ? 6.505 -30.257 -0.993 1.00 56.44 325 THR A CA 1
ATOM 2603 C C . THR A 1 325 ? 5.555 -29.351 -0.216 1.00 56.44 325 THR A C 1
ATOM 2605 O O . THR A 1 325 ? 5.783 -28.145 -0.177 1.00 56.44 325 THR A O 1
ATOM 2608 N N . LYS A 1 326 ? 4.525 -29.907 0.437 1.00 61.22 326 LYS A N 1
ATOM 2609 C CA . LYS A 1 326 ? 3.687 -29.208 1.421 1.00 61.22 326 LYS A CA 1
ATOM 2610 C C . LYS A 1 326 ? 4.338 -29.331 2.804 1.00 61.22 326 LYS A C 1
ATOM 2612 O O . LYS A 1 326 ? 4.091 -30.316 3.506 1.00 61.22 326 LYS A O 1
ATOM 2617 N N . PRO A 1 327 ? 5.202 -28.395 3.237 1.00 55.62 327 PRO A N 1
ATOM 2618 C CA . PRO A 1 327 ? 5.779 -28.459 4.565 1.00 55.62 327 PRO A CA 1
ATOM 2619 C C . PRO A 1 327 ? 4.674 -28.317 5.613 1.00 55.62 327 PRO A C 1
ATOM 2621 O O . PRO A 1 327 ? 4.006 -27.297 5.745 1.00 55.62 327 PRO A O 1
ATOM 2624 N N . ILE A 1 328 ? 4.537 -29.348 6.441 1.00 54.16 328 ILE A N 1
ATOM 2625 C CA . ILE A 1 328 ? 4.102 -29.152 7.822 1.00 54.16 328 ILE A CA 1
ATOM 2626 C C . ILE A 1 328 ? 5.163 -28.222 8.407 1.00 54.16 328 ILE A C 1
ATOM 2628 O O . ILE A 1 328 ? 6.337 -28.575 8.326 1.00 54.16 328 ILE A O 1
ATOM 2632 N N . THR A 1 329 ? 4.781 -27.060 8.936 1.00 49.38 329 THR A N 1
ATOM 2633 C CA . THR A 1 329 ? 5.624 -25.969 9.489 1.00 49.38 329 THR A CA 1
ATOM 2634 C C . THR A 1 329 ? 6.956 -26.390 10.144 1.00 49.38 329 THR A C 1
ATOM 2636 O O . THR A 1 329 ? 7.939 -25.662 10.075 1.00 49.38 329 THR A O 1
ATOM 2639 N N . LYS A 1 330 ? 7.051 -27.607 10.693 1.00 45.38 330 LYS A N 1
ATOM 2640 C CA . LYS A 1 330 ? 8.281 -28.258 11.180 1.00 45.38 330 LYS A CA 1
ATOM 2641 C C . LYS A 1 330 ? 9.363 -28.590 10.123 1.00 45.38 330 LYS A C 1
ATOM 2643 O O . LYS A 1 330 ? 10.501 -28.819 10.518 1.00 45.38 330 LYS A O 1
ATOM 2648 N N . ARG A 1 331 ? 9.062 -28.665 8.815 1.00 48.75 331 ARG A N 1
ATOM 2649 C CA . ARG A 1 331 ? 9.997 -29.129 7.753 1.00 48.75 331 ARG A CA 1
ATOM 2650 C C . ARG A 1 331 ? 10.779 -28.029 7.027 1.00 48.75 331 ARG A C 1
ATOM 2652 O O . ARG A 1 331 ? 11.765 -28.357 6.372 1.00 48.75 331 ARG A O 1
ATOM 2659 N N . LEU A 1 332 ? 10.408 -26.755 7.168 1.00 52.81 332 LEU A N 1
ATOM 2660 C CA . LEU A 1 332 ? 11.140 -25.625 6.565 1.00 52.81 332 LEU A CA 1
ATOM 2661 C C . LEU A 1 332 ? 12.568 -25.454 7.112 1.00 52.81 332 LEU A C 1
ATOM 2663 O O . LEU A 1 332 ? 13.388 -24.795 6.488 1.00 52.81 332 LEU A O 1
ATOM 2667 N N . HIS A 1 333 ? 12.880 -26.075 8.252 1.00 51.75 333 HIS A N 1
ATOM 2668 C CA . HIS A 1 333 ? 14.233 -26.132 8.814 1.00 51.75 333 HIS A CA 1
ATOM 2669 C C . HIS A 1 333 ? 15.077 -27.304 8.280 1.00 51.75 333 HIS A C 1
ATOM 2671 O O . HIS A 1 333 ? 16.191 -27.523 8.753 1.00 51.75 333 HIS A O 1
ATOM 2677 N N . SER A 1 334 ? 14.553 -28.097 7.338 1.00 64.25 334 SER A N 1
ATOM 2678 C CA . SER A 1 334 ? 15.315 -29.171 6.693 1.00 64.25 334 SER A CA 1
ATOM 2679 C C . SER A 1 334 ? 16.128 -28.638 5.515 1.00 64.25 334 SER A C 1
ATOM 2681 O O . SER A 1 334 ? 15.749 -27.662 4.875 1.00 64.25 334 SER A O 1
ATOM 2683 N N . SER A 1 335 ? 17.213 -29.333 5.168 1.00 72.00 335 SER A N 1
ATOM 2684 C CA . SER A 1 335 ? 18.023 -29.042 3.977 1.00 72.00 335 SER A CA 1
ATOM 2685 C C . SER A 1 335 ? 17.303 -29.314 2.650 1.00 72.00 335 SER A C 1
ATOM 2687 O O . SER A 1 335 ? 17.944 -29.311 1.603 1.00 72.00 335 SER A O 1
ATOM 2689 N N . ASP A 1 336 ? 16.002 -29.605 2.680 1.00 80.25 336 ASP A N 1
ATOM 2690 C CA . ASP A 1 336 ? 15.173 -29.821 1.498 1.00 80.25 336 ASP A CA 1
ATOM 2691 C C . ASP A 1 336 ? 14.462 -28.539 1.034 1.00 80.25 336 ASP A C 1
ATOM 2693 O O . ASP A 1 336 ? 13.951 -28.513 -0.087 1.00 80.25 336 ASP A O 1
ATOM 2697 N N . PHE A 1 337 ? 14.462 -27.483 1.860 1.00 80.75 337 PHE A N 1
ATOM 2698 C CA . PHE A 1 337 ? 13.836 -26.191 1.576 1.00 80.75 337 PHE A CA 1
ATOM 2699 C C . PHE A 1 337 ? 14.804 -25.033 1.838 1.00 80.75 337 PHE A C 1
ATOM 2701 O O . PHE A 1 337 ? 15.592 -25.066 2.781 1.00 80.75 337 PHE A O 1
ATOM 2708 N N . ILE A 1 338 ? 14.725 -23.987 1.017 1.00 83.38 338 ILE A N 1
ATOM 2709 C CA . ILE A 1 338 ? 15.515 -22.760 1.156 1.00 83.38 338 ILE A CA 1
ATOM 2710 C C . ILE A 1 338 ? 14.560 -21.575 1.026 1.00 83.38 338 ILE A C 1
ATOM 2712 O O . ILE A 1 338 ? 13.942 -21.398 -0.019 1.00 83.38 338 ILE A O 1
ATOM 2716 N N . LEU A 1 339 ? 14.430 -20.753 2.067 1.00 81.12 339 LEU A N 1
ATOM 2717 C CA . LEU A 1 339 ? 13.664 -19.508 1.973 1.00 81.12 339 LEU A CA 1
ATOM 2718 C C . LEU A 1 339 ? 14.399 -18.517 1.064 1.00 81.12 339 LEU A C 1
ATOM 2720 O O . LEU A 1 339 ? 15.591 -18.270 1.241 1.00 81.12 339 LEU A O 1
ATOM 2724 N N . ALA A 1 340 ? 13.679 -17.947 0.102 1.00 85.06 340 ALA A N 1
ATOM 2725 C CA . ALA A 1 340 ? 14.190 -16.947 -0.824 1.00 85.06 340 ALA A CA 1
ATOM 2726 C C . ALA A 1 340 ? 13.611 -15.584 -0.435 1.00 85.06 340 ALA A C 1
ATOM 2728 O O . ALA A 1 340 ? 12.710 -15.081 -1.104 1.00 85.06 340 ALA A O 1
ATOM 2729 N N . GLY A 1 341 ? 14.087 -15.043 0.690 1.00 82.06 341 GLY A N 1
ATOM 2730 C CA . GLY A 1 341 ? 13.625 -13.764 1.230 1.00 82.06 341 GLY A CA 1
ATOM 2731 C C . GLY A 1 341 ? 14.040 -12.561 0.381 1.00 82.06 341 GLY A C 1
ATOM 2732 O O . GLY A 1 341 ? 14.857 -12.667 -0.537 1.00 82.06 341 GLY A O 1
ATOM 2733 N N . ASN A 1 342 ? 13.469 -11.405 0.710 1.00 89.88 342 ASN A N 1
ATOM 2734 C CA . ASN A 1 342 ? 13.849 -10.120 0.124 1.00 89.88 342 ASN A CA 1
ATOM 2735 C C . ASN A 1 342 ? 15.278 -9.669 0.521 1.00 89.88 342 ASN A C 1
ATOM 2737 O O . ASN A 1 342 ? 15.982 -10.343 1.272 1.00 89.88 342 ASN A O 1
ATOM 2741 N N . ASP A 1 343 ? 15.708 -8.508 0.023 1.00 89.50 343 ASP A N 1
ATOM 2742 C CA . ASP A 1 343 ? 17.043 -7.933 0.255 1.00 89.50 343 ASP A CA 1
ATOM 2743 C C . ASP A 1 343 ? 17.166 -7.187 1.604 1.00 89.50 343 ASP A C 1
ATOM 2745 O O . ASP A 1 343 ? 18.200 -6.587 1.909 1.00 89.50 343 ASP A O 1
ATOM 2749 N N . GLY A 1 344 ? 16.103 -7.202 2.412 1.00 85.38 344 GLY A N 1
ATOM 2750 C CA . GLY A 1 344 ? 15.985 -6.534 3.703 1.00 85.38 344 GLY A CA 1
ATOM 2751 C C . GLY A 1 344 ? 16.860 -7.120 4.814 1.00 85.38 344 GLY A C 1
ATOM 2752 O O . GLY A 1 344 ? 17.409 -8.215 4.731 1.00 85.38 344 GLY A O 1
ATOM 2753 N N . ILE A 1 345 ? 16.972 -6.369 5.911 1.00 82.44 345 ILE A N 1
ATOM 2754 C CA . ILE A 1 345 ? 17.894 -6.675 7.020 1.00 82.44 345 ILE A CA 1
ATOM 2755 C C . ILE A 1 345 ? 17.223 -7.563 8.089 1.00 82.44 345 ILE A C 1
ATOM 2757 O O . ILE A 1 345 ? 17.900 -8.237 8.865 1.00 82.44 345 ILE A O 1
ATOM 2761 N N . CYS A 1 346 ? 15.889 -7.614 8.110 1.00 79.88 346 CYS A N 1
ATOM 2762 C CA . CYS A 1 346 ? 15.090 -8.413 9.043 1.00 79.88 346 CYS A CA 1
ATOM 2763 C C . CYS A 1 346 ? 14.858 -9.863 8.555 1.00 79.88 346 CYS A C 1
ATOM 2765 O O . CYS A 1 346 ? 13.788 -10.445 8.754 1.00 79.88 346 CYS A O 1
ATOM 2767 N N . GLN A 1 347 ? 15.866 -10.444 7.899 1.00 73.75 347 GLN A N 1
ATOM 2768 C CA . GLN A 1 347 ? 15.852 -11.786 7.306 1.00 73.75 347 GLN A CA 1
ATOM 2769 C C . GLN A 1 347 ? 16.670 -12.795 8.127 1.00 73.75 347 GLN A C 1
ATOM 2771 O O . GLN A 1 347 ? 17.652 -12.398 8.757 1.00 73.75 347 GLN A O 1
ATOM 2776 N N . PRO A 1 348 ? 16.339 -14.104 8.089 1.00 58.78 348 PRO A N 1
ATOM 2777 C CA . PRO A 1 348 ? 15.261 -14.722 7.302 1.00 58.78 348 PRO A CA 1
ATOM 2778 C C . PRO A 1 348 ? 13.950 -14.955 8.077 1.00 58.78 348 PRO A C 1
ATOM 2780 O O . PRO A 1 348 ? 13.023 -15.550 7.542 1.00 58.78 348 PRO A O 1
ATOM 2783 N N . HIS A 1 349 ? 13.867 -14.554 9.351 1.00 62.09 349 HIS A N 1
ATOM 2784 C CA . HIS A 1 349 ? 12.818 -15.042 10.263 1.00 62.09 349 HIS A CA 1
ATOM 2785 C C . HIS A 1 349 ? 11.743 -14.022 10.663 1.00 62.09 349 HIS A C 1
ATOM 2787 O O . HIS A 1 349 ? 10.863 -14.386 11.440 1.00 62.09 349 HIS A O 1
ATOM 2793 N N . ALA A 1 350 ? 11.803 -12.774 10.184 1.00 73.00 350 ALA A N 1
ATOM 2794 C CA . ALA A 1 350 ? 10.845 -11.738 10.583 1.00 73.00 350 ALA A CA 1
ATOM 2795 C C . ALA A 1 350 ? 10.064 -11.137 9.406 1.00 73.00 350 ALA A C 1
ATOM 2797 O O . ALA A 1 350 ? 8.840 -11.114 9.461 1.00 73.00 350 ALA A O 1
ATOM 2798 N N . LEU A 1 351 ? 10.742 -10.657 8.354 1.00 85.00 351 LEU A N 1
ATOM 2799 C CA . LEU A 1 351 ? 10.094 -9.895 7.273 1.00 85.00 351 LEU A CA 1
ATOM 2800 C C . LEU A 1 351 ? 10.483 -10.393 5.874 1.00 85.00 351 LEU A C 1
ATOM 2802 O O . LEU A 1 351 ? 10.904 -9.599 5.038 1.00 85.00 351 LEU A O 1
ATOM 2806 N N . GLY A 1 352 ? 10.363 -11.708 5.641 1.00 83.12 352 GLY A N 1
ATOM 2807 C CA . GLY A 1 352 ? 10.675 -12.461 4.405 1.00 83.12 352 GLY A CA 1
ATOM 2808 C C . GLY A 1 352 ? 10.088 -11.932 3.099 1.00 83.12 352 GLY A C 1
ATOM 2809 O O . GLY A 1 352 ? 10.684 -12.091 2.031 1.00 83.12 352 GLY A O 1
ATOM 2810 N N . GLN A 1 353 ? 8.950 -11.267 3.217 1.00 88.19 353 GLN A N 1
ATOM 2811 C CA . GLN A 1 353 ? 7.962 -11.176 2.162 1.00 88.19 353 GLN A CA 1
ATOM 2812 C C . GLN A 1 353 ? 8.269 -10.174 1.071 1.00 88.19 353 GLN A C 1
ATOM 2814 O O . GLN A 1 353 ? 8.996 -9.202 1.258 1.00 88.19 353 GLN A O 1
ATOM 2819 N N . TYR A 1 354 ? 7.654 -10.398 -0.085 1.00 85.31 354 TYR A N 1
ATOM 2820 C CA . TYR A 1 354 ? 7.679 -9.443 -1.193 1.00 85.31 354 TYR A CA 1
ATOM 2821 C C . TYR A 1 354 ? 6.415 -8.595 -1.233 1.00 85.31 354 TYR A C 1
ATOM 2823 O O . TYR A 1 354 ? 6.465 -7.408 -1.546 1.00 85.31 354 TYR A O 1
ATOM 2831 N N . PHE A 1 355 ? 5.285 -9.211 -0.896 1.00 83.88 355 PHE A N 1
ATOM 2832 C CA . PHE A 1 355 ? 3.985 -8.568 -0.884 1.00 83.88 355 PHE A CA 1
ATOM 2833 C C . PHE A 1 355 ? 3.231 -8.946 0.380 1.00 83.88 355 PHE A C 1
ATOM 2835 O O . PHE A 1 355 ? 3.382 -10.053 0.904 1.00 83.88 355 PHE A O 1
ATOM 2842 N N . GLY A 1 356 ? 2.351 -8.038 0.787 1.00 73.75 356 GLY A N 1
ATOM 2843 C CA . GLY A 1 356 ? 1.300 -8.354 1.730 1.00 73.75 356 GLY A CA 1
ATOM 2844 C C . GLY A 1 356 ? 1.507 -7.788 3.127 1.00 73.75 356 GLY A C 1
ATOM 2845 O O . GLY A 1 356 ? 2.564 -7.901 3.741 1.00 73.75 356 GLY A O 1
ATOM 2846 N N . LEU A 1 357 ? 0.459 -7.102 3.578 1.00 71.12 357 LEU A N 1
ATOM 2847 C CA . LEU A 1 357 ? 0.430 -6.278 4.785 1.00 71.12 357 LEU A CA 1
ATOM 2848 C C . LEU A 1 357 ? -0.981 -6.158 5.388 1.00 71.12 357 LEU A C 1
ATOM 2850 O O . LEU A 1 357 ? -1.174 -5.452 6.367 1.00 71.12 357 LEU A O 1
ATOM 2854 N N . GLY A 1 358 ? -1.979 -6.825 4.798 1.00 80.94 358 GLY A N 1
ATOM 2855 C CA . GLY A 1 358 ? -3.351 -6.812 5.305 1.00 80.94 358 GLY A CA 1
ATOM 2856 C C . GLY A 1 358 ? -4.245 -5.703 4.772 1.00 80.94 358 GLY A C 1
ATOM 2857 O O . GLY A 1 358 ? -3.990 -5.083 3.734 1.00 80.94 358 GLY A O 1
ATOM 2858 N N . SER A 1 359 ? -5.363 -5.518 5.464 1.00 81.06 359 SER A N 1
ATOM 2859 C CA . SER A 1 359 ? -6.476 -4.635 5.105 1.00 81.06 359 SER A CA 1
ATOM 2860 C C . SER A 1 359 ? -6.129 -3.153 4.956 1.00 81.06 359 SER A C 1
ATOM 2862 O O . SER A 1 359 ? -6.826 -2.413 4.249 1.00 81.06 359 SER A O 1
ATOM 2864 N N . GLU A 1 360 ? -5.054 -2.727 5.599 1.00 84.69 360 GLU A N 1
ATOM 2865 C CA . GLU A 1 360 ? -4.536 -1.368 5.666 1.00 84.69 360 GLU A CA 1
ATOM 2866 C C . GLU A 1 360 ? -3.918 -0.930 4.331 1.00 84.69 360 GLU A C 1
ATOM 2868 O O . GLU A 1 360 ? -3.628 0.247 4.143 1.00 84.69 360 GLU A O 1
ATOM 2873 N N . THR A 1 361 ? -3.769 -1.848 3.368 1.00 84.12 361 THR A N 1
ATOM 2874 C CA . THR A 1 361 ? -3.189 -1.569 2.043 1.00 84.12 361 THR A CA 1
ATOM 2875 C C . THR A 1 361 ? -4.194 -1.329 0.918 1.00 84.12 361 THR A C 1
ATOM 2877 O O . THR A 1 361 ? -3.794 -0.952 -0.179 1.00 84.12 361 THR A O 1
ATOM 2880 N N . ARG A 1 362 ? -5.506 -1.462 1.155 1.00 82.88 362 ARG A N 1
ATOM 2881 C CA . ARG A 1 362 ? -6.541 -1.402 0.091 1.00 82.88 362 ARG A CA 1
ATOM 2882 C C . ARG A 1 362 ? -6.600 -0.089 -0.697 1.00 82.88 362 ARG A C 1
ATOM 2884 O O . ARG A 1 362 ? -7.182 -0.038 -1.780 1.00 82.88 362 ARG A O 1
ATOM 2891 N N . HIS A 1 363 ? -6.064 0.999 -0.151 1.00 84.81 363 HIS A N 1
ATOM 2892 C CA . HIS A 1 363 ? -5.945 2.287 -0.841 1.00 84.81 363 HIS A CA 1
ATOM 2893 C C . HIS A 1 363 ? -4.495 2.754 -0.981 1.00 84.81 363 HIS A C 1
ATOM 2895 O O . HIS A 1 363 ? -4.253 3.953 -1.174 1.00 84.81 363 HIS A O 1
ATOM 2901 N N . THR A 1 364 ? -3.558 1.817 -0.880 1.00 89.62 364 THR A N 1
ATOM 2902 C CA . THR A 1 364 ? -2.126 2.006 -1.080 1.00 89.62 364 THR A CA 1
ATOM 2903 C C . THR A 1 364 ? -1.769 1.552 -2.486 1.00 89.62 364 THR A C 1
ATOM 2905 O O . THR A 1 364 ? -2.089 0.436 -2.874 1.00 89.62 364 THR A O 1
ATOM 2908 N N . ASN A 1 365 ? -1.105 2.406 -3.266 1.00 89.19 365 ASN A N 1
ATOM 2909 C CA . ASN A 1 365 ? -0.596 1.975 -4.564 1.00 89.19 365 ASN A CA 1
ATOM 2910 C C . ASN A 1 365 ? 0.672 1.140 -4.340 1.00 89.19 365 ASN A C 1
ATOM 2912 O O . ASN A 1 365 ? 1.600 1.623 -3.688 1.00 89.19 365 ASN A O 1
ATOM 2916 N N . THR A 1 366 ? 0.703 -0.086 -4.850 1.00 88.31 366 THR A N 1
ATOM 2917 C CA . THR A 1 366 ? 1.842 -1.020 -4.764 1.00 88.31 366 THR A CA 1
ATOM 2918 C C . THR A 1 366 ? 2.406 -1.378 -6.137 1.00 88.31 366 THR A C 1
ATOM 2920 O O . THR A 1 366 ? 3.299 -2.216 -6.242 1.00 88.31 366 THR A O 1
ATOM 2923 N N . PHE A 1 367 ? 1.903 -0.737 -7.198 1.00 91.88 367 PHE A N 1
ATOM 2924 C CA . PHE A 1 367 ? 2.341 -0.999 -8.560 1.00 91.88 367 PHE A CA 1
ATOM 2925 C C . PHE A 1 367 ? 3.775 -0.512 -8.784 1.00 91.88 367 PHE A C 1
ATOM 2927 O O . PHE A 1 367 ? 4.119 0.614 -8.415 1.00 91.88 367 PHE A O 1
ATOM 2934 N N . ILE A 1 368 ? 4.592 -1.340 -9.430 1.00 93.25 368 ILE A N 1
ATOM 2935 C CA . ILE A 1 368 ? 5.988 -1.047 -9.759 1.00 93.25 368 ILE A CA 1
ATOM 2936 C C . ILE A 1 368 ? 6.038 -0.434 -11.166 1.00 93.25 368 ILE A C 1
ATOM 2938 O O . ILE A 1 368 ? 5.609 -1.088 -12.118 1.00 93.25 368 ILE A O 1
ATOM 2942 N N . PRO A 1 369 ? 6.550 0.796 -11.344 1.00 90.81 369 PRO A N 1
ATOM 2943 C CA . PRO A 1 369 ? 6.549 1.479 -12.638 1.00 90.81 369 PRO A CA 1
ATOM 2944 C C . PRO A 1 369 ? 7.538 0.844 -13.623 1.00 90.81 369 PRO A C 1
ATOM 2946 O O . PRO A 1 369 ? 8.459 0.135 -13.226 1.00 90.81 369 PRO A O 1
ATOM 2949 N N . ASP A 1 370 ? 7.348 1.070 -14.920 1.00 88.06 370 ASP A N 1
ATOM 2950 C CA . ASP A 1 370 ? 8.334 0.685 -15.938 1.00 88.06 370 ASP A CA 1
ATOM 2951 C C . ASP A 1 370 ? 9.583 1.583 -15.867 1.00 88.06 370 ASP A C 1
ATOM 2953 O O . ASP A 1 370 ? 9.468 2.743 -15.464 1.00 88.06 370 ASP A O 1
ATOM 2957 N N . PRO A 1 371 ? 10.773 1.082 -16.256 1.00 91.06 371 PRO A N 1
ATOM 2958 C CA . PRO A 1 371 ? 11.081 -0.275 -16.737 1.00 91.06 371 PRO A CA 1
ATOM 2959 C C . PRO A 1 371 ? 11.352 -1.293 -15.609 1.00 91.06 371 PRO A C 1
ATOM 2961 O O . PRO A 1 371 ? 11.963 -2.333 -15.840 1.00 91.06 371 PRO A O 1
ATOM 2964 N N . TYR A 1 372 ? 10.950 -0.996 -14.375 1.00 93.75 372 TYR A N 1
ATOM 2965 C CA . TYR A 1 372 ? 11.364 -1.741 -13.191 1.00 93.75 372 TYR A CA 1
ATOM 2966 C C . TYR A 1 372 ? 10.482 -2.961 -12.895 1.00 93.75 372 TYR A C 1
ATOM 2968 O O . TYR A 1 372 ? 9.292 -2.979 -13.213 1.00 93.75 372 TYR A O 1
ATOM 2976 N N . GLY A 1 373 ? 11.028 -3.978 -12.228 1.00 94.31 373 GLY A N 1
ATOM 2977 C CA . GLY A 1 373 ? 10.235 -5.118 -11.759 1.00 94.31 373 GLY A CA 1
ATOM 2978 C C . GLY A 1 373 ? 10.971 -6.020 -10.773 1.00 94.31 373 GLY A C 1
ATOM 2979 O O . GLY A 1 373 ? 12.201 -6.087 -10.773 1.00 94.31 373 GLY A O 1
ATOM 2980 N N . ILE A 1 374 ? 10.218 -6.721 -9.919 1.00 94.62 374 ILE A N 1
ATOM 2981 C CA . ILE A 1 374 ? 10.787 -7.742 -9.024 1.00 94.62 374 ILE A CA 1
ATOM 2982 C C . ILE A 1 374 ? 10.987 -9.016 -9.841 1.00 94.62 374 ILE A C 1
ATOM 2984 O O . ILE A 1 374 ? 10.016 -9.627 -10.287 1.00 94.62 374 ILE A O 1
ATOM 2988 N N . VAL A 1 375 ? 12.241 -9.409 -10.043 1.00 93.62 375 VAL A N 1
ATOM 2989 C CA . VAL A 1 375 ? 12.591 -10.555 -10.890 1.00 93.62 375 VAL A CA 1
ATOM 2990 C C . VAL A 1 375 ? 12.477 -11.858 -10.113 1.00 93.62 375 VAL A C 1
ATOM 2992 O O . VAL A 1 375 ? 13.105 -12.030 -9.063 1.00 93.62 375 VAL A O 1
ATOM 2995 N N . VAL A 1 376 ? 11.700 -12.791 -10.656 1.00 92.62 376 VAL A N 1
ATOM 2996 C CA . VAL A 1 376 ? 11.469 -14.122 -10.081 1.00 92.62 376 VAL A CA 1
ATOM 2997 C C . VAL A 1 376 ? 11.618 -15.199 -11.154 1.00 92.62 376 VAL A C 1
ATOM 2999 O O . VAL A 1 376 ? 11.524 -14.907 -12.348 1.00 92.62 376 VAL A O 1
ATOM 3002 N N . GLY A 1 377 ? 11.916 -16.430 -10.737 1.00 90.75 377 GLY A N 1
ATOM 3003 C CA . GLY A 1 377 ? 12.134 -17.544 -11.656 1.00 90.75 377 GLY A CA 1
ATOM 3004 C C . GLY A 1 377 ? 13.378 -17.425 -12.544 1.00 90.75 377 GLY A C 1
ATOM 3005 O O . GLY A 1 377 ? 13.405 -18.034 -13.611 1.00 90.75 377 GLY A O 1
ATOM 3006 N N . ASP A 1 378 ? 14.393 -16.648 -12.142 1.00 91.25 378 ASP A N 1
ATOM 3007 C CA . ASP A 1 378 ? 15.686 -16.564 -12.842 1.00 91.25 378 ASP A CA 1
ATOM 3008 C C . ASP A 1 378 ? 16.432 -17.909 -12.730 1.00 91.25 378 ASP A C 1
ATOM 3010 O O . ASP A 1 378 ? 16.875 -18.264 -11.629 1.00 91.25 378 ASP A O 1
ATOM 3014 N N . PRO A 1 379 ? 16.626 -18.654 -13.838 1.00 87.69 379 PRO A N 1
ATOM 3015 C CA . PRO A 1 379 ? 17.263 -19.970 -13.808 1.00 87.69 379 PRO A CA 1
ATOM 3016 C C . PRO A 1 379 ? 18.691 -19.954 -13.253 1.00 87.69 379 PRO A C 1
ATOM 3018 O O . PRO A 1 379 ? 19.162 -20.978 -12.772 1.00 87.69 379 PRO A O 1
ATOM 3021 N N . ASN A 1 380 ? 19.378 -18.806 -13.297 1.00 89.50 380 ASN A N 1
ATOM 3022 C CA . ASN A 1 380 ? 20.743 -18.676 -12.784 1.00 89.50 380 ASN A CA 1
ATOM 3023 C C . ASN A 1 380 ? 20.793 -18.467 -11.263 1.00 89.50 380 ASN A C 1
ATOM 3025 O O . ASN A 1 380 ? 21.853 -18.627 -10.659 1.00 89.50 380 ASN A O 1
ATOM 3029 N N . LYS A 1 381 ? 19.670 -18.076 -10.643 1.00 88.12 381 LYS A N 1
ATOM 3030 C CA . LYS A 1 381 ? 19.560 -17.854 -9.191 1.00 88.12 381 LYS A CA 1
ATOM 3031 C C . LYS A 1 381 ? 18.950 -19.039 -8.448 1.00 88.12 381 LYS A C 1
ATOM 3033 O O . LYS A 1 381 ? 19.116 -19.127 -7.232 1.00 88.12 381 LYS A O 1
ATOM 3038 N N . ILE A 1 382 ? 18.256 -19.932 -9.152 1.00 90.19 382 ILE A N 1
ATOM 3039 C CA . ILE A 1 382 ? 17.686 -21.146 -8.564 1.00 90.19 382 ILE A CA 1
ATOM 3040 C C . ILE A 1 382 ? 18.825 -22.149 -8.295 1.00 90.19 382 ILE A C 1
ATOM 3042 O O . ILE A 1 382 ? 19.554 -22.496 -9.225 1.00 90.19 382 ILE A O 1
ATOM 3046 N N . PRO A 1 383 ? 19.007 -22.632 -7.049 1.00 91.25 383 PRO A N 1
ATOM 3047 C CA . PRO A 1 383 ? 20.050 -23.608 -6.738 1.00 91.25 383 PRO A CA 1
ATOM 3048 C C . PRO A 1 383 ? 19.884 -24.924 -7.511 1.00 91.25 383 PRO A C 1
ATOM 3050 O O . PRO A 1 383 ? 18.768 -25.404 -7.716 1.00 91.25 383 PRO A O 1
ATOM 3053 N N . GLU A 1 384 ? 20.998 -25.554 -7.890 1.00 90.62 384 GLU A N 1
ATOM 3054 C CA . GLU A 1 384 ? 20.975 -26.831 -8.611 1.00 90.62 384 GLU A CA 1
ATOM 3055 C C . GLU A 1 384 ? 20.211 -27.910 -7.821 1.00 90.62 384 GLU A C 1
ATOM 3057 O O . GLU A 1 384 ? 20.455 -28.134 -6.633 1.00 90.62 384 GLU A O 1
ATOM 3062 N N . GLY A 1 385 ? 19.271 -28.585 -8.489 1.00 89.81 385 GLY A N 1
ATOM 3063 C CA . GLY A 1 385 ? 18.413 -29.605 -7.882 1.00 89.81 385 GLY A CA 1
ATOM 3064 C C . GLY A 1 385 ? 17.180 -29.062 -7.152 1.00 89.81 385 GLY A C 1
ATOM 3065 O O . GLY A 1 385 ? 16.418 -29.869 -6.608 1.00 89.81 385 GLY A O 1
ATOM 3066 N N . TYR A 1 386 ? 16.948 -27.746 -7.166 1.00 90.81 386 TYR A N 1
ATOM 3067 C CA . TYR A 1 386 ? 15.776 -27.105 -6.570 1.00 90.81 386 TYR A CA 1
ATOM 3068 C C . TYR A 1 386 ? 14.825 -26.509 -7.616 1.00 90.81 386 TYR A C 1
ATOM 3070 O O . TYR A 1 386 ? 15.220 -26.188 -8.733 1.00 90.81 386 TYR A O 1
ATOM 3078 N N . GLU A 1 387 ? 13.567 -26.333 -7.218 1.00 89.75 387 GLU A N 1
ATOM 3079 C CA . GLU A 1 387 ? 12.533 -25.605 -7.952 1.00 89.75 387 GLU A CA 1
ATOM 3080 C C . GLU A 1 387 ? 11.968 -24.470 -7.083 1.00 89.75 387 GLU A C 1
ATOM 3082 O O . GLU A 1 387 ? 11.819 -24.608 -5.864 1.00 89.75 387 GLU A O 1
ATOM 3087 N N . GLU A 1 388 ? 11.673 -23.330 -7.713 1.00 90.50 388 GLU A N 1
ATOM 3088 C CA . GLU A 1 388 ? 11.045 -22.169 -7.077 1.00 90.50 388 GLU A CA 1
ATOM 3089 C C . GLU A 1 388 ? 9.543 -22.397 -6.867 1.00 90.50 388 GLU A C 1
ATOM 3091 O O . GLU A 1 388 ? 8.832 -22.871 -7.749 1.00 90.50 388 GLU A O 1
ATOM 3096 N N . SER A 1 389 ? 9.052 -22.041 -5.684 1.00 90.12 389 SER A N 1
ATOM 3097 C CA . SER A 1 389 ? 7.651 -22.149 -5.296 1.00 90.12 389 SER A CA 1
ATOM 3098 C C . SER A 1 389 ? 7.265 -21.003 -4.358 1.00 90.12 389 SER A C 1
ATOM 3100 O O . SER A 1 389 ? 8.113 -20.279 -3.832 1.00 90.12 389 SER A O 1
ATOM 3102 N N . TRP A 1 390 ? 5.960 -20.843 -4.149 1.00 90.56 390 TRP A N 1
ATOM 3103 C CA . TRP A 1 390 ? 5.384 -19.739 -3.393 1.00 90.56 390 TRP A CA 1
ATOM 3104 C C . TRP A 1 390 ? 4.624 -20.222 -2.163 1.00 90.56 390 TRP A C 1
ATOM 3106 O O . TRP A 1 390 ? 3.942 -21.255 -2.175 1.00 90.56 390 TRP A O 1
ATOM 3116 N N . LEU A 1 391 ? 4.781 -19.458 -1.091 1.00 88.00 391 LEU A N 1
ATOM 3117 C CA . LEU A 1 391 ? 4.112 -19.593 0.189 1.00 88.00 391 LEU A CA 1
ATOM 3118 C C . LEU A 1 391 ? 3.174 -18.400 0.366 1.00 88.00 391 LEU A C 1
ATOM 3120 O O . LEU A 1 391 ? 3.554 -17.261 0.109 1.00 88.00 391 LEU A O 1
ATOM 3124 N N . LEU A 1 392 ? 1.965 -18.671 0.841 1.00 91.56 392 LEU A N 1
ATOM 3125 C CA . LEU A 1 392 ? 0.992 -17.664 1.235 1.00 91.56 392 LEU A CA 1
ATOM 3126 C C . LEU A 1 392 ? 0.597 -17.892 2.688 1.00 91.56 392 LEU A C 1
ATOM 3128 O O . LEU A 1 392 ? 0.020 -18.928 3.010 1.00 91.56 392 LEU A O 1
ATOM 3132 N N . ASN A 1 393 ? 0.845 -16.917 3.548 1.00 91.44 393 ASN A N 1
ATOM 3133 C CA . ASN A 1 393 ? 0.190 -16.842 4.843 1.00 91.44 393 ASN A CA 1
ATOM 3134 C C . ASN A 1 393 ? -1.107 -16.028 4.725 1.00 91.44 393 ASN A C 1
ATOM 3136 O O . ASN A 1 393 ? -1.127 -14.985 4.068 1.00 91.44 393 ASN A O 1
ATOM 3140 N N . VAL A 1 394 ? -2.181 -16.508 5.352 1.00 93.56 394 VAL A N 1
ATOM 3141 C CA . VAL A 1 394 ? -3.438 -15.769 5.507 1.00 93.56 394 VAL A CA 1
ATOM 3142 C C . VAL A 1 394 ? -3.801 -15.720 6.980 1.00 93.56 394 VAL A C 1
ATOM 3144 O O . VAL A 1 394 ? -4.203 -16.742 7.544 1.00 93.56 394 VAL A O 1
ATOM 3147 N N . HIS A 1 395 ? -3.728 -14.517 7.543 1.00 94.00 395 HIS A N 1
ATOM 3148 C CA . HIS A 1 395 ? -4.187 -14.193 8.881 1.00 94.00 395 HIS A CA 1
ATOM 3149 C C . HIS A 1 395 ? -5.493 -13.393 8.799 1.00 94.00 395 HIS A C 1
ATOM 3151 O O . HIS A 1 395 ? -5.510 -12.206 8.458 1.00 94.00 395 HIS A O 1
ATOM 3157 N N . ALA A 1 396 ? -6.610 -14.038 9.128 1.00 94.75 396 ALA A N 1
ATOM 3158 C CA . ALA A 1 396 ? -7.945 -13.460 9.088 1.00 94.75 396 ALA A CA 1
ATOM 3159 C C . ALA A 1 396 ? -8.716 -13.717 10.390 1.00 94.75 396 ALA A C 1
ATOM 3161 O O . ALA A 1 396 ? -8.671 -14.808 10.952 1.00 94.75 396 ALA A O 1
ATOM 3162 N N . ILE A 1 397 ? -9.466 -12.712 10.837 1.00 94.69 397 ILE A N 1
ATOM 3163 C CA . ILE A 1 397 ? -10.222 -12.713 12.089 1.00 94.69 397 ILE A CA 1
ATOM 3164 C C . ILE A 1 397 ? -11.694 -12.490 11.759 1.00 94.69 397 ILE A C 1
ATOM 3166 O O . ILE A 1 397 ? -12.061 -11.485 11.150 1.00 94.69 397 ILE A O 1
ATOM 3170 N N . ASP A 1 398 ? -12.563 -13.404 12.173 1.00 94.88 398 ASP A N 1
ATOM 3171 C CA . ASP A 1 398 ? -14.003 -13.198 12.066 1.00 94.88 398 ASP A CA 1
ATOM 3172 C C . ASP A 1 398 ? -14.490 -12.299 13.204 1.00 94.88 398 ASP A C 1
ATOM 3174 O O . ASP A 1 398 ? -14.506 -12.686 14.370 1.00 94.88 398 ASP A O 1
ATOM 3178 N N . THR A 1 399 ? -14.900 -11.080 12.879 1.00 93.38 399 THR A N 1
ATOM 3179 C CA . THR A 1 399 ? -15.290 -10.072 13.872 1.00 93.38 399 THR A CA 1
ATOM 3180 C C . THR A 1 399 ? -16.788 -10.098 14.177 1.00 93.38 399 THR A C 1
ATOM 3182 O O . THR A 1 399 ? -17.281 -9.278 14.958 1.00 93.38 399 THR A O 1
ATOM 3185 N N . ARG A 1 400 ? -17.548 -11.051 13.619 1.00 93.19 400 ARG A N 1
ATOM 3186 C CA . ARG A 1 400 ? -18.988 -11.166 13.874 1.00 93.19 400 ARG A CA 1
ATOM 3187 C C . ARG A 1 400 ? -19.229 -11.693 15.281 1.00 93.19 400 ARG A C 1
ATOM 3189 O O . ARG A 1 400 ? -18.622 -12.662 15.723 1.00 93.19 400 ARG A O 1
ATOM 3196 N N . GLY A 1 401 ? -20.173 -11.079 15.992 1.00 92.88 401 GLY A N 1
ATOM 3197 C CA . GLY A 1 401 ? -20.626 -11.577 17.294 1.00 92.88 401 GLY A CA 1
ATOM 3198 C C . GLY A 1 401 ? -19.660 -11.370 18.466 1.00 92.88 401 GLY A C 1
ATOM 3199 O O . GLY A 1 401 ? -20.016 -11.723 19.590 1.00 92.88 401 GLY A O 1
ATOM 3200 N N . VAL A 1 402 ? -18.484 -10.784 18.234 1.00 94.69 402 VAL A N 1
ATOM 3201 C CA . VAL A 1 402 ? -17.489 -10.501 19.277 1.00 94.69 402 VAL A CA 1
ATOM 3202 C C . VAL A 1 402 ? -17.915 -9.338 20.175 1.00 94.69 402 VAL A C 1
ATOM 3204 O O . VAL A 1 402 ? -18.719 -8.488 19.779 1.00 94.69 402 VAL A O 1
ATOM 3207 N N . VAL A 1 403 ? -17.390 -9.303 21.401 1.00 95.12 403 VAL A N 1
ATOM 3208 C CA . VAL A 1 403 ? -17.673 -8.245 22.388 1.00 95.12 403 VAL A CA 1
ATOM 3209 C C . VAL A 1 403 ? -17.063 -6.906 21.969 1.00 95.12 403 VAL A C 1
ATOM 3211 O O . VAL A 1 403 ? -17.736 -5.882 22.075 1.00 95.12 403 VAL A O 1
ATOM 3214 N N . ASP A 1 404 ? -15.826 -6.925 21.470 1.00 92.25 404 ASP A N 1
ATOM 3215 C CA . ASP A 1 404 ? -15.053 -5.742 21.077 1.00 92.25 404 ASP A CA 1
ATOM 3216 C C . ASP A 1 404 ? -14.305 -6.007 19.763 1.00 92.25 404 ASP A C 1
ATOM 3218 O O . ASP A 1 404 ? -13.197 -6.539 19.763 1.00 92.25 404 ASP A O 1
ATOM 3222 N N . SER A 1 405 ? -14.920 -5.643 18.633 1.00 89.62 405 SER A N 1
ATOM 3223 C CA . SER A 1 405 ? -14.355 -5.900 17.303 1.00 89.62 405 SER A CA 1
ATOM 3224 C C . SER A 1 405 ? -13.001 -5.221 17.105 1.00 89.62 405 SER A C 1
ATOM 3226 O O . SER A 1 405 ? -12.086 -5.861 16.600 1.00 89.62 405 SER A O 1
ATOM 3228 N N . LEU A 1 406 ? -12.839 -3.971 17.552 1.00 86.56 406 LEU A N 1
ATOM 3229 C CA . LEU A 1 406 ? -11.580 -3.234 17.408 1.00 86.56 406 LEU A CA 1
ATOM 3230 C C . LEU A 1 406 ? -10.467 -3.857 18.255 1.00 86.56 406 LEU A C 1
ATOM 3232 O O . LEU A 1 406 ? -9.346 -4.040 17.784 1.00 86.56 406 LEU A O 1
ATOM 3236 N N . GLY A 1 407 ? -10.778 -4.236 19.495 1.00 90.50 407 GLY A N 1
ATOM 3237 C CA . GLY A 1 407 ? -9.825 -4.943 20.340 1.00 90.50 407 GLY A CA 1
ATOM 3238 C C . GLY A 1 407 ? -9.419 -6.308 19.779 1.00 90.50 407 GLY A C 1
ATOM 3239 O O . GLY A 1 407 ? -8.256 -6.689 19.927 1.00 90.50 407 GLY A O 1
ATOM 3240 N N . CYS A 1 408 ? -10.335 -7.023 19.111 1.00 92.12 408 CYS A N 1
ATOM 3241 C CA . CYS A 1 408 ? -10.001 -8.258 18.400 1.00 92.12 408 CYS A CA 1
ATOM 3242 C C . CYS A 1 408 ? -9.023 -7.986 17.250 1.00 92.12 408 CYS A C 1
ATOM 3244 O O . CYS A 1 408 ? -8.042 -8.715 17.123 1.00 92.12 408 CYS A O 1
ATOM 3246 N N . THR A 1 409 ? -9.249 -6.936 16.449 1.00 88.69 409 THR A N 1
ATOM 3247 C CA . THR A 1 409 ? -8.361 -6.588 15.322 1.00 88.69 409 THR A CA 1
ATOM 3248 C C . THR A 1 409 ? -6.974 -6.111 15.760 1.00 88.69 409 THR A C 1
ATOM 3250 O O . THR A 1 409 ? -6.023 -6.302 15.020 1.00 88.69 409 THR A O 1
ATOM 3253 N N . GLU A 1 410 ? -6.839 -5.547 16.968 1.00 89.12 410 GLU A N 1
ATOM 3254 C CA . GLU A 1 410 ? -5.543 -5.212 17.598 1.00 89.12 410 GLU A CA 1
ATOM 3255 C C . GLU A 1 410 ? -4.929 -6.400 18.373 1.00 89.12 410 GLU A C 1
ATOM 3257 O O . GLU A 1 410 ? -3.974 -6.233 19.137 1.00 89.12 410 GLU A O 1
ATOM 3262 N N . CYS A 1 411 ? -5.516 -7.594 18.249 1.00 92.56 411 CYS A N 1
ATOM 3263 C CA . CYS A 1 411 ? -5.054 -8.819 18.891 1.00 92.56 411 CYS A CA 1
ATOM 3264 C C . CYS A 1 411 ? -4.820 -8.696 20.409 1.00 92.56 411 CYS A C 1
ATOM 3266 O O . CYS A 1 411 ? -3.837 -9.209 20.947 1.00 92.56 411 CYS A O 1
ATOM 3268 N N . LYS A 1 412 ? -5.715 -8.010 21.137 1.00 93.38 412 LYS A N 1
ATOM 3269 C CA . LYS A 1 412 ? -5.585 -7.838 22.597 1.00 93.38 412 LYS A CA 1
ATOM 3270 C C . LYS A 1 412 ? -5.707 -9.177 23.315 1.00 93.38 412 LYS A C 1
ATOM 3272 O O . LYS A 1 412 ? -6.793 -9.751 23.358 1.00 93.38 412 LYS A O 1
ATOM 3277 N N . CYS A 1 413 ? -4.642 -9.626 23.978 1.00 93.88 413 CYS A N 1
ATOM 3278 C CA . CYS A 1 413 ? -4.555 -10.965 24.580 1.00 93.88 413 CYS A CA 1
ATOM 3279 C C . CYS A 1 413 ? -5.713 -11.285 25.531 1.00 93.88 413 CYS A C 1
ATOM 3281 O O . CYS A 1 413 ? -6.236 -12.397 25.539 1.00 93.88 413 CYS A O 1
ATOM 3283 N N . LYS A 1 414 ? -6.186 -10.278 26.275 1.00 94.19 414 LYS A N 1
ATOM 3284 C CA . LYS A 1 414 ? -7.339 -10.404 27.176 1.00 94.19 414 LYS A CA 1
ATOM 3285 C C . LYS A 1 414 ? -8.620 -10.857 26.463 1.00 94.19 414 LYS A C 1
ATOM 3287 O O . LYS A 1 414 ? -9.399 -11.589 27.060 1.00 94.19 414 LYS A O 1
ATOM 3292 N N . LEU A 1 415 ? -8.848 -10.423 25.223 1.00 96.00 415 LEU A N 1
ATOM 3293 C CA . LEU A 1 415 ? -10.040 -10.795 24.456 1.00 96.00 415 LEU A CA 1
ATOM 3294 C C . LEU A 1 415 ? -9.941 -12.202 23.865 1.00 96.00 415 LEU A C 1
ATOM 3296 O O . LEU A 1 415 ? -10.972 -12.814 23.620 1.00 96.00 415 LEU A O 1
ATOM 3300 N N . TYR A 1 416 ? -8.733 -12.725 23.670 1.00 95.56 416 TYR A N 1
ATOM 3301 C CA . TYR A 1 416 ? -8.506 -14.093 23.193 1.00 95.56 416 TYR A CA 1
ATOM 3302 C C . TYR A 1 416 ? -8.356 -15.105 24.336 1.00 95.56 416 TYR A C 1
ATOM 3304 O O . TYR A 1 416 ? -8.370 -16.308 24.098 1.00 95.56 416 TYR A O 1
ATOM 3312 N N . ASN A 1 417 ? -8.249 -14.626 25.583 1.00 94.62 417 ASN A N 1
ATOM 3313 C CA . ASN A 1 417 ? -8.059 -15.444 26.781 1.00 94.62 417 ASN A CA 1
ATOM 3314 C C . ASN A 1 417 ? -6.853 -16.398 26.665 1.00 94.62 417 ASN A C 1
ATOM 3316 O O . ASN A 1 417 ? -6.934 -17.576 27.010 1.00 94.62 417 ASN A O 1
ATOM 3320 N N . VAL A 1 418 ? -5.734 -15.871 26.164 1.00 92.44 418 VAL A N 1
ATOM 3321 C CA . VAL A 1 418 ? -4.480 -16.612 25.980 1.00 92.44 418 VAL A CA 1
ATOM 3322 C C . VAL A 1 418 ? -3.389 -16.090 26.909 1.00 92.44 418 VAL A C 1
ATOM 3324 O O . VAL A 1 418 ? -3.285 -14.890 27.168 1.00 92.44 418 VAL A O 1
ATOM 3327 N N . THR A 1 419 ? -2.562 -17.008 27.401 1.00 90.50 419 THR A N 1
ATOM 3328 C CA . THR A 1 419 ? -1.378 -16.721 28.233 1.00 90.50 419 THR A CA 1
ATOM 3329 C C . THR A 1 419 ? -0.087 -17.269 27.626 1.00 90.50 419 THR A C 1
ATOM 3331 O O . THR A 1 419 ? 0.999 -17.009 28.142 1.00 90.50 419 THR A O 1
ATOM 3334 N N . GLU A 1 420 ? -0.203 -18.022 26.533 1.00 90.44 420 GLU A N 1
ATOM 3335 C CA . GLU A 1 420 ? 0.892 -18.651 25.801 1.00 90.44 420 GLU A CA 1
ATOM 3336 C C . GLU A 1 420 ? 0.763 -18.340 24.309 1.00 90.44 420 GLU A C 1
ATOM 3338 O O . GLU A 1 420 ? -0.350 -18.165 23.804 1.00 90.44 420 GLU A O 1
ATOM 3343 N N . ASP A 1 421 ? 1.899 -18.289 23.617 1.00 85.06 421 ASP A N 1
ATOM 3344 C CA . ASP A 1 421 ? 1.958 -18.152 22.163 1.00 85.06 421 ASP A CA 1
ATOM 3345 C C . ASP A 1 421 ? 1.638 -19.471 21.428 1.00 85.06 421 ASP A C 1
ATOM 3347 O O . ASP A 1 421 ? 1.453 -20.527 22.038 1.00 85.06 421 ASP A O 1
ATOM 3351 N N . GLN A 1 422 ? 1.631 -19.427 20.092 1.00 83.00 422 GLN A N 1
ATOM 3352 C CA . GLN A 1 422 ? 1.354 -20.583 19.221 1.00 83.00 422 GLN A CA 1
ATOM 3353 C C . GLN A 1 422 ? 2.305 -21.781 19.396 1.00 83.00 422 GLN A C 1
ATOM 3355 O O . GLN A 1 422 ? 2.061 -22.858 18.857 1.00 83.00 422 GLN A O 1
ATOM 3360 N N . TYR A 1 423 ? 3.416 -21.599 20.110 1.00 81.88 423 TYR A N 1
ATOM 3361 C CA . TYR A 1 423 ? 4.402 -22.637 20.390 1.00 81.88 423 TYR A CA 1
ATOM 3362 C C . TYR A 1 423 ? 4.339 -23.115 21.847 1.00 81.88 423 TYR A C 1
ATOM 3364 O O . TYR A 1 423 ? 5.275 -23.776 22.302 1.00 81.88 423 TYR A O 1
ATOM 3372 N N . HIS A 1 424 ? 3.258 -22.793 22.569 1.00 84.12 424 HIS A N 1
ATOM 3373 C CA . HIS A 1 424 ? 3.051 -23.116 23.985 1.00 84.12 424 HIS A CA 1
ATOM 3374 C C . HIS A 1 424 ? 4.108 -22.511 24.910 1.00 84.12 424 HIS A C 1
ATOM 3376 O O . HIS A 1 424 ? 4.519 -23.117 25.903 1.00 84.12 424 HIS A O 1
ATOM 3382 N N . ARG A 1 425 ? 4.608 -21.320 24.571 1.00 85.50 425 ARG A N 1
ATOM 3383 C CA . ARG A 1 425 ? 5.541 -20.596 25.437 1.00 85.50 425 ARG A CA 1
ATOM 3384 C C . ARG A 1 425 ? 4.806 -19.469 26.146 1.00 85.50 425 ARG A C 1
ATOM 3386 O O . ARG A 1 425 ? 4.023 -18.776 25.497 1.00 85.50 425 ARG A O 1
ATOM 3393 N N . PRO A 1 426 ? 5.087 -19.229 27.436 1.00 89.50 426 PRO A N 1
ATOM 3394 C CA . PRO A 1 426 ? 4.475 -18.129 28.166 1.00 89.50 426 PRO A CA 1
ATOM 3395 C C . PRO A 1 426 ? 4.717 -16.785 27.476 1.00 89.50 426 PRO A C 1
ATOM 3397 O O . PRO A 1 426 ? 5.850 -16.460 27.103 1.00 89.50 426 PRO A O 1
ATOM 3400 N N . LEU A 1 427 ? 3.657 -15.991 27.343 1.00 88.06 427 LEU A N 1
ATOM 3401 C CA . LEU A 1 427 ? 3.769 -14.608 26.894 1.00 88.06 427 LEU A CA 1
ATOM 3402 C C . LEU A 1 427 ? 4.558 -13.791 27.928 1.00 88.06 427 LEU A C 1
ATOM 3404 O O . LEU A 1 427 ? 4.490 -14.043 29.133 1.00 88.06 427 LEU A O 1
ATOM 3408 N N . ARG A 1 428 ? 5.314 -12.789 27.466 1.00 85.06 428 ARG A N 1
ATOM 3409 C CA . ARG A 1 428 ? 6.007 -11.861 28.377 1.00 85.06 428 ARG A CA 1
ATOM 3410 C C . ARG A 1 428 ? 4.967 -11.104 29.206 1.00 85.06 428 ARG A C 1
ATOM 3412 O O . ARG A 1 428 ? 3.937 -10.715 28.667 1.00 85.06 428 ARG A O 1
ATOM 3419 N N . GLU A 1 429 ? 5.261 -10.816 30.474 1.00 80.06 429 GLU A N 1
ATOM 3420 C CA . GLU A 1 429 ? 4.307 -10.160 31.393 1.00 80.06 429 GLU A CA 1
ATOM 3421 C C . GLU A 1 429 ? 3.746 -8.824 30.868 1.00 80.06 429 GLU A C 1
ATOM 3423 O O . GLU A 1 429 ? 2.625 -8.441 31.189 1.00 80.06 429 GLU A O 1
ATOM 3428 N N . ASN A 1 430 ? 4.511 -8.114 30.038 1.00 83.88 430 ASN A N 1
ATOM 3429 C CA . ASN A 1 430 ? 4.145 -6.833 29.433 1.00 83.88 430 ASN A CA 1
ATOM 3430 C C . ASN A 1 430 ? 3.626 -6.943 27.983 1.00 83.88 430 ASN A C 1
ATOM 3432 O O . ASN A 1 430 ? 3.358 -5.916 27.351 1.00 83.88 430 ASN A O 1
ATOM 3436 N N . TYR A 1 431 ? 3.485 -8.156 27.441 1.00 86.38 431 TYR A N 1
ATOM 3437 C CA . TYR A 1 431 ? 2.924 -8.393 26.113 1.00 86.38 431 TYR A CA 1
ATOM 3438 C C . TYR A 1 431 ? 1.399 -8.501 26.210 1.00 86.38 431 TYR A C 1
ATOM 3440 O O . TYR A 1 431 ? 0.841 -9.544 26.534 1.00 86.38 431 TYR A O 1
ATOM 3448 N N . ILE A 1 432 ? 0.729 -7.374 25.976 1.00 89.38 432 ILE A N 1
ATOM 3449 C CA . ILE A 1 432 ? -0.718 -7.216 26.190 1.00 89.38 432 ILE A CA 1
ATOM 3450 C C . ILE A 1 432 ? -1.552 -7.270 24.897 1.00 89.38 432 ILE A C 1
ATOM 3452 O O . ILE A 1 432 ? -2.784 -7.314 24.969 1.00 89.38 432 ILE A O 1
ATOM 3456 N N . GLY A 1 433 ? -0.906 -7.306 23.728 1.00 90.06 433 GLY A N 1
ATOM 3457 C CA . GLY A 1 433 ? -1.556 -7.509 22.432 1.00 90.06 433 GLY A CA 1
ATOM 3458 C C . GLY A 1 433 ? -0.567 -7.566 21.267 1.00 90.06 433 GLY A C 1
ATOM 3459 O O . GLY A 1 433 ? 0.551 -7.063 21.388 1.00 90.06 433 GLY A O 1
ATOM 3460 N N . GLY A 1 434 ? -1.000 -8.188 20.171 1.00 89.44 434 GLY A N 1
ATOM 3461 C CA . GLY A 1 434 ? -0.222 -8.442 18.952 1.00 89.44 434 GLY A CA 1
ATOM 3462 C C . GLY A 1 434 ? -0.343 -9.893 18.473 1.00 89.44 434 GLY A C 1
ATOM 3463 O O . GLY A 1 434 ? -1.103 -10.681 19.045 1.00 89.44 434 GLY A O 1
ATOM 3464 N N . LEU A 1 435 ? 0.416 -10.260 17.440 1.00 85.81 435 LEU A N 1
ATOM 3465 C CA . LEU A 1 435 ? 0.302 -11.540 16.726 1.00 85.81 435 LEU A CA 1
ATOM 3466 C C . LEU A 1 435 ? 0.417 -12.777 17.624 1.00 85.81 435 LEU A C 1
ATOM 3468 O O . LEU A 1 435 ? -0.241 -13.785 17.376 1.00 85.81 435 LEU A O 1
ATOM 3472 N N . HIS A 1 436 ? 1.190 -12.720 18.713 1.00 89.44 436 HIS A N 1
ATOM 3473 C CA . HIS A 1 436 ? 1.305 -13.857 19.636 1.00 89.44 436 HIS A CA 1
ATOM 3474 C C . HIS A 1 436 ? 0.029 -14.136 20.439 1.00 89.44 436 HIS A C 1
ATOM 3476 O O . HIS A 1 436 ? -0.028 -15.140 21.145 1.00 89.44 436 HIS A O 1
ATOM 3482 N N . CYS A 1 437 ? -0.985 -13.278 20.332 1.00 92.88 437 CYS A N 1
ATOM 3483 C CA . CYS A 1 437 ? -2.251 -13.421 21.035 1.00 92.88 437 CYS A CA 1
ATOM 3484 C C . CYS A 1 437 ? -3.431 -13.830 20.149 1.00 92.88 437 CYS A C 1
ATOM 3486 O O . CYS A 1 437 ? -4.461 -14.236 20.679 1.00 92.88 437 CYS A O 1
ATOM 3488 N N . CYS A 1 438 ? -3.280 -13.746 18.830 1.00 92.75 438 CYS A N 1
ATOM 3489 C CA . CYS A 1 438 ? -4.309 -14.073 17.845 1.00 92.75 438 CYS A CA 1
ATOM 3490 C C . CYS A 1 438 ? -3.762 -15.059 16.805 1.00 92.75 438 CYS A C 1
ATOM 3492 O O . CYS A 1 438 ? -3.886 -14.850 15.610 1.00 92.75 438 CYS A O 1
ATOM 3494 N N . TYR A 1 439 ? -3.101 -16.127 17.242 1.00 91.31 439 TYR A N 1
ATOM 3495 C CA . TYR A 1 439 ? -2.609 -17.164 16.329 1.00 91.31 439 TYR A CA 1
ATOM 3496 C C . TYR A 1 439 ? -3.729 -18.119 15.886 1.00 91.31 439 TYR A C 1
ATOM 3498 O O . TYR A 1 439 ? -4.881 -17.995 16.317 1.00 91.31 439 TYR A O 1
ATOM 3506 N N . ASP A 1 440 ? -3.390 -19.077 15.020 1.00 91.38 440 ASP A N 1
ATOM 3507 C CA . ASP A 1 440 ? -4.355 -19.996 14.412 1.00 91.38 440 ASP A CA 1
ATOM 3508 C C . ASP A 1 440 ? -5.248 -20.692 15.450 1.00 91.38 440 ASP A C 1
ATOM 3510 O O . ASP A 1 440 ? -4.803 -21.070 16.534 1.00 91.38 440 ASP A O 1
ATOM 3514 N N . GLU A 1 441 ? -6.526 -20.853 15.104 1.00 90.38 441 GLU A N 1
ATOM 3515 C CA . GLU A 1 441 ? -7.568 -21.505 15.913 1.00 90.38 441 GLU A CA 1
ATOM 3516 C C . GLU A 1 441 ? -7.953 -20.802 17.228 1.00 90.38 441 GLU A C 1
ATOM 3518 O O . GLU A 1 441 ? -8.895 -21.241 17.899 1.00 90.38 441 GLU A O 1
ATOM 3523 N N . THR A 1 442 ? -7.313 -19.683 17.581 1.00 95.25 442 THR A N 1
ATOM 3524 C CA . THR A 1 442 ? -7.767 -18.851 18.703 1.00 95.25 442 THR A CA 1
ATOM 3525 C C . THR A 1 442 ? -9.139 -18.232 18.421 1.00 95.25 442 THR A C 1
ATOM 3527 O O . THR A 1 442 ? -9.616 -18.170 17.282 1.00 95.25 442 THR A O 1
ATOM 3530 N N . GLN A 1 443 ? -9.824 -17.794 19.480 1.00 95.81 443 GLN A N 1
ATOM 3531 C CA . GLN A 1 443 ? -11.147 -17.192 19.364 1.00 95.81 443 GLN A CA 1
ATOM 3532 C C . GLN A 1 443 ? -11.257 -15.943 20.231 1.00 95.81 443 GLN A C 1
ATOM 3534 O O . GLN A 1 443 ? -11.099 -15.998 21.449 1.00 95.81 443 GLN A O 1
ATOM 3539 N N . CYS A 1 444 ? -11.582 -14.822 19.597 1.00 96.31 444 CYS A N 1
ATOM 3540 C CA . CYS A 1 444 ? -11.913 -13.595 20.288 1.00 96.31 444 CYS A CA 1
ATOM 3541 C C . CYS A 1 444 ? -13.253 -13.731 21.024 1.00 96.31 444 CYS A C 1
ATOM 3543 O O . CYS A 1 444 ? -14.209 -14.333 20.525 1.00 96.31 444 CYS A O 1
ATOM 3545 N N . GLN A 1 445 ? -13.333 -13.130 22.207 1.00 96.19 445 GLN A N 1
ATOM 3546 C CA . GLN A 1 445 ? -14.467 -13.224 23.113 1.00 96.19 445 GLN A CA 1
ATOM 3547 C C . GLN A 1 445 ? -15.791 -12.851 22.430 1.00 96.19 445 GLN A C 1
ATOM 3549 O O . GLN A 1 445 ? -15.963 -11.746 21.908 1.00 96.19 445 GLN A O 1
ATOM 3554 N N . LEU A 1 446 ? -16.759 -13.767 22.505 1.00 95.69 446 LEU A N 1
ATOM 3555 C CA . LEU A 1 446 ? -18.107 -13.593 21.966 1.00 95.69 446 LEU A CA 1
ATOM 3556 C C . LEU A 1 446 ? -19.063 -12.944 22.966 1.00 95.69 446 LEU A C 1
ATOM 3558 O O . LEU A 1 446 ? -18.932 -13.104 24.180 1.00 95.69 446 LEU A O 1
ATOM 3562 N N . LYS A 1 447 ? -20.065 -12.234 22.438 1.00 94.75 447 LYS A N 1
ATOM 3563 C CA . LYS A 1 447 ? -21.223 -11.787 23.219 1.00 94.75 447 LYS A CA 1
ATOM 3564 C C . LYS A 1 447 ? -22.019 -13.001 23.702 1.00 94.75 447 LYS A C 1
ATOM 3566 O O . LYS A 1 447 ? -22.129 -14.010 23.004 1.00 94.75 447 LYS A O 1
ATOM 3571 N N . GLU A 1 448 ? -22.596 -12.886 24.892 1.00 91.62 448 GLU A N 1
ATOM 3572 C CA . GLU A 1 448 ? -23.3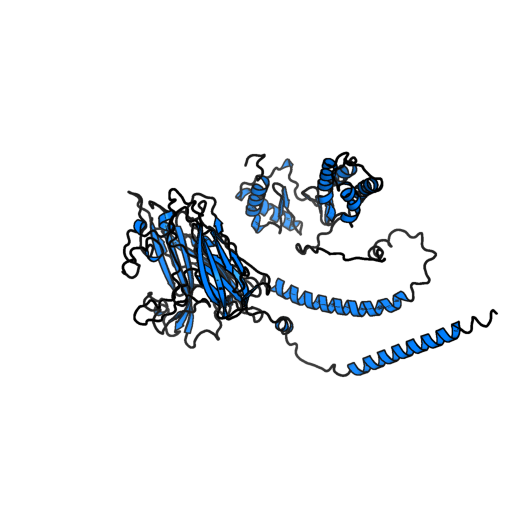60 -13.967 25.512 1.00 91.62 448 GLU A CA 1
ATOM 3573 C C . GLU A 1 448 ? -24.526 -14.424 24.615 1.00 91.62 448 GLU A C 1
ATOM 3575 O O . GLU A 1 448 ? -25.234 -13.607 24.024 1.00 91.62 448 GLU A O 1
ATOM 3580 N N . GLY A 1 449 ? -24.699 -15.741 24.475 1.00 84.62 449 GLY A N 1
ATOM 3581 C CA . GLY A 1 449 ? -25.763 -16.340 23.661 1.00 84.62 449 GLY A CA 1
ATOM 3582 C C . GLY A 1 449 ? -25.550 -16.283 22.142 1.00 84.62 449 GLY A C 1
ATOM 3583 O O . GLY A 1 449 ? -26.398 -16.780 21.401 1.00 84.62 449 GLY A O 1
ATOM 3584 N N . VAL A 1 450 ? -24.439 -15.724 21.649 1.00 86.56 450 VAL A N 1
ATOM 3585 C CA . VAL A 1 450 ? -24.136 -15.721 20.214 1.00 86.56 450 VAL A CA 1
ATOM 3586 C C . VAL A 1 450 ? -23.533 -17.058 19.798 1.00 86.56 450 VAL A C 1
ATOM 3588 O O . VAL A 1 450 ? -22.424 -17.410 20.191 1.00 86.56 450 VAL A O 1
ATOM 3591 N N . GLN A 1 451 ? -24.244 -17.778 18.932 1.00 77.62 451 GLN A N 1
ATOM 3592 C CA . GLN A 1 451 ? -23.684 -18.873 18.148 1.00 77.62 451 GLN A CA 1
ATOM 3593 C C . GLN A 1 451 ? -23.719 -18.503 16.670 1.00 77.62 451 GLN A C 1
ATOM 3595 O O . GLN A 1 451 ? -24.696 -17.942 16.176 1.00 77.62 451 GLN A O 1
ATOM 3600 N N . GLY A 1 452 ? -22.618 -18.773 15.975 1.00 75.00 452 GLY A N 1
ATOM 3601 C CA . GLY A 1 452 ? -22.429 -18.386 14.586 1.00 75.00 452 GLY A CA 1
ATOM 3602 C C . GLY A 1 452 ? -22.159 -19.572 13.693 1.00 75.00 452 GLY A C 1
ATOM 3603 O O . GLY A 1 452 ? -21.344 -20.430 14.030 1.00 75.00 452 GLY A O 1
ATOM 3604 N N . GLN A 1 453 ? -22.800 -19.591 12.527 1.00 85.88 453 GLN A N 1
ATOM 3605 C CA . GLN A 1 453 ? -22.451 -20.543 11.486 1.00 85.88 453 GLN A CA 1
ATOM 3606 C C . GLN A 1 453 ? -21.048 -20.230 10.958 1.00 85.88 453 GLN A C 1
ATOM 3608 O O . GLN A 1 453 ? -20.715 -19.079 10.649 1.00 85.88 453 GLN A O 1
ATOM 3613 N N . LYS A 1 454 ? -20.243 -21.284 10.833 1.00 92.81 454 LYS A N 1
ATOM 3614 C CA . LYS A 1 454 ? -18.962 -21.220 10.143 1.00 92.81 454 LYS A CA 1
ATOM 3615 C C . LYS A 1 454 ? -19.172 -20.944 8.654 1.00 92.81 454 LYS A C 1
ATOM 3617 O O . LYS A 1 454 ? -20.117 -21.457 8.059 1.00 92.81 454 LYS A O 1
ATOM 3622 N N . ARG A 1 455 ? -18.286 -20.152 8.059 1.00 93.62 455 ARG A N 1
ATOM 3623 C CA . ARG A 1 455 ? -18.265 -19.874 6.621 1.00 93.62 455 ARG A CA 1
ATOM 3624 C C . ARG A 1 455 ? -16.972 -20.374 6.015 1.00 93.62 455 ARG A C 1
ATOM 3626 O O . ARG A 1 455 ? -15.921 -20.242 6.637 1.00 93.62 455 ARG A O 1
ATOM 3633 N N . THR A 1 456 ? -17.068 -20.893 4.802 1.00 96.12 456 THR A N 1
ATOM 3634 C CA . THR A 1 456 ? -15.916 -21.246 3.982 1.00 96.12 456 THR A CA 1
ATOM 3635 C C . THR A 1 456 ? -15.531 -20.043 3.128 1.00 96.12 456 THR A C 1
ATOM 3637 O O . THR A 1 456 ? -16.365 -19.480 2.423 1.00 96.12 456 THR A O 1
ATOM 3640 N N . LEU A 1 457 ? -14.276 -19.627 3.244 1.00 96.50 457 LEU A N 1
ATOM 3641 C CA . LEU A 1 457 ? -13.714 -18.414 2.667 1.00 96.50 457 LEU A CA 1
ATOM 3642 C C . LEU A 1 457 ? -12.413 -18.734 1.925 1.00 96.50 457 LEU A C 1
ATOM 3644 O O . LEU A 1 457 ? -11.790 -19.775 2.141 1.00 96.50 457 LEU A O 1
ATOM 3648 N N . TYR A 1 458 ? -12.008 -17.810 1.061 1.00 96.44 458 TYR A N 1
ATOM 3649 C CA . TYR A 1 458 ? -10.799 -17.899 0.250 1.00 96.44 458 TYR A CA 1
ATOM 3650 C C . TYR A 1 458 ? -10.109 -16.541 0.225 1.00 96.44 458 TYR A C 1
ATOM 3652 O O . TYR A 1 458 ? -10.779 -15.508 0.246 1.00 96.44 458 TYR A O 1
ATOM 3660 N N . LEU A 1 459 ? -8.784 -16.526 0.094 1.00 95.38 459 LEU A N 1
ATOM 3661 C CA . LEU A 1 459 ? -8.080 -15.335 -0.357 1.00 95.38 459 LEU A CA 1
ATOM 3662 C C . LEU A 1 459 ? -8.054 -15.365 -1.887 1.00 95.38 459 LEU A C 1
ATOM 3664 O O . LEU A 1 459 ? -7.425 -16.238 -2.485 1.00 95.38 459 LEU A O 1
ATOM 3668 N N . LYS A 1 460 ? -8.754 -14.428 -2.523 1.00 95.31 460 LYS A N 1
ATOM 3669 C CA . LYS A 1 460 ? -8.655 -14.179 -3.961 1.00 95.31 460 LYS A CA 1
ATOM 3670 C C . LYS A 1 460 ? -7.553 -13.155 -4.178 1.00 95.31 460 LYS A C 1
ATOM 3672 O O . LYS A 1 460 ? -7.605 -12.084 -3.577 1.00 95.31 460 LYS A O 1
ATOM 3677 N N . TYR A 1 461 ? -6.592 -13.464 -5.038 1.00 93.88 461 TYR A N 1
ATOM 3678 C CA . TYR A 1 461 ? -5.493 -12.551 -5.333 1.00 93.88 461 TYR A CA 1
ATOM 3679 C C . TYR A 1 461 ? -5.257 -12.392 -6.829 1.00 93.88 461 TYR A C 1
ATOM 3681 O O . TYR A 1 461 ? -5.438 -13.329 -7.604 1.00 93.88 461 TYR A O 1
ATOM 3689 N N . THR A 1 462 ? -4.876 -11.183 -7.226 1.00 93.50 462 THR A N 1
ATOM 3690 C CA . THR A 1 462 ? -4.573 -10.801 -8.604 1.00 93.50 462 THR A CA 1
ATOM 3691 C C . THR A 1 462 ? -3.103 -10.441 -8.685 1.00 93.50 462 THR A C 1
ATOM 3693 O O . THR A 1 462 ? -2.635 -9.585 -7.940 1.00 93.50 462 THR A O 1
ATOM 3696 N N . VAL A 1 463 ? -2.373 -11.094 -9.586 1.00 94.81 463 VAL A N 1
ATOM 3697 C CA . VAL A 1 463 ? -0.950 -10.817 -9.815 1.00 94.81 463 VAL A CA 1
ATOM 3698 C C . VAL A 1 463 ? -0.804 -10.115 -11.155 1.00 94.81 463 VAL A C 1
ATOM 3700 O O . VAL A 1 463 ? -1.430 -10.521 -12.135 1.00 94.81 463 VAL A O 1
ATOM 3703 N N . HIS A 1 464 ? 0.032 -9.082 -11.204 1.00 94.62 464 HIS A N 1
ATOM 3704 C CA . HIS A 1 464 ? 0.436 -8.390 -12.425 1.00 94.62 464 HIS A CA 1
ATOM 3705 C C . HIS A 1 464 ? 1.918 -8.647 -12.682 1.00 94.62 464 HIS A C 1
ATOM 3707 O O . HIS A 1 464 ? 2.734 -8.479 -11.774 1.00 94.62 464 HIS A O 1
ATOM 3713 N N . TRP A 1 465 ? 2.280 -9.047 -13.899 1.00 95.62 465 TRP A N 1
ATOM 3714 C CA . TRP A 1 465 ? 3.669 -9.358 -14.250 1.00 95.62 465 TRP A CA 1
ATOM 3715 C C . TRP A 1 465 ? 3.952 -9.157 -15.737 1.00 95.62 465 TRP A C 1
ATOM 3717 O O . TRP A 1 465 ? 3.040 -8.991 -16.540 1.00 95.62 465 TRP A O 1
ATOM 3727 N N . MET A 1 466 ? 5.224 -9.200 -16.111 1.00 94.44 466 MET A N 1
ATOM 3728 C CA . MET A 1 466 ? 5.697 -9.219 -17.495 1.00 94.44 466 MET A CA 1
ATOM 3729 C C . MET A 1 466 ? 6.632 -10.412 -17.685 1.00 94.44 466 MET A C 1
ATOM 3731 O O . MET A 1 466 ? 7.291 -10.831 -16.732 1.00 94.44 466 MET A O 1
ATOM 3735 N N . ASP A 1 467 ? 6.698 -10.960 -18.898 1.00 93.62 467 ASP A N 1
ATOM 3736 C CA . ASP A 1 467 ? 7.767 -11.910 -19.224 1.00 93.62 467 ASP A CA 1
ATOM 3737 C C . ASP A 1 467 ? 9.118 -11.188 -19.154 1.00 93.62 467 ASP A C 1
ATOM 3739 O O . ASP A 1 467 ? 9.199 -9.998 -19.465 1.00 93.62 467 ASP A O 1
ATOM 3743 N N . TRP A 1 468 ? 10.165 -11.886 -18.711 1.00 91.38 468 TRP A N 1
ATOM 3744 C CA . TRP A 1 468 ? 11.489 -11.285 -18.597 1.00 91.38 468 TRP A CA 1
ATOM 3745 C C . TRP A 1 468 ? 12.035 -10.846 -19.962 1.00 91.38 468 TRP A C 1
ATOM 3747 O O . TRP A 1 468 ? 12.072 -11.624 -20.916 1.00 91.38 468 TRP A O 1
ATOM 3757 N N . GLU A 1 469 ? 12.521 -9.607 -20.021 1.00 88.31 469 GLU A N 1
ATOM 3758 C CA . GLU A 1 469 ? 13.227 -9.020 -21.157 1.00 88.31 469 GLU A CA 1
ATOM 3759 C C . GLU A 1 469 ? 14.464 -8.279 -20.634 1.00 88.31 469 GLU A C 1
ATOM 3761 O O . GLU A 1 469 ? 14.422 -7.708 -19.546 1.00 88.31 469 GLU A O 1
ATOM 3766 N N . GLU A 1 470 ? 15.552 -8.229 -21.410 1.00 86.19 470 GLU A N 1
ATOM 3767 C CA . GLU A 1 470 ? 16.802 -7.551 -21.003 1.00 86.19 470 GLU A CA 1
ATOM 3768 C C . GLU A 1 470 ? 16.621 -6.051 -20.714 1.00 86.19 470 GLU A C 1
ATOM 3770 O O . GLU A 1 470 ? 17.422 -5.455 -20.001 1.00 86.19 470 GLU A O 1
ATOM 3775 N N . SER A 1 471 ? 15.557 -5.436 -21.239 1.00 84.56 471 SER A N 1
ATOM 3776 C CA . SER A 1 471 ? 15.205 -4.042 -20.959 1.00 84.56 471 SER A CA 1
ATOM 3777 C C . SER A 1 471 ? 14.602 -3.816 -19.570 1.00 84.56 471 SER A C 1
ATOM 3779 O O . SER A 1 471 ? 14.445 -2.663 -19.168 1.00 84.56 471 SER A O 1
ATOM 3781 N N . ILE A 1 472 ? 14.203 -4.876 -18.860 1.00 90.38 472 ILE A N 1
ATOM 3782 C CA . ILE A 1 472 ? 13.635 -4.767 -17.515 1.00 90.38 472 ILE A CA 1
ATOM 3783 C C . ILE A 1 472 ? 14.764 -4.543 -16.516 1.00 90.38 472 ILE A C 1
ATOM 3785 O O . ILE A 1 472 ? 15.748 -5.278 -16.487 1.00 90.38 472 ILE A O 1
ATOM 3789 N N . VAL A 1 473 ? 14.586 -3.551 -15.648 1.00 93.50 473 VAL A N 1
ATOM 3790 C CA . VAL A 1 473 ? 15.546 -3.234 -14.593 1.00 93.50 473 VAL A CA 1
ATOM 3791 C C . VAL A 1 473 ? 15.110 -3.921 -13.291 1.00 93.50 473 VAL A C 1
ATOM 3793 O O . VAL A 1 473 ? 14.052 -3.582 -12.749 1.00 93.50 473 VAL A O 1
ATOM 3796 N N . PRO A 1 474 ? 15.889 -4.885 -12.762 1.00 94.38 474 PRO A N 1
ATOM 3797 C CA . PRO A 1 474 ? 15.560 -5.547 -11.506 1.00 94.38 474 PRO A CA 1
ATOM 3798 C C . PRO A 1 474 ? 15.532 -4.563 -10.337 1.00 94.38 474 PRO A C 1
ATOM 3800 O O . PRO A 1 474 ? 16.434 -3.736 -10.195 1.00 94.38 474 PRO A O 1
ATOM 3803 N N . VAL A 1 475 ? 14.539 -4.702 -9.460 1.00 95.12 475 VAL A N 1
ATOM 3804 C CA . VAL A 1 475 ? 14.519 -4.002 -8.167 1.00 95.12 475 VAL A CA 1
ATOM 3805 C C . VAL A 1 475 ? 14.878 -4.947 -7.029 1.00 95.12 475 VAL A C 1
ATOM 3807 O O . VAL A 1 475 ? 14.455 -6.104 -7.006 1.00 95.12 475 VAL A O 1
ATOM 3810 N N . ARG A 1 476 ? 15.624 -4.417 -6.064 1.00 94.00 476 ARG A N 1
ATOM 3811 C CA . ARG A 1 476 ? 15.825 -4.992 -4.735 1.00 94.00 476 ARG A CA 1
ATOM 3812 C C . ARG A 1 476 ? 14.724 -4.510 -3.805 1.00 94.00 476 ARG A C 1
ATOM 3814 O O . ARG A 1 476 ? 14.342 -3.339 -3.858 1.00 94.00 476 ARG A O 1
ATOM 3821 N N . VAL A 1 477 ? 14.230 -5.401 -2.953 1.00 94.19 477 VAL A N 1
ATOM 3822 C CA . VAL A 1 477 ? 13.132 -5.107 -2.021 1.00 94.19 477 VAL A CA 1
ATOM 3823 C C . VAL A 1 477 ? 13.673 -5.075 -0.601 1.00 94.19 477 VAL A C 1
ATOM 3825 O O . VAL A 1 477 ? 14.153 -6.081 -0.094 1.00 94.19 477 VAL A O 1
ATOM 3828 N N . TYR A 1 478 ? 13.548 -3.930 0.059 1.00 93.75 478 TYR A N 1
ATOM 3829 C CA . TYR A 1 478 ? 13.892 -3.752 1.463 1.00 93.75 478 TYR A CA 1
ATOM 3830 C C . TYR A 1 478 ? 12.622 -3.528 2.278 1.00 93.75 478 TYR A C 1
ATOM 3832 O O . TYR A 1 478 ? 11.839 -2.629 1.972 1.00 93.75 478 TYR A O 1
ATOM 3840 N N . ILE A 1 479 ? 12.444 -4.311 3.341 1.00 93.56 479 ILE A N 1
ATOM 3841 C CA . ILE A 1 479 ? 11.464 -4.025 4.392 1.00 93.56 479 ILE A CA 1
ATOM 3842 C C . ILE A 1 479 ? 12.234 -3.614 5.640 1.00 93.56 479 ILE A C 1
ATOM 3844 O O . ILE A 1 479 ? 13.019 -4.385 6.195 1.00 93.56 479 ILE A O 1
ATOM 3848 N N . LEU A 1 480 ? 12.027 -2.367 6.038 1.00 94.06 480 LEU A N 1
ATOM 3849 C CA . LEU A 1 480 ? 12.655 -1.730 7.182 1.00 94.06 480 LEU A CA 1
ATOM 3850 C C . LEU A 1 480 ? 11.699 -1.782 8.376 1.00 94.06 480 LEU A C 1
ATOM 3852 O O . LEU A 1 480 ? 10.496 -1.604 8.199 1.00 94.06 480 LEU A O 1
ATOM 3856 N N . ASP A 1 481 ? 12.229 -1.987 9.578 1.00 94.31 481 ASP A N 1
ATOM 3857 C CA . ASP A 1 481 ? 11.451 -2.103 10.815 1.00 94.31 481 ASP A CA 1
ATOM 3858 C C . ASP A 1 481 ? 11.952 -1.083 11.843 1.00 94.31 481 ASP A C 1
ATOM 3860 O O . ASP A 1 481 ? 13.134 -1.060 12.185 1.00 94.31 481 ASP A O 1
ATOM 3864 N N . VAL A 1 482 ? 11.056 -0.237 12.362 1.00 95.38 482 VAL A N 1
ATOM 3865 C CA . VAL A 1 482 ? 11.400 0.761 13.390 1.00 95.38 482 VAL A CA 1
ATOM 3866 C C . VAL A 1 482 ? 11.796 0.138 14.736 1.00 95.38 482 VAL A C 1
ATOM 3868 O O . VAL A 1 482 ? 12.297 0.828 15.620 1.00 95.38 482 VAL A O 1
ATOM 3871 N N . THR A 1 483 ? 11.547 -1.155 14.932 1.00 92.31 483 THR A N 1
ATOM 3872 C CA . THR A 1 483 ? 11.964 -1.882 16.136 1.00 92.31 483 THR A CA 1
ATOM 3873 C C . THR A 1 483 ? 13.359 -2.491 16.022 1.00 92.31 483 THR A C 1
ATOM 3875 O O . THR A 1 483 ? 13.847 -3.030 17.015 1.00 92.31 483 THR A O 1
ATOM 3878 N N . ASP A 1 484 ? 14.007 -2.391 14.856 1.00 90.56 484 ASP A N 1
ATOM 3879 C CA . ASP A 1 484 ? 15.330 -2.959 14.628 1.00 90.56 484 ASP A CA 1
ATOM 3880 C C . ASP A 1 484 ? 16.390 -2.347 15.557 1.00 90.56 484 ASP A C 1
ATOM 3882 O O . ASP A 1 484 ? 16.702 -1.157 15.494 1.00 90.56 484 ASP A O 1
ATOM 3886 N N . THR A 1 485 ? 16.981 -3.186 16.409 1.00 85.81 485 THR A N 1
ATOM 3887 C CA . THR A 1 485 ? 18.051 -2.794 17.340 1.00 85.81 485 THR A CA 1
ATOM 3888 C C . THR A 1 485 ? 19.457 -2.890 16.743 1.00 85.81 485 THR A C 1
ATOM 3890 O O . THR A 1 485 ? 20.431 -2.547 17.411 1.00 85.81 485 THR A O 1
ATOM 3893 N N . GLY A 1 486 ? 19.599 -3.410 15.519 1.00 77.50 486 GLY A N 1
ATOM 3894 C CA . GLY A 1 486 ? 20.898 -3.713 14.912 1.00 77.50 486 GLY A CA 1
ATOM 3895 C C . GLY A 1 486 ? 21.615 -4.924 15.529 1.00 77.50 486 GLY A C 1
ATOM 3896 O O . GLY A 1 486 ? 22.673 -5.322 15.042 1.00 77.50 486 GLY A O 1
ATOM 3897 N N . GLU A 1 487 ? 21.048 -5.562 16.560 1.00 72.38 487 GLU A N 1
ATOM 3898 C CA . GLU A 1 487 ? 21.587 -6.802 17.119 1.00 72.38 487 GLU A CA 1
ATOM 3899 C C . GLU A 1 487 ? 21.403 -7.949 16.121 1.00 72.38 487 GLU A C 1
ATOM 3901 O O . GLU A 1 487 ? 20.319 -8.158 15.565 1.00 72.38 487 GLU A O 1
ATOM 3906 N N . ARG A 1 488 ? 22.487 -8.681 15.866 1.00 67.81 488 ARG A N 1
ATOM 3907 C CA . ARG A 1 488 ? 22.531 -9.819 14.942 1.00 67.81 488 ARG A CA 1
ATOM 3908 C C . ARG A 1 488 ? 23.317 -10.953 15.604 1.00 67.81 488 ARG A C 1
ATOM 3910 O O . ARG A 1 488 ? 24.460 -11.213 15.242 1.00 67.81 488 ARG A O 1
ATOM 3917 N N . SER A 1 489 ? 22.749 -11.582 16.636 1.00 52.66 489 SER A N 1
ATOM 3918 C CA . SER A 1 489 ? 23.354 -12.761 17.276 1.00 52.66 489 SER A CA 1
ATOM 3919 C C . SER A 1 489 ? 22.678 -14.049 16.797 1.00 52.66 489 SER A C 1
ATOM 3921 O O . SER A 1 489 ? 21.456 -14.205 16.842 1.00 52.66 489 SER A O 1
ATOM 3923 N N . VAL A 1 490 ? 23.493 -14.984 16.304 1.00 52.03 490 VAL A N 1
ATOM 3924 C CA . VAL A 1 490 ? 23.062 -16.329 15.904 1.00 52.03 490 VAL A CA 1
ATOM 3925 C C . VAL A 1 490 ? 23.418 -17.276 17.043 1.00 52.03 490 VAL A C 1
ATOM 3927 O O . VAL A 1 490 ? 24.496 -17.864 17.054 1.00 52.03 490 VAL A O 1
ATOM 3930 N N . ASP A 1 491 ? 22.545 -17.388 18.039 1.00 40.62 491 ASP A N 1
ATOM 3931 C CA . ASP A 1 491 ? 22.688 -18.424 19.061 1.00 40.62 491 ASP A CA 1
ATOM 3932 C C . ASP A 1 491 ? 21.944 -19.684 18.594 1.00 40.62 491 ASP A C 1
ATOM 3934 O O . ASP A 1 491 ? 20.716 -19.695 18.498 1.00 40.62 491 ASP A O 1
ATOM 3938 N N . GLN A 1 492 ? 22.690 -20.744 18.259 1.00 41.59 492 GLN A N 1
ATOM 3939 C CA . GLN A 1 492 ? 22.163 -22.008 17.711 1.00 41.59 492 GLN A CA 1
ATOM 3940 C C . GLN A 1 492 ? 21.257 -22.776 18.694 1.00 41.59 492 GLN A C 1
ATOM 3942 O O . GLN A 1 492 ? 20.636 -23.769 18.318 1.00 41.59 492 GLN A O 1
ATOM 3947 N N . SER A 1 493 ? 21.191 -22.342 19.955 1.00 39.19 493 SER A N 1
ATOM 3948 C CA . SER A 1 493 ? 20.468 -23.015 21.037 1.00 39.19 493 SER A CA 1
ATOM 3949 C C . SER A 1 493 ? 19.004 -22.582 21.194 1.00 39.19 493 SER A C 1
ATOM 3951 O O . SER A 1 493 ? 18.238 -23.254 21.885 1.00 39.19 493 SER A O 1
ATOM 3953 N N . SER A 1 494 ? 18.578 -21.504 20.528 1.00 38.00 494 SER A N 1
ATOM 3954 C CA . SER A 1 494 ? 17.181 -21.067 20.511 1.00 38.00 494 SER A CA 1
ATOM 3955 C C . SER A 1 494 ? 16.730 -20.887 19.066 1.00 38.00 494 SER A C 1
ATOM 3957 O O . SER A 1 494 ? 17.447 -20.280 18.279 1.00 38.00 494 SER A O 1
ATOM 3959 N N . SER A 1 495 ? 15.540 -21.365 18.687 1.00 39.25 495 SER A N 1
ATOM 3960 C CA . SER A 1 495 ? 15.013 -21.203 17.316 1.00 39.25 495 SER A CA 1
ATOM 3961 C C . SER A 1 495 ? 14.691 -19.741 16.940 1.00 39.25 495 SER A C 1
ATOM 3963 O O . SER A 1 495 ? 14.010 -19.490 15.950 1.00 39.25 495 SER A O 1
ATOM 3965 N N . TYR A 1 496 ? 15.168 -18.790 17.744 1.00 41.88 496 TYR A N 1
ATOM 3966 C CA . TYR A 1 496 ? 15.242 -17.370 17.470 1.00 41.88 496 TYR A CA 1
ATOM 3967 C C . TYR A 1 496 ? 16.711 -16.969 17.484 1.00 41.88 496 TYR A C 1
ATOM 3969 O O . TYR A 1 496 ? 17.238 -16.540 18.511 1.00 41.88 496 TYR A O 1
ATOM 3977 N N . SER A 1 497 ? 17.377 -17.033 16.334 1.00 40.62 497 SER A N 1
ATOM 3978 C CA . SER A 1 497 ? 18.430 -16.048 16.090 1.00 40.62 497 SER A CA 1
ATOM 3979 C C . SER A 1 497 ? 17.789 -14.684 16.353 1.00 40.62 497 SER A C 1
ATOM 3981 O O . SER A 1 497 ? 16.846 -14.317 15.645 1.00 40.62 497 SER A O 1
ATOM 3983 N N . ARG A 1 498 ? 18.194 -13.984 17.419 1.00 50.69 498 ARG A N 1
ATOM 3984 C CA . ARG A 1 498 ? 17.642 -12.668 17.760 1.00 50.69 498 ARG A CA 1
ATOM 3985 C C . ARG A 1 498 ? 18.200 -11.670 16.756 1.00 50.69 498 ARG A C 1
ATOM 3987 O O . ARG A 1 498 ? 19.164 -10.958 17.018 1.00 50.69 498 ARG A O 1
ATOM 3994 N N . ILE A 1 499 ? 17.609 -11.678 15.570 1.00 59.34 499 ILE A N 1
ATOM 3995 C CA . ILE A 1 499 ? 17.604 -10.523 14.693 1.00 59.34 499 ILE A CA 1
ATOM 3996 C C . ILE A 1 499 ? 16.830 -9.464 15.477 1.00 59.34 499 ILE A C 1
ATOM 3998 O O . ILE A 1 499 ? 15.736 -9.739 15.964 1.00 59.34 499 ILE A O 1
ATOM 4002 N N . GLY A 1 500 ? 17.419 -8.288 15.657 1.00 69.88 500 GLY A N 1
ATOM 4003 C CA . GLY A 1 500 ? 16.863 -7.191 16.450 1.00 69.88 500 GLY A CA 1
ATOM 4004 C C . GLY A 1 500 ? 15.480 -6.674 16.029 1.00 69.88 500 GLY A C 1
ATOM 4005 O O . GLY A 1 500 ? 14.969 -5.786 16.698 1.00 69.88 500 GLY A O 1
ATOM 4006 N N . CYS A 1 501 ? 14.876 -7.202 14.960 1.00 85.94 501 CYS A N 1
ATOM 4007 C CA . CYS A 1 501 ? 13.562 -6.807 14.456 1.00 85.94 501 CYS A CA 1
ATOM 4008 C C . CYS A 1 501 ? 12.443 -7.528 15.220 1.00 85.94 501 CYS A C 1
ATOM 4010 O O . CYS A 1 501 ? 12.347 -8.757 15.186 1.00 85.94 501 CYS A O 1
ATOM 4012 N N . GLN A 1 502 ? 11.600 -6.767 15.913 1.00 86.56 502 GLN A N 1
ATOM 4013 C CA . GLN A 1 502 ? 10.474 -7.282 16.698 1.00 86.56 502 GLN A CA 1
ATOM 4014 C C . GLN A 1 502 ? 9.158 -7.284 15.913 1.00 86.56 502 GLN A C 1
ATOM 4016 O O . GLN A 1 502 ? 8.214 -7.924 16.371 1.00 86.56 502 GLN A O 1
ATOM 4021 N N . VAL A 1 503 ? 9.097 -6.614 14.752 1.00 88.25 503 VAL A N 1
ATOM 4022 C CA . VAL A 1 503 ? 7.925 -6.423 13.873 1.00 88.25 503 VAL A CA 1
ATOM 4023 C C . VAL A 1 503 ? 6.816 -5.572 14.497 1.00 88.25 503 VAL A C 1
ATOM 4025 O O . VAL A 1 503 ? 6.317 -4.640 13.866 1.00 88.25 503 VAL A O 1
ATOM 4028 N N . GLU A 1 504 ? 6.455 -5.855 15.746 1.00 90.25 504 GLU A N 1
ATOM 4029 C CA . GLU A 1 504 ? 5.383 -5.195 16.478 1.00 90.25 504 GLU A CA 1
ATOM 4030 C C . GLU A 1 504 ? 5.862 -4.589 17.795 1.00 90.25 504 GLU A C 1
ATOM 4032 O O . GLU A 1 504 ? 6.789 -5.071 18.451 1.00 90.25 504 GLU A O 1
ATOM 4037 N N . TYR A 1 505 ? 5.178 -3.535 18.228 1.00 90.81 505 TYR A N 1
ATOM 4038 C CA . TYR A 1 505 ? 5.397 -2.924 19.530 1.00 90.81 505 TYR A CA 1
ATOM 4039 C C . TYR A 1 505 ? 4.111 -2.343 20.119 1.00 90.81 505 TYR A C 1
ATOM 4041 O O . TYR A 1 505 ? 3.073 -2.255 19.468 1.00 90.81 505 TYR A O 1
ATOM 4049 N N . ASN A 1 506 ? 4.188 -1.939 21.388 1.00 90.38 506 ASN A N 1
ATOM 4050 C CA . ASN A 1 506 ? 3.096 -1.271 22.091 1.00 90.38 506 ASN A CA 1
ATOM 4051 C C . ASN A 1 506 ? 3.356 0.237 22.173 1.00 90.38 506 ASN A C 1
ATOM 4053 O O . ASN A 1 506 ? 4.479 0.664 22.468 1.00 90.38 506 ASN A O 1
ATOM 4057 N N . VAL A 1 507 ? 2.302 1.025 21.974 1.00 90.25 507 VAL A N 1
ATOM 4058 C CA . VAL A 1 507 ? 2.280 2.474 22.204 1.00 90.25 507 VAL A CA 1
ATOM 4059 C C . VAL A 1 507 ? 1.447 2.723 23.462 1.00 90.25 507 VAL A C 1
ATOM 4061 O O . VAL A 1 507 ? 0.231 2.513 23.444 1.00 90.25 507 VAL A O 1
ATOM 4064 N N . PRO A 1 508 ? 2.065 3.111 24.590 1.00 86.81 508 PRO A N 1
ATOM 4065 C CA . PRO A 1 508 ? 1.336 3.326 25.831 1.00 86.81 508 PRO A CA 1
ATOM 4066 C C . PRO A 1 508 ? 0.437 4.562 25.732 1.00 86.81 508 PRO A C 1
ATOM 4068 O O . PRO A 1 508 ? 0.788 5.560 25.106 1.00 86.81 508 PRO A O 1
ATOM 4071 N N . GLN A 1 509 ? -0.714 4.513 26.405 1.00 85.38 509 GLN A N 1
ATOM 4072 C CA . GLN A 1 509 ? -1.587 5.677 26.514 1.00 85.38 509 GLN A CA 1
ATOM 4073 C C . GLN A 1 509 ? -0.915 6.776 27.339 1.00 85.38 509 GLN A C 1
ATOM 4075 O O . GLN A 1 509 ? -0.356 6.509 28.406 1.00 85.38 509 GLN A O 1
ATOM 4080 N N . CYS A 1 510 ? -1.043 8.026 26.902 1.00 76.50 510 CYS A N 1
ATOM 4081 C CA . CYS A 1 510 ? -0.629 9.149 27.724 1.00 76.50 510 CYS A CA 1
ATOM 4082 C C . CYS A 1 510 ? -1.627 9.425 28.860 1.00 76.50 510 CYS A C 1
ATOM 4084 O O . CYS A 1 510 ? -2.770 9.810 28.620 1.00 76.50 510 CYS A O 1
ATOM 4086 N N . THR A 1 511 ? -1.187 9.296 30.111 1.00 65.69 511 THR A N 1
ATOM 4087 C CA . THR A 1 511 ? -1.923 9.794 31.283 1.00 65.69 511 THR A CA 1
ATOM 4088 C C . THR A 1 511 ? -1.469 11.214 31.604 1.00 65.69 511 THR A C 1
ATOM 4090 O O . THR A 1 511 ? -0.344 11.413 32.064 1.00 65.69 511 THR A O 1
ATOM 4093 N N . ALA A 1 512 ? -2.329 12.208 31.372 1.00 56.75 512 ALA A N 1
ATOM 4094 C CA . ALA A 1 512 ? -2.045 13.588 31.754 1.00 56.75 512 ALA A CA 1
ATOM 4095 C C . ALA A 1 512 ? -1.911 13.701 33.284 1.00 56.75 512 ALA A C 1
ATOM 4097 O O . ALA A 1 512 ? -2.862 13.447 34.026 1.00 56.75 512 ALA A O 1
ATOM 4098 N N . GLY A 1 513 ? -0.725 14.083 33.760 1.00 56.19 513 GLY A N 1
ATOM 4099 C CA . GLY A 1 513 ? -0.541 14.570 35.124 1.00 56.19 513 GLY A CA 1
ATOM 4100 C C . GLY A 1 513 ? -1.010 16.023 35.247 1.00 56.19 513 GLY A C 1
ATOM 4101 O O . GLY A 1 513 ? -1.106 16.738 34.253 1.00 56.19 513 GLY A O 1
ATOM 4102 N N . ILE A 1 514 ? -1.245 16.484 36.479 1.00 49.34 514 ILE A N 1
ATOM 4103 C CA . ILE A 1 514 ? -1.790 17.819 36.813 1.00 49.34 514 ILE A CA 1
ATOM 4104 C C . ILE A 1 514 ? -0.945 18.994 36.248 1.00 49.34 514 ILE A C 1
ATOM 4106 O O . ILE A 1 514 ? -1.429 20.121 36.204 1.00 49.34 514 ILE A O 1
ATOM 4110 N N . HIS A 1 515 ? 0.280 18.758 35.753 1.00 45.38 515 HIS A N 1
ATOM 4111 C CA . HIS A 1 515 ? 1.192 19.818 35.298 1.00 45.38 515 HIS A CA 1
ATOM 4112 C C . HIS A 1 515 ? 1.957 19.582 33.978 1.00 45.38 515 HIS A C 1
ATOM 4114 O O . HIS A 1 515 ? 2.886 20.337 33.701 1.00 45.38 515 HIS A O 1
ATOM 4120 N N . SER A 1 516 ? 1.590 18.622 33.121 1.00 50.50 516 SER A N 1
ATOM 4121 C CA . SER A 1 516 ? 2.219 18.504 31.790 1.00 50.50 516 SER A CA 1
ATOM 4122 C C . SER A 1 516 ? 1.193 18.349 30.669 1.00 50.50 516 SER A C 1
ATOM 4124 O O . SER A 1 516 ? 0.399 17.409 30.643 1.00 50.50 516 SER A O 1
ATOM 4126 N N . SER A 1 517 ? 1.216 19.285 29.715 1.00 48.91 517 SER A N 1
ATOM 4127 C CA . SER A 1 517 ? 0.532 19.130 28.433 1.00 48.91 517 SER A CA 1
ATOM 4128 C C . SER A 1 517 ? 1.153 17.944 27.707 1.00 48.91 517 SER A C 1
ATOM 4130 O O . SER A 1 517 ? 2.336 17.971 27.369 1.00 48.91 517 SER A O 1
ATOM 4132 N N . CYS A 1 518 ? 0.375 16.888 27.497 1.00 58.34 518 CYS A N 1
ATOM 4133 C CA . CYS A 1 518 ? 0.849 15.757 26.729 1.00 58.34 518 CYS A CA 1
ATOM 4134 C C . CYS A 1 518 ? 0.870 16.128 25.243 1.00 58.34 518 CYS A C 1
ATOM 4136 O O . CYS A 1 518 ? -0.186 16.256 24.628 1.00 58.34 518 CYS A O 1
ATOM 4138 N N . GLU A 1 519 ? 2.054 16.314 24.657 1.00 58.81 519 GLU A N 1
ATOM 4139 C CA . GLU A 1 519 ? 2.189 16.313 23.197 1.00 58.81 519 GLU A CA 1
ATOM 4140 C C . GLU A 1 519 ? 1.814 14.909 22.702 1.00 58.81 519 GLU A C 1
ATOM 4142 O O . GLU A 1 519 ? 2.479 13.933 23.044 1.00 58.81 519 GLU A O 1
ATOM 4147 N N . GLY A 1 520 ? 0.689 14.795 21.990 1.00 74.50 520 GLY A N 1
ATOM 4148 C CA . GLY A 1 520 ? -0.084 13.562 21.769 1.00 74.50 520 GLY A CA 1
ATOM 4149 C C . GLY A 1 520 ? 0.499 12.517 20.810 1.00 74.50 520 GLY A C 1
ATOM 4150 O O . GLY A 1 520 ? -0.250 11.662 20.343 1.00 74.50 520 GLY A O 1
ATOM 4151 N N . ILE A 1 521 ? 1.805 12.548 20.528 1.00 88.00 521 ILE A N 1
ATOM 4152 C CA . ILE A 1 521 ? 2.471 11.640 19.580 1.00 88.00 521 ILE A CA 1
ATOM 4153 C C . ILE A 1 521 ? 3.588 10.850 20.292 1.00 88.00 521 ILE A C 1
ATOM 4155 O O . ILE A 1 521 ? 4.318 11.393 21.127 1.00 88.00 521 ILE A O 1
ATOM 4159 N N . ASP A 1 522 ? 3.681 9.553 20.006 1.00 91.75 522 ASP A N 1
ATOM 4160 C CA . ASP A 1 522 ? 4.816 8.664 20.270 1.00 91.75 522 ASP A CA 1
ATOM 4161 C C . ASP A 1 522 ? 5.691 8.610 19.015 1.00 91.75 522 ASP A C 1
ATOM 4163 O O . ASP A 1 522 ? 5.183 8.400 17.912 1.00 91.75 522 ASP A O 1
ATOM 4167 N N . ILE A 1 523 ? 6.994 8.842 19.172 1.00 94.19 523 ILE A N 1
ATOM 4168 C CA . ILE A 1 523 ? 7.959 8.821 18.070 1.00 94.19 523 ILE A CA 1
ATOM 4169 C C . ILE A 1 523 ? 8.970 7.724 18.362 1.00 94.19 523 ILE A C 1
ATOM 4171 O O . ILE A 1 523 ? 9.639 7.754 19.396 1.00 94.19 523 ILE A O 1
ATOM 4175 N N . ARG A 1 524 ? 9.108 6.785 17.427 1.00 94.94 524 ARG A N 1
ATOM 4176 C CA . ARG A 1 524 ? 10.170 5.780 17.442 1.00 94.94 524 ARG A CA 1
ATOM 4177 C C . ARG A 1 524 ? 11.097 5.976 16.264 1.00 94.94 524 ARG A C 1
ATOM 4179 O O . ARG A 1 524 ? 10.647 6.293 15.165 1.00 94.94 524 ARG A O 1
ATOM 4186 N N . GLU A 1 525 ? 12.380 5.758 16.506 1.00 96.12 525 GLU A N 1
ATOM 4187 C CA . GLU A 1 525 ? 13.416 5.868 15.491 1.00 96.12 525 GLU A CA 1
ATOM 4188 C C . GLU A 1 525 ? 14.267 4.602 15.458 1.00 96.12 525 GLU A C 1
ATOM 4190 O O . GLU A 1 525 ? 14.612 4.054 16.505 1.00 96.12 525 GLU A O 1
ATOM 4195 N N . ALA A 1 526 ? 14.626 4.178 14.250 1.00 94.75 526 ALA A N 1
ATOM 4196 C CA . ALA A 1 526 ? 15.626 3.149 14.009 1.00 94.75 526 ALA A CA 1
ATOM 4197 C C . ALA A 1 526 ? 16.647 3.645 12.988 1.00 94.75 526 ALA A C 1
ATOM 4199 O O . ALA A 1 526 ? 16.323 4.411 12.076 1.00 94.75 526 ALA A O 1
ATOM 4200 N N . HIS A 1 527 ? 17.882 3.177 13.142 1.00 93.81 527 HIS A N 1
ATOM 4201 C CA . HIS A 1 527 ? 18.982 3.472 12.237 1.00 93.81 527 HIS A CA 1
ATOM 4202 C C . HIS A 1 527 ? 19.487 2.179 11.626 1.00 93.81 527 HIS A C 1
ATOM 4204 O O . HIS A 1 527 ? 19.818 1.240 12.345 1.00 93.81 527 HIS A O 1
ATOM 4210 N N . MET A 1 528 ? 19.566 2.140 10.303 1.00 90.62 528 MET A N 1
ATOM 4211 C CA . MET A 1 528 ? 19.894 0.917 9.587 1.00 90.62 528 MET A CA 1
ATOM 4212 C C . MET A 1 528 ? 20.757 1.199 8.371 1.00 90.62 528 MET A C 1
ATOM 4214 O O . MET A 1 528 ? 20.538 2.161 7.640 1.00 90.62 528 MET A O 1
ATOM 4218 N N . VAL A 1 529 ? 21.759 0.351 8.180 1.00 89.88 529 VAL A N 1
ATOM 4219 C CA . VAL A 1 529 ? 22.718 0.472 7.084 1.00 89.88 529 VAL A CA 1
ATOM 4220 C C . VAL A 1 529 ? 22.190 -0.305 5.890 1.00 89.88 529 VAL A C 1
ATOM 4222 O O . VAL A 1 529 ? 21.971 -1.511 5.997 1.00 89.88 529 VAL A O 1
ATOM 4225 N N . ILE A 1 530 ? 22.012 0.364 4.750 1.00 88.88 530 ILE A N 1
ATOM 4226 C CA . ILE 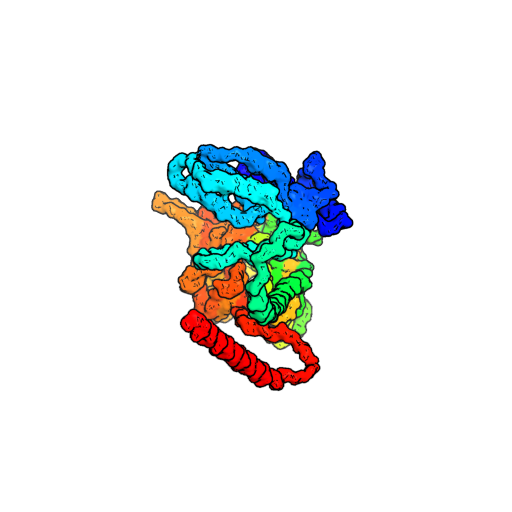A 1 530 ? 21.600 -0.305 3.513 1.00 88.88 530 ILE A CA 1
ATOM 4227 C C . ILE A 1 530 ? 22.821 -0.955 2.858 1.00 88.88 530 ILE A C 1
ATOM 4229 O O . ILE A 1 530 ? 23.750 -0.242 2.477 1.00 88.88 530 ILE A O 1
ATOM 4233 N N . PRO A 1 531 ? 22.852 -2.291 2.680 1.00 86.50 531 PRO A N 1
ATOM 4234 C CA . PRO A 1 531 ? 24.022 -2.967 2.122 1.00 86.50 531 PRO A CA 1
ATOM 4235 C C . PRO A 1 531 ? 24.314 -2.562 0.673 1.00 86.50 531 PRO A C 1
ATOM 4237 O O . PRO A 1 531 ? 25.468 -2.349 0.308 1.00 86.50 531 PRO A O 1
ATOM 4240 N N . GLN A 1 532 ? 23.268 -2.449 -0.150 1.00 90.38 532 GLN A N 1
ATOM 4241 C CA . GLN A 1 532 ? 23.369 -2.117 -1.569 1.00 90.38 532 GLN A CA 1
ATOM 4242 C C . GLN A 1 532 ? 22.443 -0.943 -1.882 1.00 90.38 532 GLN A C 1
ATOM 4244 O O . GLN A 1 532 ? 21.221 -1.062 -1.823 1.00 90.38 532 GLN A O 1
ATOM 4249 N N . GLY A 1 533 ? 23.050 0.200 -2.192 1.00 89.88 533 GLY A N 1
ATOM 4250 C CA . GLY A 1 533 ? 22.347 1.412 -2.596 1.00 89.88 533 GLY A CA 1
ATOM 4251 C C . GLY A 1 533 ? 21.856 1.368 -4.045 1.00 89.88 533 GLY A C 1
ATOM 4252 O O . GLY A 1 533 ? 21.968 0.345 -4.715 1.00 89.88 533 GLY A O 1
ATOM 4253 N N . GLY A 1 534 ? 21.319 2.481 -4.529 1.00 94.12 534 GLY A N 1
ATOM 4254 C CA . GLY A 1 534 ? 20.805 2.655 -5.884 1.00 94.12 534 GLY A CA 1
ATOM 4255 C C . GLY A 1 534 ? 19.756 3.763 -5.958 1.00 94.12 534 GLY A C 1
ATOM 4256 O O . GLY A 1 534 ? 19.591 4.538 -5.013 1.00 94.12 534 GLY A O 1
ATOM 4257 N N . ASP A 1 535 ? 19.039 3.820 -7.073 1.00 95.12 535 ASP A N 1
ATOM 4258 C CA . ASP A 1 535 ? 17.926 4.743 -7.271 1.00 95.12 535 ASP A CA 1
ATOM 4259 C C . ASP A 1 535 ? 16.689 4.219 -6.531 1.00 95.12 535 ASP A C 1
ATOM 4261 O O . ASP A 1 535 ? 16.299 3.059 -6.687 1.00 95.12 535 ASP A O 1
ATOM 4265 N N . VAL A 1 536 ? 16.060 5.070 -5.720 1.00 95.88 536 VAL A N 1
ATOM 4266 C CA . VAL A 1 536 ? 14.772 4.756 -5.093 1.00 95.88 536 VAL A CA 1
ATOM 4267 C C . VAL A 1 536 ? 13.708 4.783 -6.178 1.00 95.88 536 VAL A C 1
ATOM 4269 O O . VAL A 1 536 ? 13.555 5.791 -6.854 1.00 95.88 536 VAL A O 1
ATOM 4272 N N . ILE A 1 537 ? 12.968 3.689 -6.341 1.00 95.88 537 ILE A N 1
ATOM 4273 C CA . ILE A 1 537 ? 11.925 3.562 -7.373 1.00 95.88 537 ILE A CA 1
ATOM 4274 C C . ILE A 1 537 ? 10.535 3.700 -6.764 1.00 95.88 537 ILE A C 1
ATOM 4276 O O . ILE A 1 537 ? 9.624 4.290 -7.343 1.00 95.88 537 ILE A O 1
ATOM 4280 N N . TYR A 1 538 ? 10.373 3.133 -5.576 1.00 95.75 538 TYR A N 1
ATOM 4281 C CA . TYR A 1 538 ? 9.111 3.102 -4.867 1.00 95.75 538 TYR A CA 1
ATOM 4282 C C . TYR A 1 538 ? 9.371 2.985 -3.374 1.00 95.75 538 TYR A C 1
ATOM 4284 O O . TYR A 1 538 ? 10.271 2.263 -2.944 1.00 95.75 538 TYR A O 1
ATOM 4292 N N . SER A 1 539 ? 8.564 3.668 -2.571 1.00 95.62 539 SER A N 1
ATOM 4293 C CA . SER A 1 539 ? 8.526 3.408 -1.137 1.00 95.62 539 SER A CA 1
ATOM 4294 C C . SER A 1 539 ? 7.163 3.670 -0.526 1.00 95.62 539 SER A C 1
ATOM 4296 O O . SER A 1 539 ? 6.391 4.499 -1.013 1.00 95.62 539 SER A O 1
ATOM 4298 N N . VAL A 1 540 ? 6.858 2.950 0.550 1.00 95.88 540 VAL A N 1
ATOM 4299 C CA . VAL A 1 540 ? 5.617 3.121 1.301 1.00 95.88 540 VAL A CA 1
ATOM 4300 C C . VAL A 1 540 ? 5.767 2.609 2.726 1.00 95.88 540 VAL A C 1
ATOM 4302 O O . VAL A 1 540 ? 6.473 1.637 2.974 1.00 95.88 540 VAL A O 1
ATOM 4305 N N . ALA A 1 541 ? 5.082 3.236 3.673 1.00 96.00 541 ALA A N 1
ATOM 4306 C CA . ALA A 1 541 ? 4.999 2.734 5.033 1.00 96.00 541 ALA A CA 1
ATOM 4307 C C . ALA A 1 541 ? 3.836 1.760 5.214 1.00 96.00 541 ALA A C 1
ATOM 4309 O O . ALA A 1 541 ? 2.871 1.762 4.451 1.00 96.00 541 ALA A O 1
ATOM 4310 N N . HIS A 1 542 ? 3.907 0.983 6.286 1.00 94.38 542 HIS A N 1
ATOM 4311 C CA . HIS A 1 542 ? 2.799 0.217 6.831 1.00 94.38 542 HIS A CA 1
ATOM 4312 C C . HIS A 1 542 ? 2.651 0.524 8.309 1.00 94.38 542 HIS A C 1
ATOM 4314 O O . HIS A 1 542 ? 3.600 0.384 9.085 1.00 94.38 542 HIS A O 1
ATOM 4320 N N . GLN A 1 543 ? 1.447 0.937 8.680 1.00 93.38 543 GLN A N 1
ATOM 4321 C CA . GLN A 1 543 ? 1.071 1.229 10.049 1.00 93.38 543 GLN A CA 1
ATOM 4322 C C . GLN A 1 543 ? -0.345 0.732 10.296 1.00 93.38 543 GLN A C 1
ATOM 4324 O O . GLN A 1 543 ? -1.217 0.809 9.431 1.00 93.38 543 GLN A O 1
ATOM 4329 N N . HIS A 1 544 ? -0.572 0.265 11.515 1.00 90.19 544 HIS A N 1
ATOM 4330 C CA . HIS A 1 544 ? -1.898 -0.042 12.032 1.00 90.19 544 HIS A CA 1
ATOM 4331 C C . HIS A 1 544 ? -2.575 1.208 12.599 1.00 90.19 544 HIS A C 1
ATOM 4333 O O . HIS A 1 544 ? -1.967 2.270 12.752 1.00 90.19 544 HIS A O 1
ATOM 4339 N N . THR A 1 545 ? -3.843 1.044 12.964 1.00 86.44 545 THR A N 1
ATOM 4340 C CA . THR A 1 545 ? -4.664 2.015 13.691 1.00 86.44 545 THR A CA 1
ATOM 4341 C C . THR A 1 545 ? -3.875 2.843 14.712 1.00 86.44 545 THR A C 1
ATOM 4343 O O . THR A 1 545 ? -3.196 2.299 15.576 1.00 86.44 545 THR A O 1
ATOM 4346 N N . GLY A 1 546 ? -4.007 4.171 14.629 1.00 88.00 546 GLY A N 1
ATOM 4347 C CA . GLY A 1 546 ? -3.264 5.116 15.470 1.00 88.00 546 GLY A CA 1
ATOM 4348 C C . GLY A 1 546 ? -1.950 5.615 14.867 1.00 88.00 546 GLY A C 1
ATOM 4349 O O . GLY A 1 546 ? -1.399 6.574 15.394 1.00 88.00 546 GLY A O 1
ATOM 4350 N N . GLY A 1 547 ? -1.457 5.025 13.775 1.00 92.88 547 GLY A N 1
ATOM 4351 C CA . GLY A 1 547 ? -0.270 5.523 13.076 1.00 92.88 547 GLY A CA 1
ATOM 4352 C C . GLY A 1 547 ? -0.505 6.907 12.473 1.00 92.88 547 GLY A C 1
ATOM 4353 O O . GLY A 1 547 ? -1.568 7.151 11.915 1.00 92.88 547 GLY A O 1
ATOM 4354 N N . ASP A 1 548 ? 0.483 7.794 12.586 1.00 93.81 548 ASP A N 1
ATOM 4355 C CA . ASP A 1 548 ? 0.460 9.186 12.105 1.00 93.81 548 ASP A CA 1
ATOM 4356 C C . ASP A 1 548 ? 1.494 9.434 10.986 1.00 93.81 548 ASP A C 1
ATOM 4358 O O . ASP A 1 548 ? 1.901 10.558 10.697 1.00 93.81 548 ASP A O 1
ATOM 4362 N N . GLY A 1 549 ? 1.933 8.356 10.338 1.00 96.31 549 GLY A N 1
ATOM 4363 C CA . GLY A 1 549 ? 2.901 8.364 9.254 1.00 96.31 549 GLY A CA 1
ATOM 4364 C C . GLY A 1 549 ? 4.297 7.927 9.679 1.00 96.31 549 GLY A C 1
ATOM 4365 O O . GLY A 1 549 ? 4.663 7.898 10.859 1.00 96.31 549 GLY A O 1
ATOM 4366 N N . ILE A 1 550 ? 5.089 7.590 8.665 1.00 98.19 550 ILE A N 1
ATOM 4367 C CA . ILE A 1 550 ? 6.499 7.239 8.807 1.00 98.19 550 ILE A CA 1
ATOM 4368 C C . ILE A 1 550 ? 7.299 8.047 7.793 1.00 98.19 550 ILE A C 1
ATOM 4370 O O . ILE A 1 550 ? 6.916 8.142 6.623 1.00 98.19 550 ILE A O 1
ATOM 4374 N N . THR A 1 551 ? 8.431 8.587 8.233 1.00 98.44 551 THR A N 1
ATOM 4375 C CA . THR A 1 551 ? 9.386 9.264 7.356 1.00 98.44 551 THR A CA 1
ATOM 4376 C C . THR A 1 551 ? 10.717 8.529 7.354 1.00 98.44 551 THR A C 1
ATOM 4378 O O . THR A 1 551 ? 11.256 8.182 8.408 1.00 98.44 551 THR A O 1
ATOM 4381 N N . LEU A 1 552 ? 11.253 8.312 6.156 1.00 98.25 552 LEU A N 1
ATOM 4382 C CA . LEU A 1 552 ? 12.588 7.783 5.927 1.00 98.25 552 LEU A CA 1
ATOM 4383 C C . LEU A 1 552 ? 13.534 8.926 5.555 1.00 98.25 552 LEU A C 1
ATOM 4385 O O . LEU A 1 552 ? 13.255 9.699 4.635 1.00 98.25 552 LEU A O 1
ATOM 4389 N N . TYR A 1 553 ? 14.666 9.003 6.247 1.00 98.06 553 TYR A N 1
ATOM 4390 C CA . TYR A 1 553 ? 15.705 10.000 6.020 1.00 98.06 553 TYR A CA 1
ATOM 4391 C C . TYR A 1 553 ? 17.025 9.348 5.606 1.00 98.06 553 TYR A C 1
ATOM 4393 O O . TYR A 1 553 ? 17.383 8.280 6.112 1.00 98.06 553 TYR A O 1
ATOM 4401 N N . GLY A 1 554 ? 17.756 10.028 4.724 1.00 96.62 554 GLY A N 1
ATOM 4402 C CA . GLY A 1 554 ? 19.149 9.719 4.409 1.00 96.62 554 GLY A CA 1
ATOM 4403 C C . GLY A 1 554 ? 20.094 10.096 5.549 1.00 96.62 554 GLY A C 1
ATOM 4404 O O . GLY A 1 554 ? 19.713 10.788 6.500 1.00 96.62 554 GLY A O 1
ATOM 4405 N N . GLN A 1 555 ? 21.347 9.657 5.446 1.00 93.69 555 GLN A N 1
ATOM 4406 C CA . GLN A 1 555 ? 22.359 9.889 6.485 1.00 93.69 555 GLN A CA 1
ATOM 4407 C C . GLN A 1 555 ? 22.678 11.380 6.689 1.00 93.69 555 GLN A C 1
ATOM 4409 O O . GLN A 1 555 ? 23.030 11.808 7.788 1.00 93.69 555 GLN A O 1
ATOM 4414 N N . ASP A 1 556 ? 22.535 12.173 5.632 1.00 92.94 556 ASP A N 1
ATOM 4415 C CA . ASP A 1 556 ? 22.697 13.629 5.602 1.00 92.94 556 ASP A CA 1
ATOM 4416 C C . ASP A 1 556 ? 21.460 14.397 6.108 1.00 92.94 556 ASP A C 1
ATOM 4418 O O . ASP A 1 556 ? 21.453 15.628 6.133 1.00 92.94 556 ASP A O 1
ATOM 4422 N N . GLY A 1 557 ? 20.412 13.682 6.528 1.00 93.31 557 GLY A N 1
ATOM 4423 C CA . GLY A 1 557 ? 19.160 14.254 7.010 1.00 93.31 557 GLY A CA 1
ATOM 4424 C C . GLY A 1 557 ? 18.166 14.621 5.910 1.00 93.31 557 GLY A C 1
ATOM 4425 O O . GLY A 1 557 ? 17.095 15.137 6.236 1.00 93.31 557 GLY A O 1
ATOM 4426 N N . ARG A 1 558 ? 18.463 14.350 4.630 1.00 95.00 558 ARG A N 1
ATOM 4427 C CA . ARG A 1 558 ? 17.491 14.559 3.548 1.00 95.00 558 ARG A CA 1
ATOM 4428 C C . ARG A 1 558 ? 16.286 13.645 3.735 1.00 95.00 558 ARG A C 1
ATOM 4430 O O . ARG A 1 558 ? 16.422 12.482 4.115 1.00 95.00 558 ARG A O 1
ATOM 4437 N N . GLU A 1 559 ? 15.103 14.153 3.434 1.00 96.50 559 GLU A N 1
ATOM 4438 C CA . GLU A 1 559 ? 13.905 13.325 3.392 1.00 96.50 559 GLU A CA 1
ATOM 4439 C C . GLU A 1 559 ? 13.912 12.486 2.109 1.00 96.50 559 GLU A C 1
ATOM 4441 O O . GLU A 1 559 ? 13.960 13.031 1.008 1.00 96.50 559 GLU A O 1
ATOM 4446 N N . ILE A 1 560 ? 13.887 11.160 2.255 1.00 96.75 560 ILE A N 1
ATOM 4447 C CA . ILE A 1 560 ? 13.786 10.221 1.130 1.00 96.75 560 ILE A CA 1
ATOM 4448 C C . ILE A 1 560 ? 12.317 10.041 0.750 1.00 96.75 560 ILE A C 1
ATOM 4450 O O . ILE A 1 560 ? 11.961 10.112 -0.423 1.00 96.75 560 ILE A O 1
ATOM 4454 N N . CYS A 1 561 ? 11.463 9.802 1.746 1.00 97.50 561 CYS A N 1
ATOM 4455 C CA . CYS A 1 561 ? 10.021 9.689 1.564 1.00 97.50 561 CYS A CA 1
ATOM 4456 C C . CYS A 1 561 ? 9.298 9.827 2.908 1.00 97.50 561 CYS A C 1
ATOM 4458 O O . CYS A 1 561 ? 9.669 9.174 3.887 1.00 97.50 561 CYS A O 1
ATOM 4460 N N . THR A 1 562 ? 8.222 10.615 2.925 1.00 98.00 562 THR A N 1
ATOM 4461 C CA . THR A 1 562 ? 7.210 10.596 3.987 1.00 98.00 562 THR A CA 1
ATOM 4462 C C . THR A 1 562 ? 5.960 9.886 3.486 1.00 98.00 562 THR A C 1
ATOM 4464 O O . THR A 1 562 ? 5.314 10.324 2.533 1.00 98.00 562 THR A O 1
ATOM 4467 N N . SER A 1 563 ? 5.588 8.802 4.162 1.00 97.50 563 SER A N 1
ATOM 4468 C CA . SER A 1 563 ? 4.382 8.037 3.869 1.00 97.50 563 SER A CA 1
ATOM 4469 C C . SER A 1 563 ? 3.320 8.311 4.933 1.00 97.50 563 SER A C 1
ATOM 4471 O O . SER A 1 563 ? 3.520 8.047 6.119 1.00 97.50 563 SER A O 1
ATOM 4473 N N . LEU A 1 564 ? 2.197 8.883 4.498 1.00 96.50 564 LEU A N 1
ATOM 4474 C CA . LEU A 1 564 ? 1.118 9.376 5.346 1.00 96.50 564 LEU A CA 1
ATOM 4475 C C . LEU A 1 564 ? -0.105 8.451 5.301 1.00 96.50 564 LEU A C 1
ATOM 4477 O O . LEU A 1 564 ? -0.468 7.962 4.224 1.00 96.50 564 LEU A O 1
ATOM 4481 N N . PRO A 1 565 ? -0.798 8.271 6.435 1.00 95.12 565 PRO A N 1
ATOM 4482 C CA . PRO A 1 565 ? -1.989 7.446 6.509 1.00 95.12 565 PRO A CA 1
ATOM 4483 C C . PRO A 1 565 ? -3.185 8.080 5.800 1.00 95.12 565 PRO A C 1
ATOM 4485 O O . PRO A 1 565 ? -3.435 9.287 5.837 1.00 95.12 565 PRO A O 1
ATOM 4488 N N . ARG A 1 566 ? -3.988 7.219 5.181 1.00 93.19 566 ARG A N 1
ATOM 4489 C CA . ARG A 1 566 ? -5.339 7.509 4.707 1.00 93.19 566 ARG A CA 1
ATOM 4490 C C . ARG A 1 566 ? -6.305 6.858 5.678 1.00 93.19 566 ARG A C 1
ATOM 4492 O O . ARG A 1 566 ? -6.315 5.639 5.809 1.00 93.19 566 ARG A O 1
ATOM 4499 N N . TYR A 1 567 ? -7.134 7.665 6.327 1.00 91.06 567 TYR A N 1
ATOM 4500 C CA . TYR A 1 567 ? -8.070 7.162 7.327 1.00 91.06 567 TYR A CA 1
ATOM 4501 C C . TYR A 1 567 ? -9.444 6.821 6.746 1.00 91.06 567 TYR A C 1
ATOM 4503 O O . TYR A 1 567 ? -9.939 7.481 5.822 1.00 91.06 567 TYR A O 1
ATOM 4511 N N . GLY A 1 568 ? -10.070 5.805 7.337 1.00 86.25 568 GLY A N 1
ATOM 4512 C CA . GLY A 1 568 ? -11.461 5.443 7.114 1.00 86.25 568 GLY A CA 1
ATOM 4513 C C . GLY A 1 568 ? -12.421 6.575 7.492 1.00 86.25 568 GLY A C 1
ATOM 4514 O O . GLY A 1 568 ? -12.079 7.521 8.206 1.00 86.25 568 GLY A O 1
ATOM 4515 N N . LYS A 1 569 ? -13.646 6.502 6.964 1.00 86.69 569 LYS A N 1
ATOM 4516 C CA . LYS A 1 569 ? -14.704 7.518 7.172 1.00 86.69 569 LYS A CA 1
ATOM 4517 C C . LYS A 1 569 ? -16.016 6.931 7.693 1.00 86.69 569 LYS A C 1
ATOM 4519 O O . LYS A 1 569 ? -17.006 7.649 7.819 1.00 86.69 569 LYS A O 1
ATOM 4524 N N . GLY A 1 570 ? -16.044 5.622 7.918 1.00 84.31 570 GLY A N 1
ATOM 4525 C CA . GLY A 1 570 ? -17.213 4.864 8.338 1.00 84.31 570 GLY A CA 1
ATOM 4526 C C . GLY A 1 570 ? -17.265 4.623 9.845 1.00 84.31 570 GLY A C 1
ATOM 4527 O O . GLY A 1 570 ? -16.607 5.300 10.638 1.00 84.31 570 GLY A O 1
ATOM 4528 N N . ARG A 1 571 ? -18.088 3.639 10.220 1.00 79.25 571 ARG A N 1
ATOM 4529 C CA . ARG A 1 571 ? -18.243 3.099 11.585 1.00 79.25 571 ARG A CA 1
ATOM 4530 C C . ARG A 1 571 ? -18.065 1.575 11.641 1.00 79.25 571 ARG A C 1
ATOM 4532 O O . ARG A 1 571 ? -18.295 0.977 12.681 1.00 79.25 571 ARG A O 1
ATOM 4539 N N . GLU A 1 572 ? -17.701 0.983 10.511 1.00 77.81 572 GLU A N 1
ATOM 4540 C CA . GLU A 1 572 ? -17.558 -0.456 10.303 1.00 77.81 572 GLU A CA 1
ATOM 4541 C C . GLU A 1 572 ? -16.094 -0.879 10.506 1.00 77.81 572 GLU A C 1
ATOM 4543 O O . GLU A 1 572 ? -15.246 -0.154 9.972 1.00 77.81 572 GLU A O 1
ATOM 4548 N N . PRO A 1 573 ? -15.800 -2.024 11.166 1.00 73.38 573 PRO A N 1
ATOM 4549 C CA . PRO A 1 573 ? -14.442 -2.554 11.344 1.00 73.38 573 PRO A CA 1
ATOM 4550 C C . PRO A 1 573 ? -13.595 -2.540 10.083 1.00 73.38 573 PRO A C 1
ATOM 4552 O O . PRO A 1 573 ? -13.993 -3.026 9.022 1.00 73.38 573 PRO A O 1
ATOM 4555 N N . GLY A 1 574 ? -12.421 -1.925 10.205 1.00 75.38 574 GLY A N 1
ATOM 4556 C CA . GLY A 1 574 ? -11.485 -1.734 9.107 1.00 75.38 574 GLY A CA 1
ATOM 4557 C C . GLY A 1 574 ? -11.837 -0.558 8.191 1.00 75.38 574 GLY A C 1
ATOM 4558 O O . GLY A 1 574 ? -11.282 -0.443 7.101 1.00 75.38 574 GLY A O 1
ATOM 4559 N N . ASN A 1 575 ? -12.784 0.305 8.556 1.00 82.19 575 ASN A N 1
ATOM 4560 C CA . ASN A 1 575 ? -13.097 1.546 7.836 1.00 82.19 575 ASN A CA 1
ATOM 4561 C C . ASN A 1 575 ? -13.552 2.666 8.785 1.00 82.19 575 ASN A C 1
ATOM 4563 O O . ASN A 1 575 ? -14.068 3.696 8.336 1.00 82.19 575 ASN A O 1
ATOM 4567 N N . GLU A 1 576 ? -13.413 2.489 10.096 1.00 82.56 576 GLU A N 1
ATOM 4568 C CA . GLU A 1 576 ? -13.803 3.504 11.060 1.00 82.56 576 GLU A CA 1
ATOM 4569 C C . GLU A 1 576 ? -12.966 4.771 10.956 1.00 82.56 576 GLU A C 1
ATOM 4571 O O . GLU A 1 576 ? -11.845 4.797 10.445 1.00 82.56 576 GLU A O 1
ATOM 4576 N N . THR A 1 577 ? -13.524 5.857 11.483 1.00 83.81 577 THR A N 1
ATOM 4577 C CA . THR A 1 577 ? -12.780 7.106 11.635 1.00 83.81 577 THR A CA 1
ATOM 4578 C C . THR A 1 577 ? -11.532 6.867 12.492 1.00 83.81 577 THR A C 1
ATOM 4580 O O . THR A 1 577 ? -11.635 6.390 13.620 1.00 83.81 577 THR A O 1
ATOM 4583 N N . GLY A 1 578 ? -10.357 7.201 11.951 1.00 80.69 578 GLY A N 1
ATOM 4584 C CA . GLY A 1 578 ? -9.058 6.991 12.607 1.00 80.69 578 GLY A CA 1
ATOM 4585 C C . GLY A 1 578 ? -8.438 5.602 12.397 1.00 80.69 578 GLY A C 1
ATOM 4586 O O . GLY A 1 578 ? -7.331 5.361 12.875 1.00 80.69 578 GLY A O 1
ATOM 4587 N N . TYR A 1 579 ? -9.111 4.701 11.677 1.00 86.31 579 TYR A N 1
ATOM 4588 C CA . TYR A 1 579 ? -8.534 3.440 11.206 1.00 86.31 579 TYR A CA 1
ATOM 4589 C C . TYR A 1 579 ? -7.790 3.672 9.878 1.00 86.31 579 TYR A C 1
ATOM 4591 O O . TYR A 1 579 ? -8.298 4.390 9.014 1.00 86.31 579 TYR A O 1
ATOM 4599 N N . ILE A 1 580 ? -6.598 3.095 9.698 1.00 90.00 580 ILE A N 1
ATOM 4600 C CA . ILE A 1 580 ? -5.790 3.265 8.476 1.00 90.00 580 ILE A CA 1
ATOM 4601 C C . ILE A 1 580 ? -6.312 2.335 7.376 1.00 90.00 580 ILE A C 1
ATOM 4603 O O . ILE A 1 580 ? -6.318 1.126 7.523 1.00 90.00 580 ILE A O 1
ATOM 4607 N N . VAL A 1 581 ? -6.739 2.889 6.244 1.00 90.00 581 VAL A N 1
ATOM 4608 C CA . VAL A 1 581 ? -7.249 2.127 5.082 1.00 90.00 581 VAL A CA 1
ATOM 4609 C C . VAL A 1 581 ? -6.315 2.182 3.869 1.00 90.00 581 VAL A C 1
ATOM 4611 O O . VAL A 1 581 ? -6.629 1.644 2.806 1.00 90.00 581 VAL A O 1
ATOM 4614 N N . GLY A 1 582 ? -5.200 2.892 4.001 1.00 92.19 582 GLY A N 1
ATOM 4615 C CA . GLY A 1 582 ? -4.185 3.065 2.973 1.00 92.19 582 GLY A CA 1
ATOM 4616 C C . GLY A 1 582 ? -3.052 3.943 3.481 1.00 92.19 582 GLY A C 1
ATOM 4617 O O . GLY A 1 582 ? -3.224 4.696 4.434 1.00 92.19 582 GLY A O 1
ATOM 4618 N N . MET A 1 583 ? -1.930 3.913 2.783 1.00 94.00 583 MET A N 1
ATOM 4619 C CA . MET A 1 583 ? -0.760 4.754 3.020 1.00 94.00 583 MET A CA 1
ATOM 4620 C C . MET A 1 583 ? -0.392 5.461 1.710 1.00 94.00 583 MET A C 1
ATOM 4622 O O . MET A 1 583 ? -0.677 4.961 0.617 1.00 94.00 583 MET A O 1
ATOM 4626 N N . SER A 1 584 ? 0.185 6.662 1.783 1.00 95.44 584 SER A N 1
ATOM 4627 C CA . SER A 1 584 ? 0.683 7.347 0.588 1.00 95.44 584 SER A CA 1
ATOM 4628 C C . SER A 1 584 ? 2.015 6.749 0.148 1.00 95.44 584 SER A C 1
ATOM 4630 O O . SER A 1 584 ? 2.968 6.719 0.925 1.00 95.44 584 SER A O 1
ATOM 4632 N N . SER A 1 585 ? 2.088 6.318 -1.103 1.00 94.81 585 SER A N 1
ATOM 4633 C CA . SER A 1 585 ? 3.319 5.813 -1.707 1.00 94.81 585 SER A CA 1
ATOM 4634 C C . SER A 1 585 ? 4.132 6.950 -2.326 1.00 94.81 585 SER A C 1
ATOM 4636 O O . SER A 1 585 ? 3.557 7.884 -2.892 1.00 94.81 585 SER A O 1
ATOM 4638 N N . CYS A 1 586 ? 5.455 6.849 -2.265 1.00 95.94 586 CYS A N 1
ATOM 4639 C CA . CYS A 1 586 ? 6.382 7.747 -2.941 1.00 95.94 586 CYS A CA 1
ATOM 4640 C C . CYS A 1 586 ? 6.906 7.095 -4.225 1.00 95.94 586 CYS A C 1
ATOM 4642 O O . CYS A 1 586 ? 7.428 5.981 -4.185 1.00 95.94 586 CYS A O 1
ATOM 4644 N N . TYR A 1 587 ? 6.800 7.826 -5.333 1.00 94.31 587 TYR A N 1
ATOM 4645 C CA . TYR A 1 587 ? 7.352 7.485 -6.646 1.00 94.31 587 TYR A CA 1
ATOM 4646 C C . TYR A 1 587 ? 8.249 8.643 -7.095 1.00 94.31 587 TYR A C 1
ATOM 4648 O O . TYR A 1 587 ? 7.762 9.557 -7.762 1.00 94.31 587 TYR A O 1
ATOM 4656 N N . PRO A 1 588 ? 9.507 8.701 -6.632 1.00 92.38 588 PRO A N 1
ATOM 4657 C CA . PRO A 1 588 ? 10.437 9.721 -7.103 1.00 92.38 588 PRO A CA 1
ATOM 4658 C C . PRO A 1 588 ? 10.731 9.529 -8.599 1.00 92.38 588 PRO A C 1
ATOM 4660 O O . PRO A 1 588 ? 10.599 8.428 -9.137 1.00 92.38 588 PRO A O 1
ATOM 4663 N N . GLU A 1 589 ? 11.146 10.604 -9.265 1.00 85.50 589 GLU A N 1
ATOM 4664 C CA . GLU A 1 589 ? 11.620 10.510 -10.645 1.00 85.50 589 GLU A CA 1
ATOM 4665 C C . GLU A 1 589 ? 12.891 9.639 -10.694 1.00 85.50 589 GLU A C 1
ATOM 4667 O O . GLU A 1 589 ? 13.735 9.741 -9.794 1.00 85.50 589 GLU A O 1
ATOM 4672 N N . PRO A 1 590 ? 13.075 8.789 -11.720 1.00 80.81 590 PRO A N 1
ATOM 4673 C CA . PRO A 1 590 ? 14.271 7.961 -11.848 1.00 80.81 590 PRO A CA 1
ATOM 4674 C C . PRO A 1 590 ? 15.568 8.769 -11.683 1.00 80.81 590 PRO A C 1
ATOM 4676 O O . PRO A 1 590 ? 15.781 9.780 -12.354 1.00 80.81 590 PRO A O 1
ATOM 4679 N N . GLY A 1 591 ? 16.428 8.337 -10.758 1.00 83.94 591 GLY A N 1
ATOM 4680 C CA . GLY A 1 591 ? 17.692 9.004 -10.431 1.00 83.94 591 GLY A CA 1
ATOM 4681 C C . GLY A 1 591 ? 17.582 10.259 -9.552 1.00 83.94 591 GLY A C 1
ATOM 4682 O O . GLY A 1 591 ? 18.613 10.794 -9.148 1.00 83.94 591 GLY A O 1
ATOM 4683 N N . SER A 1 592 ? 16.379 10.745 -9.210 1.00 88.56 592 SER A N 1
ATOM 4684 C CA . SER A 1 592 ? 16.232 11.961 -8.392 1.00 88.56 592 SER A CA 1
ATOM 4685 C C . SER A 1 592 ? 16.502 11.730 -6.905 1.00 88.56 592 SER A C 1
ATOM 4687 O O . SER A 1 592 ? 16.877 12.658 -6.192 1.00 88.56 592 SER A O 1
ATOM 4689 N N . VAL A 1 593 ? 16.284 10.505 -6.422 1.00 93.56 593 VAL A N 1
ATOM 4690 C CA . VAL A 1 593 ? 16.556 10.101 -5.039 1.00 93.56 593 VAL A CA 1
ATOM 4691 C C . VAL A 1 593 ? 17.433 8.858 -5.066 1.00 93.56 593 VAL A C 1
ATOM 4693 O O . VAL A 1 593 ? 16.982 7.784 -5.448 1.00 93.56 593 VAL A O 1
ATOM 4696 N N . GLN A 1 594 ? 18.685 9.005 -4.641 1.00 92.81 594 GLN A N 1
ATOM 4697 C CA . GLN A 1 594 ? 19.656 7.910 -4.588 1.00 92.81 594 GLN A CA 1
ATOM 4698 C C . GLN A 1 594 ? 19.962 7.544 -3.145 1.00 92.81 594 GLN A C 1
ATOM 4700 O O . GLN A 1 594 ? 19.917 8.404 -2.274 1.00 92.81 594 GLN A O 1
ATOM 4705 N N . ILE A 1 595 ? 20.275 6.287 -2.878 1.00 94.38 595 ILE A N 1
ATOM 4706 C CA . ILE A 1 595 ? 20.810 5.818 -1.597 1.00 94.38 595 ILE A CA 1
ATOM 4707 C C . ILE A 1 595 ? 22.167 5.200 -1.892 1.00 94.38 595 ILE A C 1
ATOM 4709 O O . ILE A 1 595 ? 22.299 4.448 -2.854 1.00 94.38 595 ILE A O 1
ATOM 4713 N N . HIS A 1 596 ? 23.188 5.503 -1.101 1.00 92.19 596 HIS A N 1
ATOM 4714 C CA . HIS A 1 596 ? 24.510 4.915 -1.294 1.00 92.19 596 HIS A CA 1
ATOM 4715 C C . HIS A 1 596 ? 24.631 3.574 -0.559 1.00 92.19 596 HIS A C 1
ATOM 4717 O O . HIS A 1 596 ? 24.067 3.372 0.515 1.00 92.19 596 HIS A O 1
ATOM 4723 N N . GLY A 1 597 ? 25.382 2.630 -1.134 1.00 90.94 597 GLY A N 1
ATOM 4724 C CA . GLY A 1 597 ? 25.715 1.390 -0.430 1.00 90.94 597 GLY A CA 1
ATOM 4725 C C . GLY A 1 597 ? 26.530 1.700 0.826 1.00 90.94 597 GLY A C 1
ATOM 4726 O O . GLY A 1 597 ? 27.513 2.436 0.757 1.00 90.94 597 GLY A O 1
ATOM 4727 N N . GLY A 1 598 ? 26.108 1.162 1.967 1.00 89.50 598 GLY A N 1
ATOM 4728 C CA . GLY A 1 598 ? 26.670 1.471 3.281 1.00 89.50 598 GLY A CA 1
ATOM 4729 C C . GLY A 1 598 ? 26.124 2.748 3.932 1.00 89.50 598 GLY A C 1
ATOM 4730 O O . GLY A 1 598 ? 26.572 3.086 5.025 1.00 89.50 598 GLY A O 1
ATOM 4731 N N . GLU A 1 599 ? 25.174 3.452 3.307 1.00 92.25 599 GLU A N 1
ATOM 4732 C CA . GLU A 1 599 ? 24.517 4.619 3.907 1.00 92.25 599 GLU A CA 1
ATOM 4733 C C . GLU A 1 599 ? 23.630 4.197 5.088 1.00 92.25 599 GLU A C 1
ATOM 4735 O O . GLU A 1 599 ? 22.857 3.236 4.997 1.00 92.25 599 GLU A O 1
ATOM 4740 N N . THR A 1 600 ? 23.724 4.937 6.195 1.00 94.38 600 THR A N 1
ATOM 4741 C CA . THR A 1 600 ? 22.836 4.759 7.350 1.00 94.38 600 THR A CA 1
ATOM 4742 C C . THR A 1 600 ? 21.560 5.563 7.153 1.00 94.38 600 THR A C 1
ATOM 4744 O O . THR A 1 600 ? 21.576 6.791 7.227 1.00 94.38 600 THR A O 1
ATOM 4747 N N . LEU A 1 601 ? 20.439 4.877 6.978 1.00 95.88 601 LEU A N 1
ATOM 4748 C CA . LEU A 1 601 ? 19.124 5.500 6.931 1.00 95.88 601 LEU A CA 1
ATOM 4749 C C . LEU A 1 601 ? 18.532 5.632 8.329 1.00 95.88 601 LEU A C 1
ATOM 4751 O O . LEU A 1 601 ? 18.733 4.768 9.185 1.00 95.88 601 LEU A O 1
ATOM 4755 N N . LYS A 1 602 ? 17.762 6.700 8.541 1.00 97.38 602 LYS A N 1
ATOM 4756 C CA . LYS A 1 602 ? 16.962 6.902 9.751 1.00 97.38 602 LYS A CA 1
ATOM 4757 C C . LYS A 1 602 ? 15.486 6.737 9.416 1.00 97.38 602 LYS A C 1
ATOM 4759 O O . LYS A 1 602 ? 14.936 7.521 8.645 1.00 97.38 602 LYS A O 1
ATOM 4764 N N . LEU A 1 603 ? 14.842 5.755 10.033 1.00 97.75 603 LEU A N 1
ATOM 4765 C CA . LEU A 1 603 ? 13.407 5.525 9.936 1.00 97.75 603 LEU A CA 1
ATOM 4766 C C . LEU A 1 603 ? 12.719 6.107 11.170 1.00 97.75 603 LEU A C 1
ATOM 4768 O O . LEU A 1 603 ? 13.062 5.721 12.282 1.00 97.75 603 LEU A O 1
ATOM 4772 N N . GLN A 1 604 ? 11.753 7.005 10.988 1.00 97.88 604 GLN A N 1
ATOM 4773 C CA . GLN A 1 604 ? 10.991 7.619 12.078 1.00 97.88 604 GLN A CA 1
ATOM 4774 C C . GLN A 1 604 ? 9.503 7.273 11.945 1.00 97.88 604 GLN A C 1
ATOM 4776 O O . GLN A 1 604 ? 8.843 7.764 11.032 1.00 97.88 604 GLN A O 1
ATOM 4781 N N . SER A 1 605 ? 8.972 6.467 12.867 1.00 97.56 605 SER A N 1
ATOM 4782 C CA . SER A 1 605 ? 7.551 6.095 12.942 1.00 97.56 605 SER A CA 1
ATOM 4783 C C . SER A 1 605 ? 6.834 6.932 13.995 1.00 97.56 605 SER A C 1
ATOM 4785 O O . SER A 1 605 ? 7.321 7.060 15.122 1.00 97.56 605 SER A O 1
ATOM 4787 N N . LYS A 1 606 ? 5.672 7.486 13.640 1.00 96.12 606 LYS A N 1
ATOM 4788 C CA . LYS A 1 606 ? 4.839 8.295 14.538 1.00 96.12 606 LYS A CA 1
ATOM 4789 C C . LYS A 1 606 ? 3.518 7.602 14.811 1.00 96.12 606 LYS A C 1
ATOM 4791 O O . LYS A 1 606 ? 2.883 7.096 13.889 1.00 96.12 606 LYS A O 1
ATOM 4796 N N . TYR A 1 607 ? 3.094 7.618 16.067 1.00 94.12 607 TYR A N 1
ATOM 4797 C CA . TYR A 1 607 ? 1.811 7.083 16.510 1.00 94.12 607 TYR A CA 1
ATOM 4798 C C . TYR A 1 607 ? 1.105 8.063 17.438 1.00 94.12 607 TYR A C 1
ATOM 4800 O O . TYR A 1 607 ? 1.724 8.668 18.305 1.00 94.12 607 TYR A O 1
ATOM 4808 N N . ASN A 1 608 ? -0.207 8.197 17.301 1.00 89.56 608 ASN A N 1
ATOM 4809 C CA . ASN A 1 608 ? -1.040 8.902 18.263 1.00 89.56 608 ASN A CA 1
ATOM 4810 C C . ASN A 1 608 ? -1.098 8.099 19.580 1.00 89.56 608 ASN A C 1
ATOM 4812 O O . ASN A 1 608 ? -1.326 6.890 19.566 1.00 89.56 608 ASN A O 1
ATOM 4816 N N . LYS A 1 609 ? -0.900 8.778 20.719 1.00 87.56 609 LYS A N 1
ATOM 4817 C CA . LYS A 1 609 ? -0.929 8.178 22.070 1.00 87.56 609 LYS A CA 1
ATOM 4818 C C . LYS A 1 609 ? -2.078 8.661 22.966 1.00 87.56 609 LYS A C 1
ATOM 4820 O O . LYS A 1 609 ? -2.050 8.448 24.181 1.00 87.56 609 LYS A O 1
ATOM 4825 N N . GLU A 1 610 ? -3.092 9.320 22.400 1.00 84.12 610 GLU A N 1
ATOM 4826 C CA . GLU A 1 610 ? -4.344 9.680 23.092 1.00 84.12 610 GLU A CA 1
ATOM 4827 C C . GLU A 1 610 ? -5.050 8.436 23.649 1.00 84.12 610 GLU A C 1
ATOM 4829 O O . GLU A 1 610 ? -5.616 8.459 24.747 1.00 84.12 610 GLU A O 1
ATOM 4834 N N . ARG A 1 611 ? -4.953 7.323 22.914 1.00 82.94 611 ARG A N 1
ATOM 4835 C CA . ARG A 1 611 ? -5.296 5.976 23.371 1.00 82.94 611 ARG A CA 1
ATOM 4836 C C . ARG A 1 611 ? -4.070 5.072 23.284 1.00 82.94 611 ARG A C 1
ATOM 4838 O O . ARG A 1 611 ? -3.178 5.302 22.475 1.00 82.94 611 ARG A O 1
ATOM 4845 N N . GLY A 1 612 ? -4.029 4.054 24.137 1.00 86.25 612 GLY A N 1
ATOM 4846 C CA . GLY A 1 612 ? -2.994 3.028 24.065 1.00 86.25 612 GLY A CA 1
ATOM 4847 C C . GLY A 1 612 ? -3.264 2.073 22.907 1.00 86.25 612 GLY A C 1
ATOM 4848 O O . GLY A 1 612 ? -4.416 1.696 22.686 1.00 86.25 612 GLY A O 1
ATOM 4849 N N . HIS A 1 613 ? -2.203 1.668 22.219 1.00 88.94 613 HIS A N 1
ATOM 4850 C CA . HIS A 1 613 ? -2.240 0.711 21.121 1.00 88.94 613 HIS A CA 1
ATOM 4851 C C . HIS A 1 613 ? -1.295 -0.459 21.388 1.00 88.94 613 HIS A C 1
ATOM 4853 O O . HIS A 1 613 ? -0.234 -0.301 21.999 1.00 88.94 613 HIS A O 1
ATOM 4859 N N . THR A 1 614 ? -1.681 -1.640 20.921 1.00 88.75 614 THR A N 1
ATOM 4860 C CA . THR A 1 614 ? -0.923 -2.885 21.086 1.00 88.75 614 THR A CA 1
ATOM 4861 C C . THR A 1 614 ? -0.750 -3.565 19.744 1.00 88.75 614 THR A C 1
ATOM 4863 O O . THR A 1 614 ? -1.647 -3.456 18.912 1.00 88.75 614 THR A O 1
ATOM 4866 N N . GLY A 1 615 ? 0.366 -4.264 19.536 1.00 87.25 615 GLY A N 1
ATOM 4867 C CA . GLY A 1 615 ? 0.606 -4.950 18.262 1.00 87.25 615 GLY A CA 1
ATOM 4868 C C . GLY A 1 615 ? 0.659 -3.993 17.066 1.00 87.25 615 GLY A C 1
ATOM 4869 O O . GLY A 1 615 ? 0.155 -4.305 15.990 1.00 87.25 615 GLY A O 1
ATOM 4870 N N . VAL A 1 616 ? 1.175 -2.774 17.256 1.00 90.88 616 VAL A N 1
ATOM 4871 C CA . VAL A 1 616 ? 1.321 -1.829 16.143 1.00 90.88 616 VAL A CA 1
ATOM 4872 C C . VAL A 1 616 ? 2.619 -2.078 15.397 1.00 90.88 616 VAL A C 1
ATOM 4874 O O . VAL A 1 616 ? 3.616 -2.487 15.990 1.00 90.88 616 VAL A O 1
ATOM 4877 N N . MET A 1 617 ? 2.605 -1.786 14.102 1.00 93.38 617 MET A N 1
ATOM 4878 C CA . MET A 1 617 ? 3.740 -1.969 13.208 1.00 93.38 617 MET A CA 1
ATOM 4879 C C . MET A 1 617 ? 4.305 -0.622 12.758 1.00 93.38 617 MET A C 1
ATOM 4881 O O . MET A 1 617 ? 3.575 0.345 12.562 1.00 93.38 617 MET A O 1
ATOM 4885 N N . GLY A 1 618 ? 5.620 -0.566 12.570 1.00 94.69 618 GLY A N 1
ATOM 4886 C CA . GLY A 1 618 ? 6.310 0.583 11.987 1.00 94.69 618 GLY A CA 1
ATOM 4887 C C . GLY A 1 618 ? 7.208 0.129 10.850 1.00 94.69 618 GLY A C 1
ATOM 4888 O O . GLY A 1 618 ? 8.427 0.254 10.957 1.00 94.69 618 GLY A O 1
ATOM 4889 N N . LEU A 1 619 ? 6.605 -0.458 9.813 1.00 95.00 619 LEU A N 1
ATOM 4890 C CA . LEU A 1 619 ? 7.343 -1.047 8.697 1.00 95.00 619 LEU A CA 1
ATOM 4891 C C . LEU A 1 619 ? 7.420 -0.079 7.518 1.00 95.00 619 LEU A C 1
ATOM 4893 O O . LEU A 1 619 ? 6.510 0.721 7.295 1.00 95.00 619 LEU A O 1
ATOM 4897 N N . PHE A 1 620 ? 8.485 -0.174 6.730 1.00 95.81 620 PHE A N 1
ATOM 4898 C CA . PHE A 1 620 ? 8.686 0.680 5.565 1.00 95.81 620 PHE A CA 1
ATOM 4899 C C . PHE A 1 620 ? 9.280 -0.109 4.403 1.00 95.81 620 PHE A C 1
ATOM 4901 O O . PHE A 1 620 ? 10.373 -0.660 4.502 1.00 95.81 620 PHE A O 1
ATOM 4908 N N . TYR A 1 621 ? 8.539 -0.167 3.305 1.00 95.12 621 TYR A N 1
ATOM 4909 C CA . TYR A 1 621 ? 8.899 -0.860 2.079 1.00 95.12 621 TYR A CA 1
ATOM 4910 C C . TYR A 1 621 ? 9.652 0.106 1.184 1.00 95.12 621 TYR A C 1
ATOM 4912 O O . TYR A 1 621 ? 9.214 1.237 0.965 1.00 95.12 621 TYR A O 1
ATOM 4920 N N . LEU A 1 622 ? 10.781 -0.347 0.662 1.00 95.56 622 LEU A N 1
ATOM 4921 C CA . LEU A 1 622 ? 11.688 0.445 -0.145 1.00 95.56 622 LEU A CA 1
ATOM 4922 C C . LEU A 1 622 ? 12.211 -0.415 -1.294 1.00 95.56 622 LEU A C 1
ATOM 4924 O O . LEU A 1 622 ? 12.865 -1.432 -1.077 1.00 95.56 622 LEU A O 1
ATOM 4928 N N . LEU A 1 623 ? 11.913 0.001 -2.520 1.00 95.88 623 LEU A N 1
ATOM 4929 C CA . LEU A 1 623 ? 12.388 -0.634 -3.743 1.00 95.88 623 LEU A CA 1
ATOM 4930 C C . LEU A 1 623 ? 13.514 0.209 -4.329 1.00 95.88 623 LEU A C 1
ATOM 4932 O O . LEU A 1 623 ? 13.323 1.393 -4.621 1.00 95.88 623 LEU A O 1
ATOM 4936 N N . ILE A 1 624 ? 14.672 -0.421 -4.502 1.00 95.38 624 ILE A N 1
ATOM 4937 C CA . ILE A 1 624 ? 15.891 0.208 -5.012 1.00 95.38 624 ILE A CA 1
ATOM 4938 C C . ILE A 1 624 ? 16.325 -0.517 -6.282 1.00 95.38 624 ILE A C 1
ATOM 4940 O O . ILE A 1 624 ? 16.359 -1.745 -6.305 1.00 95.38 624 ILE A O 1
ATOM 4944 N N . ALA A 1 625 ? 16.687 0.225 -7.321 1.00 95.44 625 ALA A N 1
ATOM 4945 C CA . ALA A 1 625 ? 17.283 -0.321 -8.537 1.00 95.44 625 ALA A CA 1
ATOM 4946 C C . ALA A 1 625 ? 18.717 0.182 -8.715 1.00 95.44 625 ALA A C 1
ATOM 4948 O O . ALA A 1 625 ? 19.072 1.257 -8.232 1.00 95.44 625 ALA A O 1
ATOM 4949 N N . ASP A 1 626 ? 19.543 -0.574 -9.437 1.00 90.06 626 ASP A N 1
ATOM 4950 C CA . ASP A 1 626 ? 20.850 -0.063 -9.848 1.00 90.06 626 ASP A CA 1
ATOM 4951 C C . ASP A 1 626 ? 20.678 1.149 -10.782 1.00 90.06 626 ASP A C 1
ATOM 4953 O O . ASP A 1 626 ? 19.774 1.137 -11.626 1.00 90.06 626 ASP A O 1
ATOM 4957 N N . PRO A 1 627 ? 21.523 2.193 -10.658 1.00 79.12 627 PRO A N 1
ATOM 4958 C CA . PRO A 1 627 ? 21.424 3.367 -11.513 1.00 79.12 627 PRO A CA 1
ATOM 4959 C C . PRO A 1 627 ? 21.553 2.980 -12.984 1.00 79.12 627 PRO A C 1
ATOM 4961 O O . PRO A 1 627 ? 22.511 2.314 -13.388 1.00 79.12 627 PRO A O 1
ATOM 4964 N N . ILE A 1 628 ? 20.611 3.430 -13.809 1.00 69.75 628 ILE A N 1
ATOM 4965 C CA . ILE A 1 628 ? 20.671 3.184 -15.249 1.00 69.75 628 ILE A CA 1
ATOM 4966 C C . ILE A 1 628 ? 21.785 4.069 -15.819 1.00 69.75 628 ILE A C 1
ATOM 4968 O O . ILE A 1 628 ? 21.614 5.274 -16.011 1.00 69.75 628 ILE A O 1
ATOM 4972 N N . HIS A 1 629 ? 22.955 3.486 -16.094 1.00 54.41 629 HIS A N 1
ATOM 4973 C CA . HIS A 1 629 ? 23.994 4.191 -16.836 1.00 54.41 629 HIS A CA 1
ATOM 4974 C C . HIS A 1 629 ? 23.463 4.528 -18.234 1.00 54.41 629 HIS A C 1
ATOM 4976 O O . HIS A 1 629 ? 23.024 3.650 -18.978 1.00 54.41 629 HIS A O 1
ATOM 4982 N N . SER A 1 630 ? 23.534 5.806 -18.610 1.00 42.84 630 SER A N 1
ATOM 4983 C CA . SER A 1 630 ? 23.052 6.345 -19.892 1.00 42.84 630 SER A CA 1
ATOM 4984 C C . SER A 1 630 ? 23.609 5.639 -21.140 1.00 42.84 630 SER A C 1
ATOM 4986 O O . SER A 1 630 ? 23.061 5.802 -22.229 1.00 42.84 630 SER A O 1
ATOM 4988 N N . SER A 1 631 ? 24.657 4.820 -21.003 1.00 34.28 631 SER A N 1
ATOM 4989 C CA . SER A 1 631 ? 25.209 3.973 -22.063 1.00 34.28 631 SER A CA 1
ATOM 4990 C C . SER A 1 631 ? 24.328 2.773 -22.441 1.00 34.28 631 SER A C 1
ATOM 4992 O O . SER A 1 631 ? 24.397 2.336 -23.587 1.00 34.28 631 SER A O 1
ATOM 4994 N N . ALA A 1 632 ? 23.481 2.260 -21.540 1.00 36.25 632 ALA A N 1
ATOM 4995 C CA . ALA A 1 632 ? 22.616 1.099 -21.804 1.00 36.25 632 ALA A CA 1
ATOM 4996 C C . ALA A 1 632 ? 21.375 1.441 -22.654 1.00 36.25 632 ALA A C 1
ATOM 4998 O O . ALA A 1 632 ? 20.817 0.579 -23.326 1.00 36.25 632 ALA A O 1
ATOM 4999 N N . LEU A 1 633 ? 20.985 2.720 -22.708 1.00 39.66 633 LEU A N 1
ATOM 5000 C CA . LEU A 1 633 ? 19.922 3.208 -23.599 1.00 39.66 633 LEU A CA 1
ATOM 5001 C C . LEU A 1 633 ? 20.350 3.264 -25.080 1.00 39.66 633 LEU A C 1
ATOM 5003 O O . LEU A 1 633 ? 19.503 3.455 -25.949 1.00 39.66 633 LEU A O 1
ATOM 5007 N N . TYR A 1 634 ? 21.643 3.080 -25.382 1.00 34.44 634 TYR A N 1
ATOM 5008 C CA . TYR A 1 634 ? 22.192 3.145 -26.743 1.00 34.44 634 TYR A CA 1
ATOM 5009 C C . TYR A 1 634 ? 22.646 1.792 -27.320 1.00 34.44 634 TYR A C 1
ATOM 5011 O O . TYR A 1 634 ? 23.017 1.747 -28.493 1.00 34.44 634 TYR A O 1
ATOM 5019 N N . SER A 1 635 ? 22.628 0.692 -26.555 1.00 28.92 635 SER A N 1
ATOM 5020 C CA . SER A 1 635 ? 23.244 -0.579 -26.981 1.00 28.92 635 SER A CA 1
ATOM 5021 C C . SER A 1 635 ? 22.306 -1.625 -27.594 1.00 28.92 635 SER A C 1
ATOM 5023 O O . SER A 1 635 ? 22.801 -2.647 -28.055 1.00 28.92 635 SER A O 1
ATOM 5025 N N . HIS A 1 636 ? 20.992 -1.394 -27.679 1.00 32.62 636 HIS A N 1
ATOM 5026 C CA . HIS A 1 636 ? 20.060 -2.363 -28.276 1.00 32.62 636 HIS A CA 1
ATOM 5027 C C . HIS A 1 636 ? 19.315 -1.788 -29.490 1.00 32.62 636 HIS A C 1
ATOM 5029 O O . HIS A 1 636 ? 18.138 -1.443 -29.426 1.00 32.62 636 HIS A O 1
ATOM 5035 N N . GLN A 1 637 ? 20.008 -1.734 -30.632 1.00 28.17 637 GLN A N 1
ATOM 5036 C CA . GLN A 1 637 ? 19.361 -1.946 -31.931 1.00 28.17 637 GLN A CA 1
ATOM 5037 C C . GLN A 1 637 ? 19.644 -3.389 -32.386 1.00 28.17 637 GLN A C 1
ATOM 5039 O O . GLN A 1 637 ? 20.765 -3.858 -32.185 1.00 28.17 637 GLN A O 1
ATOM 5044 N N . PRO A 1 638 ? 18.676 -4.114 -32.981 1.00 28.69 638 PRO A N 1
ATOM 5045 C CA . PRO A 1 638 ? 18.880 -5.500 -33.392 1.00 28.69 638 PRO A CA 1
ATOM 5046 C C . PRO A 1 638 ? 19.887 -5.597 -34.541 1.00 28.69 638 PRO A C 1
ATOM 5048 O O . PRO A 1 638 ? 19.848 -4.800 -35.481 1.00 28.69 638 PRO A O 1
ATOM 5051 N N . GLU A 1 639 ? 20.745 -6.616 -34.489 1.00 29.30 639 GLU A N 1
ATOM 5052 C CA . GLU A 1 639 ? 21.625 -7.016 -35.585 1.00 29.30 639 GLU A CA 1
ATOM 5053 C C . GLU A 1 639 ? 20.836 -7.210 -36.896 1.00 29.30 639 GLU A C 1
ATOM 5055 O O . GLU A 1 639 ? 19.961 -8.071 -36.994 1.00 29.30 639 GLU A O 1
ATOM 5060 N N . GLN A 1 640 ? 21.180 -6.448 -37.939 1.00 30.62 640 GLN A N 1
ATOM 5061 C CA . GLN A 1 640 ? 20.884 -6.816 -39.326 1.00 30.62 640 GLN A CA 1
ATOM 5062 C C . GLN A 1 640 ? 22.154 -7.344 -39.994 1.00 30.62 640 GLN A C 1
ATOM 5064 O O . GLN A 1 640 ? 23.175 -6.661 -40.081 1.00 30.62 640 GLN A O 1
ATOM 5069 N N . GLY A 1 641 ? 22.072 -8.581 -40.481 1.00 24.33 641 GLY A N 1
ATOM 5070 C CA . GLY A 1 641 ? 23.139 -9.252 -41.207 1.00 24.33 641 GLY A CA 1
ATOM 5071 C C . GLY A 1 641 ? 23.464 -8.645 -42.581 1.00 24.33 641 GLY A C 1
ATOM 5072 O O . GLY A 1 641 ? 22.590 -8.258 -43.351 1.00 24.33 641 GLY A O 1
ATOM 5073 N N . SER A 1 642 ? 24.763 -8.703 -42.896 1.00 27.45 642 SER A N 1
ATOM 5074 C CA . SER A 1 642 ? 25.428 -8.763 -44.215 1.00 27.45 642 SER A CA 1
ATOM 5075 C C . SER A 1 642 ? 25.434 -7.554 -45.192 1.00 27.45 642 SER A C 1
ATOM 5077 O O . SER A 1 642 ? 24.636 -7.501 -46.119 1.00 27.45 642 SER A O 1
ATOM 5079 N N . SER A 1 643 ? 26.544 -6.782 -45.108 1.00 25.62 643 SER A N 1
ATOM 5080 C CA . SER A 1 643 ? 27.474 -6.330 -46.195 1.00 25.62 643 SER A CA 1
ATOM 5081 C C . SER A 1 643 ? 27.109 -5.134 -47.123 1.00 25.62 643 SER A C 1
ATOM 5083 O O . SER A 1 643 ? 25.935 -4.982 -47.439 1.00 25.62 643 SER A O 1
ATOM 5085 N N . PRO A 1 644 ? 28.066 -4.362 -47.731 1.00 37.88 644 PRO A N 1
ATOM 5086 C CA . PRO A 1 644 ? 29.484 -4.065 -47.413 1.00 37.88 644 PRO A CA 1
ATOM 5087 C C . PRO A 1 644 ? 29.878 -2.550 -47.403 1.00 37.88 644 PRO A C 1
ATOM 5089 O O . PRO A 1 644 ? 29.253 -1.699 -48.024 1.00 37.88 644 PRO A O 1
ATOM 5092 N N . HIS A 1 645 ? 31.025 -2.252 -46.773 1.00 37.81 645 HIS A N 1
ATOM 5093 C CA . HIS A 1 645 ? 31.972 -1.135 -47.001 1.00 37.81 645 HIS A CA 1
ATOM 5094 C C . HIS A 1 645 ? 31.465 0.285 -47.358 1.00 37.81 645 HIS A C 1
ATOM 5096 O O . HIS A 1 645 ? 31.416 0.676 -48.523 1.00 37.81 645 HIS A O 1
ATOM 5102 N N . VAL A 1 646 ? 31.377 1.154 -46.343 1.00 31.06 646 VAL A N 1
ATOM 5103 C CA . VAL A 1 646 ? 31.458 2.622 -46.506 1.00 31.06 646 VAL A CA 1
ATOM 5104 C C . VAL A 1 646 ? 32.575 3.173 -45.608 1.00 31.06 646 VAL A C 1
ATOM 5106 O O . VAL A 1 646 ? 32.327 3.818 -44.601 1.00 31.06 646 VAL A O 1
ATOM 5109 N N . SER A 1 647 ? 33.841 2.894 -45.943 1.00 36.19 647 SER A N 1
ATOM 5110 C CA . SER A 1 647 ? 35.005 3.456 -45.221 1.00 36.19 647 SER A CA 1
ATOM 5111 C C . SER A 1 647 ? 35.983 4.234 -46.117 1.00 36.19 647 SER A C 1
ATOM 5113 O O . SER A 1 647 ? 37.146 4.409 -45.759 1.00 36.19 647 SER A O 1
ATOM 5115 N N . ARG A 1 648 ? 35.552 4.710 -47.296 1.00 38.09 648 ARG A N 1
ATOM 5116 C CA . ARG A 1 648 ? 36.442 5.414 -48.249 1.00 38.09 648 ARG A CA 1
ATOM 5117 C C . ARG A 1 648 ? 36.060 6.846 -48.636 1.00 38.09 648 ARG A C 1
ATOM 5119 O O . ARG A 1 648 ? 36.799 7.451 -49.402 1.00 38.09 648 ARG A O 1
ATOM 5126 N N . PHE A 1 649 ? 34.996 7.438 -48.089 1.00 38.50 649 PHE A N 1
ATOM 5127 C CA . PHE A 1 649 ? 34.544 8.767 -48.545 1.00 38.50 649 PHE A CA 1
ATOM 5128 C C . PHE A 1 649 ? 34.826 9.947 -47.602 1.00 38.50 649 PHE A C 1
ATOM 5130 O O . PHE A 1 649 ? 34.601 11.090 -47.994 1.00 38.50 649 PHE A O 1
ATOM 5137 N N . LEU A 1 650 ? 35.410 9.726 -46.417 1.00 39.00 650 LEU A N 1
ATOM 5138 C CA . LEU A 1 650 ? 35.755 10.834 -45.512 1.00 39.00 650 LEU A CA 1
ATOM 5139 C C . LEU A 1 650 ? 36.855 11.800 -46.024 1.00 39.00 650 LEU A C 1
ATOM 5141 O O . LEU A 1 650 ? 36.699 13.001 -45.806 1.00 39.00 650 LEU A O 1
ATOM 5145 N N . PRO A 1 651 ? 37.927 11.379 -46.732 1.00 43.22 651 PRO A N 1
ATOM 5146 C CA . PRO A 1 651 ? 38.967 12.330 -47.147 1.00 43.22 651 PRO A CA 1
ATOM 5147 C C . PRO A 1 651 ? 38.603 13.147 -48.403 1.00 43.22 651 PRO A C 1
ATOM 5149 O O . PRO A 1 651 ? 39.191 14.200 -48.637 1.00 43.22 651 PRO A O 1
ATOM 5152 N N . ALA A 1 652 ? 37.609 12.719 -49.193 1.00 43.12 652 ALA A N 1
ATOM 5153 C CA . ALA A 1 652 ? 37.170 13.444 -50.391 1.00 43.12 652 ALA A CA 1
ATOM 5154 C C . ALA A 1 652 ? 36.260 14.642 -50.059 1.00 43.12 652 ALA A C 1
ATOM 5156 O O . ALA A 1 652 ? 36.341 15.683 -50.710 1.00 43.12 652 ALA A O 1
ATOM 5157 N N . GLY A 1 653 ? 35.435 14.528 -49.010 1.00 44.53 653 GLY A N 1
ATOM 5158 C CA . GLY A 1 653 ? 34.541 15.607 -48.576 1.00 44.53 653 GLY A CA 1
ATOM 5159 C C . GLY A 1 653 ? 35.289 16.838 -48.051 1.00 44.53 653 GLY A C 1
ATOM 5160 O O . GLY A 1 653 ? 34.910 17.967 -48.354 1.00 44.53 653 GLY A O 1
ATOM 5161 N N . LEU A 1 654 ? 36.400 16.632 -47.337 1.00 47.94 654 LEU A N 1
ATOM 5162 C CA . LEU A 1 654 ? 37.218 17.714 -46.772 1.00 47.94 654 LEU A CA 1
ATOM 5163 C C . LEU A 1 654 ? 37.954 18.539 -47.842 1.00 47.94 654 LEU A C 1
ATOM 5165 O O . LEU A 1 654 ? 38.052 19.760 -47.711 1.00 47.94 654 LEU A O 1
ATOM 5169 N N . LEU A 1 655 ? 38.397 17.911 -48.936 1.00 50.97 655 LEU A N 1
ATOM 5170 C CA . LEU A 1 655 ? 39.042 18.611 -50.056 1.00 50.97 655 LEU A CA 1
ATOM 5171 C C . LEU A 1 655 ? 38.065 19.506 -50.833 1.00 50.97 655 LEU A C 1
ATOM 5173 O O . LEU A 1 655 ? 38.431 20.603 -51.253 1.00 50.97 655 LEU A O 1
ATOM 5177 N N . ILE A 1 656 ? 36.806 19.082 -50.972 1.00 53.94 656 ILE A N 1
ATOM 5178 C CA . ILE A 1 656 ? 35.763 19.861 -51.658 1.00 53.94 656 ILE A CA 1
ATOM 5179 C C . ILE A 1 656 ? 35.386 21.104 -50.841 1.00 53.94 656 ILE A C 1
ATOM 5181 O O . ILE A 1 656 ? 35.181 22.181 -51.403 1.00 53.94 656 ILE A O 1
ATOM 5185 N N . VAL A 1 657 ? 35.345 20.985 -49.511 1.00 58.88 657 VAL A N 1
ATOM 5186 C CA . VAL A 1 657 ? 35.061 22.118 -48.618 1.00 58.88 657 VAL A CA 1
ATOM 5187 C C . VAL A 1 657 ? 36.197 23.145 -48.652 1.00 58.88 657 VAL A C 1
ATOM 5189 O O . VAL A 1 657 ? 35.925 24.339 -48.771 1.00 58.88 657 VAL A O 1
ATOM 5192 N N . PHE A 1 658 ? 37.461 22.706 -48.652 1.00 63.38 658 PHE A N 1
ATOM 5193 C CA . PHE A 1 658 ? 38.607 23.615 -48.778 1.00 63.38 658 PHE A CA 1
ATOM 5194 C C . PHE A 1 658 ? 38.652 24.339 -50.131 1.00 63.38 658 PHE A C 1
ATOM 5196 O O . PHE A 1 658 ? 38.897 25.546 -50.172 1.00 63.38 658 PHE A O 1
ATOM 5203 N N . ALA A 1 659 ? 38.353 23.641 -51.232 1.00 62.75 659 ALA A N 1
ATOM 5204 C CA . ALA A 1 659 ? 38.294 24.247 -52.562 1.00 62.75 659 ALA A CA 1
ATOM 5205 C C . ALA A 1 659 ? 37.176 25.304 -52.677 1.00 62.75 659 ALA A C 1
ATOM 5207 O O . ALA A 1 659 ? 37.374 26.353 -53.290 1.00 62.75 659 ALA A O 1
ATOM 5208 N N . LEU A 1 660 ? 36.023 25.067 -52.040 1.00 58.72 660 LEU A N 1
ATOM 5209 C CA . LEU A 1 660 ? 34.908 26.021 -52.011 1.00 58.72 660 LEU A CA 1
ATOM 5210 C C . LEU A 1 660 ? 35.229 27.277 -51.190 1.00 58.72 660 LEU A C 1
ATOM 5212 O O . LEU A 1 660 ? 34.880 28.380 -51.608 1.00 58.72 660 LEU A O 1
ATOM 5216 N N . ILE A 1 661 ? 35.924 27.134 -50.058 1.00 66.31 661 ILE A N 1
ATOM 5217 C CA . ILE A 1 661 ? 36.334 28.272 -49.220 1.00 66.31 661 ILE A CA 1
ATOM 5218 C C . ILE A 1 661 ? 37.397 29.119 -49.938 1.00 66.31 661 ILE A C 1
ATOM 5220 O O . ILE A 1 661 ? 37.290 30.346 -49.960 1.00 66.31 661 ILE A O 1
ATOM 5224 N N . ALA A 1 662 ? 38.370 28.482 -50.598 1.00 67.69 662 ALA A N 1
ATOM 5225 C CA . ALA A 1 662 ? 39.380 29.183 -51.392 1.00 67.69 662 ALA A CA 1
ATOM 5226 C C . ALA A 1 662 ? 38.766 29.924 -52.597 1.00 67.69 662 ALA A C 1
ATOM 5228 O O . ALA A 1 662 ? 39.126 31.071 -52.870 1.00 67.69 662 ALA A O 1
ATOM 5229 N N . GLY A 1 663 ? 37.789 29.310 -53.278 1.00 67.25 663 GLY A N 1
ATOM 5230 C CA . GLY A 1 663 ? 37.061 29.938 -54.383 1.00 67.25 663 GLY A CA 1
ATOM 5231 C C . GLY A 1 663 ? 36.246 31.161 -53.952 1.00 67.25 663 GLY A C 1
ATOM 5232 O O . GLY A 1 663 ? 36.274 32.189 -54.627 1.00 67.25 663 GLY A O 1
ATOM 5233 N N . LEU A 1 664 ? 35.574 31.094 -52.797 1.00 61.88 664 LEU A N 1
ATOM 5234 C CA . LEU A 1 664 ? 34.820 32.226 -52.244 1.00 61.88 664 LEU A CA 1
ATOM 5235 C C . LEU A 1 664 ? 35.737 33.381 -51.809 1.00 61.88 664 LEU A C 1
ATOM 5237 O O . LEU A 1 664 ? 35.406 34.542 -52.052 1.00 61.88 664 LEU A O 1
ATOM 5241 N N . GLY A 1 665 ? 36.915 33.075 -51.252 1.00 65.00 665 GLY A N 1
ATOM 5242 C CA . GLY A 1 665 ? 37.936 34.078 -50.930 1.00 65.00 665 GLY A CA 1
ATOM 5243 C C . GLY A 1 665 ? 38.479 34.802 -52.168 1.00 65.00 665 GLY A C 1
ATOM 5244 O O . GLY A 1 665 ? 38.632 36.023 -52.150 1.00 65.00 665 GLY A O 1
ATOM 5245 N N . PHE A 1 666 ? 38.693 34.079 -53.271 1.00 59.50 666 PHE A N 1
ATOM 5246 C CA . PHE A 1 666 ? 39.167 34.653 -54.536 1.00 59.50 666 PHE A CA 1
ATOM 5247 C C . PHE A 1 666 ? 38.122 35.567 -55.200 1.00 59.50 666 PHE A C 1
ATOM 5249 O O . PHE A 1 666 ? 38.452 36.652 -55.680 1.00 59.50 666 PHE A O 1
ATOM 5256 N N . VAL A 1 667 ? 36.841 35.179 -55.165 1.00 60.69 667 VAL A N 1
ATOM 5257 C CA . VAL A 1 667 ? 35.734 35.996 -55.696 1.00 60.69 667 VAL A CA 1
ATOM 5258 C C . VAL A 1 667 ? 35.533 37.275 -54.876 1.00 60.69 667 VAL A C 1
ATOM 5260 O O . VAL A 1 667 ? 35.281 38.333 -55.452 1.00 60.69 667 VAL A O 1
ATOM 5263 N N . TYR A 1 668 ? 35.702 37.214 -53.551 1.00 59.88 668 TYR A N 1
ATOM 5264 C CA . TYR A 1 668 ? 35.652 38.395 -52.684 1.00 59.88 668 TYR A CA 1
ATOM 5265 C C . TYR A 1 668 ? 36.799 39.379 -52.977 1.00 59.88 668 TYR A C 1
ATOM 5267 O O . TYR A 1 668 ? 36.576 40.588 -53.047 1.00 59.88 668 TYR A O 1
ATOM 5275 N N . PHE A 1 669 ? 38.007 38.869 -53.241 1.00 53.00 669 PHE A N 1
ATOM 5276 C CA . PHE A 1 669 ? 39.180 39.696 -53.546 1.00 53.00 669 PHE A CA 1
ATOM 5277 C C . PHE A 1 669 ? 39.071 40.421 -54.899 1.00 53.00 669 PHE A C 1
ATOM 5279 O O . PHE A 1 669 ? 39.422 41.594 -55.000 1.00 53.00 669 PHE A O 1
ATOM 5286 N N . ILE A 1 670 ? 38.517 39.762 -55.926 1.00 56.56 670 ILE A N 1
ATOM 5287 C CA . ILE A 1 670 ? 38.273 40.384 -57.242 1.00 56.56 670 ILE A CA 1
ATOM 5288 C C . ILE A 1 670 ? 37.169 41.448 -57.175 1.00 56.56 670 ILE A C 1
ATOM 5290 O O . ILE A 1 670 ? 37.211 42.426 -57.921 1.00 56.56 670 ILE A O 1
ATOM 5294 N N . LYS A 1 671 ? 36.178 41.278 -56.290 1.00 51.38 671 LYS A N 1
ATOM 5295 C CA . LYS A 1 671 ? 35.077 42.237 -56.149 1.00 51.38 671 LYS A CA 1
ATOM 5296 C C . LYS A 1 671 ? 35.528 43.522 -55.446 1.00 51.38 671 LYS A C 1
ATOM 5298 O O . LYS A 1 671 ? 35.161 44.599 -55.898 1.00 51.38 671 LYS A O 1
ATOM 5303 N N . LYS A 1 672 ? 36.400 43.405 -54.437 1.00 52.12 672 LYS A N 1
ATOM 5304 C CA . LYS A 1 672 ? 36.977 44.554 -53.723 1.00 52.12 672 LYS A CA 1
ATOM 5305 C C . LYS A 1 672 ? 37.915 45.389 -54.607 1.00 52.12 672 LYS A C 1
ATOM 5307 O O . LYS A 1 672 ? 37.820 46.606 -54.615 1.00 52.12 672 LYS A O 1
ATOM 5312 N N . GLY A 1 673 ? 38.723 44.741 -55.453 1.00 48.22 673 GLY A N 1
ATOM 5313 C CA . GLY A 1 673 ? 39.591 45.443 -56.411 1.00 48.22 673 GLY A CA 1
ATOM 5314 C C . GLY A 1 673 ? 38.859 46.186 -57.540 1.00 48.22 673 GLY A C 1
ATOM 5315 O O . GLY A 1 673 ? 39.490 46.957 -58.250 1.00 48.22 673 GLY A O 1
ATOM 5316 N N . LYS A 1 674 ? 37.547 45.964 -57.727 1.00 49.81 674 LYS A N 1
ATOM 5317 C CA . LYS A 1 674 ? 36.716 46.692 -58.705 1.00 49.81 674 LYS A CA 1
ATOM 5318 C C . LYS A 1 674 ? 35.945 47.871 -58.110 1.00 49.81 674 LYS A C 1
ATOM 5320 O O . LYS A 1 674 ? 35.490 48.709 -58.881 1.00 49.81 674 LYS A O 1
ATOM 5325 N N . GLU A 1 675 ? 35.777 47.932 -56.790 1.00 47.00 675 GLU A N 1
ATOM 5326 C CA . GLU A 1 675 ? 35.145 49.078 -56.117 1.00 47.00 675 GLU A CA 1
ATOM 5327 C C . GLU A 1 675 ? 36.145 50.230 -55.915 1.00 47.00 675 GLU A C 1
ATOM 5329 O O . GLU A 1 675 ? 35.768 51.383 -56.101 1.00 47.00 675 GLU A O 1
ATOM 5334 N N . ASP A 1 676 ? 37.432 49.930 -55.705 1.00 45.28 676 ASP A N 1
ATOM 5335 C CA . ASP A 1 676 ? 38.488 50.948 -55.543 1.00 45.28 676 ASP A CA 1
ATOM 5336 C C . ASP A 1 676 ? 38.859 51.684 -56.861 1.00 45.28 676 ASP A C 1
ATOM 5338 O O . ASP A 1 676 ? 39.438 52.770 -56.830 1.00 45.28 676 ASP A O 1
ATOM 5342 N N . ASP A 1 677 ? 38.495 51.135 -58.029 1.00 46.06 677 ASP A N 1
ATOM 5343 C CA . ASP A 1 677 ? 38.785 51.721 -59.356 1.00 46.06 677 ASP A CA 1
ATOM 5344 C C . ASP A 1 677 ? 37.677 52.675 -59.859 1.00 46.06 677 ASP A C 1
ATOM 5346 O O . ASP A 1 677 ? 37.881 53.432 -60.810 1.00 46.06 677 ASP A O 1
ATOM 5350 N N . TYR A 1 678 ? 36.500 52.679 -59.216 1.00 41.97 678 TYR A N 1
ATOM 5351 C CA . TYR A 1 678 ? 35.383 53.568 -59.571 1.00 41.97 678 TYR A CA 1
ATOM 5352 C C . TYR A 1 678 ? 35.375 54.895 -58.790 1.00 41.97 678 TYR A C 1
ATOM 5354 O O . TYR A 1 678 ? 34.760 55.853 -59.258 1.00 41.97 678 TYR A O 1
ATOM 5362 N N . GLU A 1 679 ? 36.088 55.001 -57.661 1.00 45.50 679 GLU A N 1
ATOM 5363 C CA . GLU A 1 679 ? 36.212 56.262 -56.903 1.00 45.50 679 GLU A CA 1
ATOM 5364 C C . GLU A 1 679 ? 37.323 57.199 -57.423 1.00 45.50 679 GLU A C 1
ATOM 5366 O O . GLU A 1 679 ? 37.254 58.402 -57.190 1.00 45.50 679 GLU A O 1
ATOM 5371 N N . ASN A 1 680 ? 38.288 56.713 -58.217 1.00 44.88 680 ASN A N 1
ATOM 5372 C CA . ASN A 1 680 ? 39.366 57.542 -58.794 1.00 44.88 680 ASN A CA 1
ATOM 5373 C C . ASN A 1 680 ? 39.067 58.125 -60.194 1.00 44.88 680 ASN A C 1
ATOM 5375 O O . ASN A 1 680 ? 39.921 58.790 -60.777 1.00 44.88 680 ASN A O 1
ATOM 5379 N N . LEU A 1 681 ? 37.868 57.904 -60.744 1.00 44.25 681 LEU A N 1
ATOM 5380 C CA . LEU A 1 681 ? 37.452 58.390 -62.075 1.00 44.25 681 LEU A CA 1
ATOM 5381 C C . LEU A 1 681 ? 36.366 59.485 -62.030 1.00 44.25 681 LEU A C 1
ATOM 5383 O O . LEU A 1 681 ? 35.880 59.906 -63.079 1.00 44.25 681 LEU A O 1
ATOM 5387 N N . MET A 1 682 ? 36.004 59.965 -60.834 1.00 47.00 682 MET A N 1
ATOM 5388 C CA . MET A 1 682 ? 35.036 61.055 -60.603 1.00 47.00 682 MET A CA 1
ATOM 5389 C C . MET A 1 682 ? 35.617 62.203 -59.743 1.00 47.00 682 MET A C 1
ATOM 5391 O O . MET A 1 682 ? 34.856 62.928 -59.100 1.00 47.00 682 MET A O 1
ATOM 5395 N N . ALA A 1 683 ? 36.947 62.379 -59.748 1.00 43.94 683 ALA A N 1
ATOM 5396 C CA . ALA A 1 683 ? 37.665 63.525 -59.172 1.00 43.94 683 ALA A CA 1
ATOM 5397 C C . ALA A 1 683 ? 38.279 64.411 -60.265 1.00 43.94 683 ALA A C 1
ATOM 5399 O O . ALA A 1 683 ? 38.842 63.843 -61.231 1.00 43.94 683 ALA A O 1
#

Sequence (683 aa):
MPFGLINAGTTFQRAMDMAFVDYKDKIIVIYIDDLMLFSKKREDHLRDLEKILQRCILHKISLNPKKSGFRVTEGKLLGHIFSKEGTNIDLERIQAIKNLSLPTSKPGVHSLFGKVNVLRSFVLDFSELTKEITDMMKGKESLKWSKEGREAFEKIKDAIEKAPILVLDTLQFAILVLFGLLESSELGTLIFVFSCLLACPCLVKDMIKDVWVIMYLYSRAWLLLSLLWIATVHTQLITQTSLDLNAGKIKSAVFKSPAFTLGHGQVQDKFYYGIDFPKGHIALKGFDAEVVDENGNSIPLSETYLHHWVVDRFYHKTSLTEEQTKPITKRLHSSDFILAGNDGICQPHALGQYFGLGSETRHTNTFIPDPYGIVVGDPNKIPEGYEESWLLNVHAIDTRGVVDSLGCTECKCKLYNVTEDQYHRPLRENYIGGLHCCYDETQCQLKEGVQGQKRTLYLKYTVHWMDWEESIVPVRVYILDVTDTGERSVDQSSSYSRIGCQVEYNVPQCTAGIHSSCEGIDIREAHMVIPQGGDVIYSVAHQHTGGDGITLYGQDGREICTSLPRYGKGREPGNETGYIVGMSSCYPEPGSVQIHGGETLKLQSKYNKERGHTGVMGLFYLLIADPIHSSALYSHQPEQGSSPHVSRFLPAGLLIVFALIAGLGFVYFIKKGKEDDYENLMA

Secondary structure (DSSP, 8-state):
--TT-TTHHHHHHHHHHHHTTTTBTTTEEEETTEEEE--SSHHHHHHHHHHHHHHHHHTTPPP-TTT---S-SSEEETTEEEETTEEEE-HHHHHHHHTPPPPSSHHHHHHHHHHHHTTGGGSTTHHHHHHHHHHHTSSSSPP---HHHHHHHHHHHHHHHTPPPB---SS------------S-----SSSSSSSSSS------S--SSHHHHHHHHHHHHHHHHHHHHHHHHHHHHHHHHHHSSTTT-EEEEEEPPPEEE-TTBEEEEEEES-----SSEEEEEEEEEEEETT-PBPPTTTEEEEEEEEEEEEEETTS-TTTSS--GGGTTSTTEEEE--SSSSTTTT---SB---GGGTTS--PPPTTEEEEE--TTTSPTTEEEEEEEEEEEEE-TTBS-HHHHHTTBHHHHT-SB-TTSPBPPTT--BSGGGS-TT-BPPBPTT-----EEEEEEEEEEEEE--TT-EEEEEEEEETT----EE--TTSS--EES--SEEEEPPP---TT-----EEEEEEEEE-SS-EEEEEEEEE--TTEEEEEEE-TTS-EEEEE-EEEB-BSSTTSBBT-EEEEPPB-PPTTTSEE-TT-EEEEEEEEE-SS-EEEEE-EEEEEEE----TTGGGS-PPPPP------SSHHHHHHHHHHHHHHHHHHHHHHHHHHTTTSTT--

Organism: Taxus chinensis (NCBI:txid29808)

InterPro domains:
  IPR000477 Reverse transcriptase domain [PF00078] (1-81)
  IPR000477 Reverse transcriptase domain [PS50878] (1-89)
  IPR011692 Stress up-regulated Nod 19 [PF07712] (249-626)
  IPR011692 Stress up-regulated Nod 19 [PTHR33390] (227-627)
  IPR043128 Reverse transcriptase/Diguanylate cyclase domain [G3DSA:3.30.70.270] (1-88)
  IPR043128 Reverse transcriptase/Diguanylate cyclase domain [G3DSA:3.30.70.270] (91-174)
  IPR043502 DNA/RNA polymerase superfamily [SSF56672] (1-177)